Protein 4G6I (pdb70)

Secondary structure (DSSP, 8-state):
-B-S---EEEEEEEEEEETTEEEEEEE-SS-GGG--TT-EEEETTEEEEEEE---TT----EEEEEE-HHHHHHSGGGG--TT-EEEEEEPPBBTB---S--B-S---EEEEEEEEEEETTEEEEEEE--TTTGGG--TT-EEEETTEEEEEEEEETTEEEEEE-HHHHHHSGGGG--TT-EEEEE--HHHHHHHHHHT-/-B-S---EEEEEEEEEEETTEEEEEEE-SS-GGG--TT-EEEETTEEEEEEE-----EEEEEE-HHHHHHSGGGG--TT-EEEEEEPPBTT-B--S--B-----EEEEEEEEEEETTEEEEEEE--TTTGGG--TT-EEEETTEEEE--EEETTEEEEEE-HHHHHHSGGGG--TT-EEEEEE-HHHHHHHHHHHH-/-B-S---EEEEEEEEEEETTEEEEEEE-SS-GGG--TT-EEEETTEEEEEEE-PPTT----EEEEEE-HHHHHHSGGGG--TT-EEEEEEPP-TT-B-SS--B-S---EEEEEEEEEEETTEEEEEEEPPTTTGGG--TT-EEEETTEEEE--EEETTEEEEEEEHHHHHHSGGGS--TT-EEEEEE-HHHHHHHHHH-

B-factor: mean 35.05, std 7.67, range [17.18, 64.94]

Foldseek 3Di:
DFQQPFDWWKFFADWADDDQKIKTKIFIPDDLVVDDQQFWKAWQLATFGFHDADDPPDPGGITMTIGHNVCCPFFPVVVHDGGDITTIDGDDDVVDDCPDAHRDRPFPHKKFFADWADDPLKIKTKIFDDLVCQVQQDAQFWKRKRSHIFGFHQDDRRMTMTIGHNVNLVRGVVVVDDGGDMITIDGGPVVVVVVVVVVD/DAQQDFDWKWFWADWADDDQKIKTKIQIPDDLVPDDFQFWKQWQLATFGFHDDDNGGITMTMGGNQRCVFFPVVVDDGGDITTIDGDDDVPRDSVAHDRDRPFRHKKFFADWADDDLKIKTKIFDDQVCQLLQDAQDWKRKRSHIFGFPDDDRRITMTMGDNVCLVRGPVVVDGGGDMITIDGDVVSVVVVVVVVVD/DAQQDFDWKKFFAAWADDDQKIKTKIAIPDDLVPDDFQFWKQWQLATWGFHDDDDPPDPGGITMTMGHDQCCVFFPVVVDHGGDIITIDGDDDPPDDRPFHDRPNRFRHKKFWADWADDDQWIKTKIFAPPLQQVLQDAQFWKQWRSHTWGFHDHDRRMTMTIGGPVNLVRGVVVVDDGGDIITIDGDDSSVVVSVVVD

Nearest PDB structures (foldseek):
  4fxu-assembly1_C  TM=9.847E-01  e=1.542E-32  Brucella abortus
  4g6i-assembly1_B  TM=9.856E-01  e=5.328E-32  Brucella abortus
  4fxu-assembly1_A  TM=9.925E-01  e=1.653E-31  Brucella abortus
  7wuo-assembly1_C  TM=9.344E-01  e=5.997E-17  Leptospira kmetyi serovar Malaysia str. Bejo-Iso9
  3a35-assembly2_B  TM=9.256E-01  e=3.209E-12  Photobacterium kishitanii

Sequence (596 aa):
MFTGIITDIGKVDRVKPLNEGVLLRIETAYDPETIELGASIACSGVCLTVVALPEKGSNARWFEVEAWEEALRLTTISSWQSGRKINLERSSLKLGDEMGGHLVFGHVDGQAEIVERKDEGDAVRFTLRAPEELAPFIAQKGSVALDGTSLTVNGVNANEFDVLLIRHSLEVTTWGERKAGDKVNIEIDQLARYAARLAQYMFTGIITDIGKVDRVKPLNEGVLLRIETAYDPETIELGASIACSGVCLTVVALPNARWFEVEAWEEALRLTTISSWQSGRKINLERSLKLGDEMGGHLVFGHVDGQAEIVERKDEGDAVRFTLRAPEELAPFIAQKGSVALDGTSLTVNGVNANEFDVLLIRHSLEVTTWGERKAGDKVNIEIDQLARYAARLAQYQMFTGIITDIGKVDRVKPLNEGVLLRIETAYDPETIELGASIACSGVCLTVVALPEKGSNARWFEVEAWEEALRLTTISSWQSGRKINLERSLKLGDEMGGHLVFGHVDGQAEIVERKDEGDAVRFTLRAPEELAPFIAQKGSVALDGTSLTVNGVNANEFDVLLIRHSLEVTTWGERKAGDKVNIEIDQLARYAARLAQ

Radius of gyration: 25.34 Å; Cα contacts (8 Å, |Δi|>4): 1608; chains: 3; bounding box: 65×68×65 Å

Solvent-accessible surface area: 25152 Å² total; per-residue (Å²): 0,0,25,3,119,15,93,20,48,0,74,0,64,113,57,90,120,40,83,88,6,31,27,0,75,0,75,10,70,28,47,20,148,77,7,124,114,12,10,5,0,2,0,0,3,6,38,12,27,0,36,30,41,17,81,102,85,56,104,51,107,43,0,14,0,17,0,5,12,45,21,33,172,53,4,6,3,81,72,9,134,82,42,52,89,0,0,0,10,47,6,16,92,3,11,60,140,10,26,34,14,1,2,14,4,16,6,20,6,36,0,68,0,61,79,84,117,100,77,77,96,14,5,52,0,17,0,32,12,64,142,119,15,25,106,62,13,54,110,74,27,45,4,2,0,0,2,8,33,16,79,3,57,24,69,115,91,61,80,4,27,0,66,1,103,122,104,24,23,112,60,9,3,0,35,87,17,145,63,46,39,88,0,1,0,4,6,18,0,14,42,7,0,49,37,16,26,83,129,130,28,2,4,1,57,14,92,18,65,0,87,0,63,128,50,124,105,79,89,76,6,22,44,0,43,0,84,10,66,24,59,28,154,82,6,123,122,48,24,38,0,3,0,0,3,7,47,10,69,2,69,31,40,86,194,58,109,43,0,20,0,50,0,131,96,90,19,38,142,44,3,5,4,80,75,5,137,73,40,51,90,0,0,0,8,50,12,9,69,10,16,38,45,0,9,12,4,7,2,52,4,74,8,14,7,57,0,74,0,69,81,65,92,96,8,19,54,0,6,70,0,19,0,28,4,44,82,123,11,3,27,39,3,2,77,16,0,7,1,1,0,0,3,7,25,19,37,0,23,17,33,114,65,55,71,3,35,0,20,0,46,70,33,19,30,116,56,7,4,0,35,87,20,124,62,42,47,114,0,1,0,12,2,5,6,2,0,32,5,5,27,11,38,62,126,87,165,76,0,5,3,84,12,91,20,63,0,83,0,49,114,62,110,113,58,145,153,7,27,25,0,43,0,70,11,71,26,58,30,151,85,4,121,120,48,25,37,0,2,0,2,2,6,47,11,69,3,56,27,43,24,142,206,78,52,147,43,100,31,0,15,0,46,0,124,111,76,19,40,147,43,3,4,4,82,64,6,138,79,40,54,100,0,0,0,7,70,43,36,154,146,36,49,82,5,61,22,11,8,2,50,4,84,8,28,8,58,0,59,0,44,84,83,92,98,86,57,120,10,0,48,0,15,0,111,6,32,70,130,20,1,16,20,6,1,78,59,2,22,1,1,0,1,2,7,28,15,80,4,58,20,39,108,65,53,41,2,28,0,71,0,92,126,123,21,20,76,56,6,4,0,43,79,20,136,64,45,38,102,0,1,0,4,10,12,13,4,2,70,3,1,23,147,59,56,120

Structure (mmCIF, N/CA/C/O backbone):
data_4G6I
#
_entry.id   4G6I
#
_cell.length_a   68.040
_cell.length_b   92.570
_cell.length_c   102.580
_cell.angle_alpha   90.00
_cell.angle_beta   90.00
_cell.angle_gamma   90.00
#
_symmetry.space_group_name_H-M   'P 21 21 21'
#
loop_
_entity.id
_entity.type
_entity.pdbx_description
1 polymer 'Riboflavin synthase subunit alpha'
2 non-polymer 1-deoxy-1-[8-(dimethylamino)-7-methyl-2,4-dioxo-3,4-dihydrobenzo[g]pteridin-10(2H)-yl]-D-ribitol
3 water water
#
loop_
_atom_site.group_PDB
_atom_site.id
_atom_site.type_symbol
_atom_site.label_atom_id
_atom_site.label_alt_id
_atom_site.label_comp_id
_atom_site.label_asym_id
_atom_site.label_entity_id
_atom_site.label_seq_id
_atom_site.pdbx_PDB_ins_code
_atom_site.Cartn_x
_atom_site.Cartn_y
_atom_site.Cartn_z
_atom_site.occupancy
_atom_site.B_iso_or_equiv
_atom_site.auth_seq_id
_atom_site.auth_comp_id
_atom_site.auth_asym_id
_atom_site.auth_atom_id
_atom_site.pdbx_PDB_model_num
ATOM 1 N N . MET A 1 1 ? 37.151 1.295 32.207 1.00 27.92 1 MET A N 1
ATOM 2 C CA . MET A 1 1 ? 36.518 1.541 30.877 1.00 27.58 1 MET A CA 1
ATOM 3 C C . MET A 1 1 ? 37.033 2.816 30.220 1.00 26.96 1 MET A C 1
ATOM 4 O O . MET A 1 1 ? 37.578 3.697 30.890 1.00 26.35 1 MET A O 1
ATOM 9 N N . PHE A 1 2 ? 36.870 2.890 28.902 1.00 25.61 2 PHE A N 1
ATOM 10 C CA . PHE A 1 2 ? 37.485 3.932 28.082 1.00 25.09 2 PHE A CA 1
ATOM 11 C C . PHE A 1 2 ? 36.541 4.347 26.953 1.00 24.96 2 PHE A C 1
ATOM 12 O O . PHE A 1 2 ? 35.479 3.747 26.766 1.00 24.76 2 PHE A O 1
ATOM 20 N N . THR A 1 3 ? 36.931 5.378 26.207 1.00 25.54 3 THR A N 1
ATOM 21 C CA . THR A 1 3 ? 36.133 5.875 25.086 1.00 25.77 3 THR A CA 1
ATOM 22 C C . THR A 1 3 ? 36.857 5.715 23.753 1.00 25.61 3 THR A C 1
ATOM 23 O O . THR A 1 3 ? 36.272 5.929 22.693 1.00 25.71 3 THR A O 1
ATOM 27 N N . GLY A 1 4 ? 38.132 5.349 23.810 1.00 25.82 4 GLY A N 1
ATOM 28 C CA . GLY A 1 4 ? 38.944 5.228 22.605 1.00 25.73 4 GLY A CA 1
ATOM 29 C C . GLY A 1 4 ? 39.428 6.572 22.091 1.00 25.80 4 GLY A C 1
ATOM 30 O O . GLY A 1 4 ? 39.843 6.688 20.936 1.00 25.65 4 GLY A O 1
ATOM 31 N N . ILE A 1 5 ? 39.358 7.591 22.945 1.00 25.97 5 ILE A N 1
ATOM 32 C CA . ILE A 1 5 ? 39.945 8.891 22.643 1.00 26.42 5 ILE A CA 1
ATOM 33 C C . ILE A 1 5 ? 41.322 8.942 23.299 1.00 25.83 5 ILE A C 1
ATOM 34 O O . ILE A 1 5 ? 41.440 9.091 24.517 1.00 25.58 5 ILE A O 1
ATOM 39 N N . ILE A 1 6 ? 42.358 8.797 22.480 1.00 25.30 6 ILE A N 1
ATOM 40 C CA . ILE A 1 6 ? 43.734 8.740 22.964 1.00 24.99 6 ILE A CA 1
ATOM 41 C C . ILE A 1 6 ? 44.184 10.122 23.437 1.00 25.09 6 ILE A C 1
ATOM 42 O O . ILE A 1 6 ? 43.958 11.122 22.756 1.00 25.26 6 ILE A O 1
ATOM 47 N N . THR A 1 7 ? 44.810 10.169 24.612 1.00 25.61 7 THR A N 1
ATOM 48 C CA . THR A 1 7 ? 45.219 11.438 25.217 1.00 25.92 7 THR A CA 1
ATOM 49 C C . THR A 1 7 ? 46.737 11.603 25.337 1.00 26.25 7 THR A C 1
ATOM 50 O O . THR A 1 7 ? 47.221 12.696 25.634 1.00 26.20 7 THR A O 1
ATOM 54 N N . ASP A 1 8 ? 47.480 10.522 25.105 1.00 26.39 8 ASP A N 1
ATOM 55 C CA . ASP A 1 8 ? 48.943 10.558 25.175 1.00 26.95 8 ASP A CA 1
ATOM 56 C C . ASP A 1 8 ? 49.587 9.472 24.322 1.00 27.24 8 ASP A C 1
ATOM 57 O O . ASP A 1 8 ? 49.039 8.380 24.177 1.00 27.31 8 ASP A O 1
ATOM 62 N N . ILE A 1 9 ? 50.754 9.781 23.761 1.00 27.52 9 ILE A N 1
ATOM 63 C CA . ILE A 1 9 ? 51.590 8.763 23.136 1.00 27.98 9 ILE A CA 1
ATOM 64 C C . ILE A 1 9 ? 52.700 8.383 24.113 1.00 28.48 9 ILE A C 1
ATOM 65 O O . ILE A 1 9 ? 53.661 9.133 24.315 1.00 28.36 9 ILE A O 1
ATOM 70 N N . GLY A 1 10 ? 52.536 7.223 24.738 1.00 28.43 10 GLY A N 1
ATOM 71 C CA . GLY A 1 10 ? 53.531 6.699 25.656 1.00 29.50 10 GLY A CA 1
ATOM 72 C C . GLY A 1 10 ? 54.669 6.049 24.902 1.00 29.90 10 GLY A C 1
ATOM 73 O O . GLY A 1 10 ? 54.542 5.733 23.719 1.00 30.35 10 GLY A O 1
ATOM 74 N N . LYS A 1 11 ? 55.788 5.863 25.588 1.00 30.58 11 LYS A N 1
ATOM 75 C CA . LYS A 1 11 ? 56.923 5.162 25.012 1.00 31.02 11 LYS A CA 1
ATOM 76 C C . LYS A 1 11 ? 57.399 4.086 25.976 1.00 30.76 11 LYS A C 1
ATOM 77 O O . LYS A 1 11 ? 57.592 4.350 27.164 1.00 30.41 11 LYS A O 1
ATOM 83 N N . VAL A 1 12 ? 57.564 2.869 25.464 1.00 30.89 12 VAL A N 1
ATOM 84 C CA . VAL A 1 12 ? 58.127 1.776 26.252 1.00 31.48 12 VAL A CA 1
ATOM 85 C C . VAL A 1 12 ? 59.601 2.094 26.498 1.00 32.68 12 VAL A C 1
ATOM 86 O O . VAL A 1 12 ? 60.386 2.214 25.552 1.00 31.54 12 VAL A O 1
ATOM 90 N N . ASP A 1 13 ? 59.956 2.248 27.770 1.00 34.40 13 ASP A N 1
ATOM 91 C CA . ASP A 1 13 ? 61.293 2.689 28.163 1.00 36.69 13 ASP A CA 1
ATOM 92 C C . ASP A 1 13 ? 62.162 1.520 28.617 1.00 37.69 13 ASP A C 1
ATOM 93 O O . ASP A 1 13 ? 63.380 1.531 28.426 1.00 38.44 13 ASP A O 1
ATOM 98 N N . ARG A 1 14 ? 61.524 0.513 29.210 1.00 38.03 14 ARG A N 1
ATOM 99 C CA . ARG A 1 14 ? 62.225 -0.620 29.802 1.00 39.24 14 ARG A CA 1
ATOM 100 C C . ARG A 1 14 ? 61.376 -1.885 29.709 1.00 39.03 14 ARG A C 1
ATOM 101 O O . ARG A 1 14 ? 60.191 -1.874 30.050 1.00 38.90 14 ARG A O 1
ATOM 109 N N . VAL A 1 15 ? 61.988 -2.965 29.230 1.00 38.71 15 VAL A N 1
ATOM 110 C CA . VAL A 1 15 ? 61.343 -4.277 29.179 1.00 38.78 15 VAL A CA 1
ATOM 111 C C . VAL A 1 15 ? 62.149 -5.254 30.033 1.00 39.24 15 VAL A C 1
ATOM 112 O O . VAL A 1 15 ? 63.355 -5.420 29.829 1.00 39.53 15 VAL A O 1
ATOM 116 N N . LYS A 1 16 ? 61.480 -5.886 30.994 1.00 39.34 16 LYS A N 1
ATOM 117 C CA . LYS A 1 16 ? 62.120 -6.871 31.864 1.00 39.52 16 LYS A CA 1
ATOM 118 C C . LYS A 1 16 ? 61.367 -8.202 31.841 1.00 39.17 16 LYS A C 1
ATOM 119 O O . LYS A 1 16 ? 60.134 -8.214 31.862 1.00 38.92 16 LYS A O 1
ATOM 125 N N . PRO A 1 17 ? 62.107 -9.327 31.790 1.00 39.27 17 PRO A N 1
ATOM 126 C CA . PRO A 1 17 ? 61.470 -10.645 31.743 1.00 39.01 17 PRO A CA 1
ATOM 127 C C . PRO A 1 17 ? 60.878 -11.082 33.086 1.00 38.99 17 PRO A C 1
ATOM 128 O O . PRO A 1 17 ? 61.537 -10.987 34.124 1.00 39.34 17 PRO A O 1
ATOM 132 N N . LEU A 1 18 ? 59.631 -11.545 33.048 1.00 38.24 18 LEU A N 1
ATOM 133 C CA . LEU A 1 18 ? 58.950 -12.100 34.216 1.00 37.96 18 LEU A CA 1
ATOM 134 C C . LEU A 1 18 ? 58.641 -13.580 33.975 1.00 37.52 18 LEU A C 1
ATOM 135 O O . LEU A 1 18 ? 58.875 -14.094 32.879 1.00 37.58 18 LEU A O 1
ATOM 140 N N . ASN A 1 19 ? 58.121 -14.258 34.996 1.00 37.25 19 ASN A N 1
ATOM 141 C CA . ASN A 1 19 ? 57.741 -15.666 34.877 1.00 37.06 19 ASN A CA 1
ATOM 142 C C . ASN A 1 19 ? 56.500 -15.833 33.998 1.00 36.75 19 ASN A C 1
ATOM 143 O O . ASN A 1 19 ? 55.368 -15.677 34.464 1.00 36.59 19 ASN A O 1
ATOM 148 N N . GLU A 1 20 ? 56.738 -16.155 32.725 1.00 36.63 20 GLU A N 1
ATOM 149 C CA . GLU A 1 20 ? 55.700 -16.220 31.682 1.00 36.70 20 GLU A CA 1
ATOM 150 C C . GLU A 1 20 ? 54.979 -14.879 31.493 1.00 35.60 20 GLU A C 1
ATOM 151 O O . GLU A 1 20 ? 53.775 -14.830 31.224 1.00 34.81 20 GLU A O 1
ATOM 157 N N . GLY A 1 21 ? 55.741 -13.798 31.630 1.00 34.38 21 GLY A N 1
ATOM 158 C CA . GLY A 1 21 ? 55.232 -12.446 31.440 1.00 33.42 21 GLY A CA 1
ATOM 159 C C . GLY A 1 21 ? 56.357 -11.455 31.213 1.00 33.02 21 GLY A C 1
ATOM 160 O O . GLY A 1 21 ? 57.530 -11.836 31.170 1.00 32.36 21 GLY A O 1
ATOM 161 N N . VAL A 1 22 ? 55.998 -10.183 31.056 1.00 32.12 22 VAL A N 1
ATOM 162 C CA . VAL A 1 22 ? 56.985 -9.107 30.920 1.00 31.92 22 VAL A CA 1
ATOM 163 C C . VAL A 1 22 ? 56.605 -7.884 31.747 1.00 31.81 22 VAL A C 1
ATOM 164 O O . VAL A 1 22 ? 55.426 -7.546 31.866 1.00 31.32 22 VAL A O 1
ATOM 168 N N . LEU A 1 23 ? 57.613 -7.234 32.324 1.00 31.39 23 LEU A N 1
ATOM 169 C CA . LEU A 1 23 ? 57.415 -5.959 33.002 1.00 30.88 23 LEU A CA 1
ATOM 170 C C . LEU A 1 23 ? 57.701 -4.825 32.030 1.00 30.72 23 LEU A C 1
ATOM 171 O O . LEU A 1 23 ? 58.794 -4.738 31.462 1.00 30.60 23 LEU A O 1
ATOM 176 N N . LEU A 1 24 ? 56.707 -3.963 31.841 1.00 30.01 24 LEU A N 1
ATOM 177 C CA . LEU A 1 24 ? 56.834 -2.823 30.946 1.00 30.07 24 LEU A CA 1
ATOM 178 C C . LEU A 1 24 ? 56.870 -1.527 31.742 1.00 29.85 24 LEU A C 1
ATOM 179 O O . LEU A 1 24 ? 55.957 -1.247 32.522 1.00 29.10 24 LEU A O 1
ATOM 184 N N . ARG A 1 25 ? 57.937 -0.755 31.561 1.00 30.21 25 ARG A N 1
ATOM 185 C CA . ARG A 1 25 ? 57.983 0.612 32.068 1.00 30.85 25 ARG A CA 1
ATOM 186 C C . ARG A 1 25 ? 57.656 1.548 30.914 1.00 30.89 25 ARG A C 1
ATOM 187 O O . ARG A 1 25 ? 58.375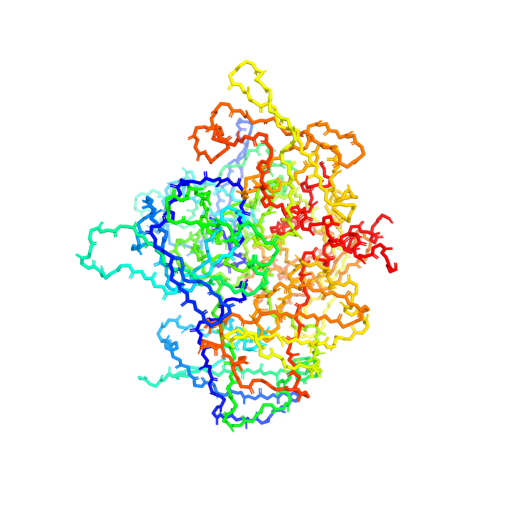 1.589 29.911 1.00 30.65 25 ARG A O 1
ATOM 195 N N . ILE A 1 26 ? 56.561 2.287 31.063 1.00 30.39 26 ILE A N 1
ATOM 196 C CA . ILE A 1 26 ? 56.050 3.150 30.005 1.00 30.40 26 ILE A CA 1
ATOM 197 C C . ILE A 1 26 ? 56.169 4.621 30.395 1.00 30.60 26 ILE A C 1
ATOM 198 O O . ILE A 1 26 ? 55.553 5.069 31.363 1.00 29.96 26 ILE A O 1
ATOM 203 N N . GLU A 1 27 ? 56.975 5.355 29.632 1.00 31.01 27 GLU A N 1
ATOM 204 C CA . GLU A 1 27 ? 57.124 6.796 29.794 1.00 31.90 27 GLU A CA 1
ATOM 205 C C . GLU A 1 27 ? 55.855 7.487 29.302 1.00 31.20 27 GLU A C 1
ATOM 206 O O . GLU A 1 27 ? 55.309 7.121 28.260 1.00 30.73 27 GLU A O 1
ATOM 212 N N . THR A 1 28 ? 55.391 8.480 30.057 1.00 30.68 28 THR A N 1
ATOM 213 C CA . THR A 1 28 ? 54.136 9.169 29.750 1.00 30.36 28 THR A CA 1
ATOM 214 C C . THR A 1 28 ? 54.170 10.659 30.102 1.00 30.52 28 THR A C 1
ATOM 215 O O . THR A 1 28 ? 55.019 11.105 30.874 1.00 30.41 28 THR A O 1
ATOM 219 N N . ALA A 1 29 ? 53.239 11.416 29.524 1.00 30.58 29 ALA A N 1
ATOM 220 C CA . ALA A 1 29 ? 53.039 12.820 29.880 1.00 30.77 29 ALA A CA 1
ATOM 221 C C . ALA A 1 29 ? 52.135 12.963 31.105 1.00 30.85 29 ALA A C 1
ATOM 222 O O . ALA A 1 29 ? 52.040 14.049 31.687 1.00 31.36 29 ALA A O 1
ATOM 224 N N . TYR A 1 30 ? 51.475 11.867 31.489 1.00 30.53 30 TYR A N 1
ATOM 225 C CA . TYR A 1 30 ? 50.593 11.851 32.656 1.00 30.63 30 TYR A CA 1
ATOM 226 C C . TYR A 1 30 ? 51.364 12.119 33.942 1.00 31.19 30 TYR A C 1
ATOM 227 O O . TYR A 1 30 ? 52.478 11.622 34.121 1.00 31.39 30 TYR A O 1
ATOM 236 N N . ASP A 1 31 ? 50.756 12.896 34.834 1.00 32.16 31 ASP A N 1
ATOM 237 C CA . ASP A 1 31 ? 51.298 13.120 36.171 1.00 33.26 31 ASP A CA 1
ATOM 238 C C . ASP A 1 31 ? 51.112 11.849 37.006 1.00 33.81 31 ASP A C 1
ATOM 239 O O . ASP A 1 31 ? 49.978 11.417 37.224 1.00 34.00 31 ASP A O 1
ATOM 244 N N . PRO A 1 32 ? 52.224 11.240 37.470 1.00 34.52 32 PRO A N 1
ATOM 245 C CA . PRO A 1 32 ? 52.140 10.039 38.309 1.00 35.12 32 PRO A CA 1
ATOM 246 C C . PRO A 1 32 ? 51.415 10.278 39.635 1.00 35.67 32 PRO A C 1
ATOM 247 O O . PRO A 1 32 ? 50.972 9.323 40.272 1.00 36.09 32 PRO A O 1
ATOM 251 N N . GLU A 1 33 ? 51.297 11.544 40.034 1.00 36.24 33 GLU A N 1
ATOM 252 C CA . GLU A 1 33 ? 50.559 11.921 41.239 1.00 36.72 33 GLU A CA 1
ATOM 253 C C . GLU A 1 33 ? 49.042 11.903 41.017 1.00 36.15 33 GLU A C 1
ATOM 254 O O . GLU A 1 33 ? 48.272 12.179 41.939 1.00 35.96 33 GLU A O 1
ATOM 260 N N . THR A 1 34 ? 48.624 11.585 39.792 1.00 35.07 34 THR A N 1
ATOM 261 C CA . THR A 1 34 ? 47.205 11.430 39.457 1.00 34.09 34 THR A CA 1
ATOM 262 C C . THR A 1 34 ? 46.858 9.959 39.194 1.00 33.39 34 THR A C 1
ATOM 263 O O . THR A 1 34 ? 45.698 9.619 38.945 1.00 33.13 34 THR A O 1
ATOM 267 N N . ILE A 1 35 ? 47.873 9.099 39.253 1.00 32.10 35 ILE A N 1
ATOM 268 C CA . ILE A 1 35 ? 47.707 7.663 39.032 1.00 32.04 35 ILE A CA 1
ATOM 269 C C . ILE A 1 35 ? 47.823 6.914 40.357 1.00 32.17 35 ILE A C 1
ATOM 270 O O . ILE A 1 35 ? 48.737 7.167 41.144 1.00 32.41 35 ILE A O 1
ATOM 275 N N . GLU A 1 36 ? 46.881 6.005 40.602 1.00 32.48 36 GLU A N 1
ATOM 276 C CA . GLU A 1 36 ? 46.925 5.135 41.774 1.00 32.19 36 GLU A CA 1
ATOM 277 C C . GLU A 1 36 ? 47.474 3.767 41.392 1.00 31.52 36 GLU A C 1
ATOM 278 O O . GLU A 1 36 ? 47.297 3.320 40.258 1.00 31.29 36 GLU A O 1
ATOM 284 N N . LEU A 1 37 ? 48.141 3.105 42.335 1.00 30.27 37 LEU A N 1
ATOM 285 C CA . LEU A 1 37 ? 48.514 1.704 42.151 1.00 29.80 37 LEU A CA 1
ATOM 286 C C . LEU A 1 37 ? 47.249 0.873 41.970 1.00 28.92 37 LEU A C 1
ATOM 287 O O . LEU A 1 37 ? 46.276 1.044 42.705 1.00 28.84 37 LEU A O 1
ATOM 292 N N . GLY A 1 38 ? 47.260 -0.008 40.975 1.00 27.81 38 GLY A N 1
ATOM 293 C CA . GLY A 1 38 ? 46.091 -0.820 40.662 1.00 26.94 38 GLY A CA 1
ATOM 294 C C . GLY A 1 38 ? 45.170 -0.197 39.627 1.00 25.94 38 GLY A C 1
ATOM 295 O O . GLY A 1 38 ? 44.182 -0.814 39.226 1.00 25.48 38 GLY A O 1
ATOM 296 N N . ALA A 1 39 ? 45.495 1.020 39.189 1.00 25.56 39 ALA A N 1
ATOM 297 C CA . ALA A 1 39 ? 44.698 1.724 38.183 1.00 24.93 39 ALA A CA 1
ATOM 298 C C . ALA A 1 39 ? 44.798 1.069 36.811 1.00 24.60 39 ALA A C 1
ATOM 299 O O . ALA A 1 39 ? 45.802 0.432 36.482 1.00 24.34 39 ALA A O 1
ATOM 301 N N . SER A 1 40 ? 43.739 1.232 36.025 1.00 23.86 40 SER A N 1
ATOM 302 C CA . SER A 1 40 ? 43.678 0.711 34.667 1.00 23.52 40 SER A CA 1
ATOM 303 C C . SER A 1 40 ? 44.065 1.784 33.661 1.00 22.73 40 SER A C 1
ATOM 304 O O . SER A 1 40 ? 43.479 2.865 33.646 1.00 22.59 40 SER A O 1
ATOM 307 N N . ILE A 1 41 ? 45.060 1.484 32.830 1.00 22.36 41 ILE A N 1
ATOM 308 C CA . ILE A 1 41 ? 45.423 2.348 31.709 1.00 22.13 41 ILE A CA 1
ATOM 309 C C . ILE A 1 41 ? 45.423 1.526 30.423 1.00 21.94 41 ILE A C 1
ATOM 310 O O . ILE A 1 41 ? 46.001 0.439 30.372 1.00 21.49 41 ILE A O 1
ATOM 315 N N . ALA A 1 42 ? 44.745 2.044 29.403 1.00 21.72 42 ALA A N 1
ATOM 316 C CA . ALA A 1 42 ? 44.693 1.394 28.099 1.00 21.97 42 ALA A CA 1
ATOM 317 C C . ALA A 1 42 ? 45.975 1.691 27.330 1.00 22.17 42 ALA A C 1
ATOM 318 O O . ALA A 1 42 ? 46.320 2.852 27.101 1.00 22.35 42 ALA A O 1
ATOM 320 N N . CYS A 1 43 ? 46.675 0.629 26.946 1.00 22.63 43 CYS A N 1
ATOM 321 C CA . CYS A 1 43 ? 47.962 0.736 26.266 1.00 22.55 43 CYS A CA 1
ATOM 322 C C . CYS A 1 43 ? 47.844 0.155 24.863 1.00 22.40 43 CYS A C 1
ATOM 323 O O . CYS A 1 43 ? 47.879 -1.062 24.682 1.00 22.31 43 CYS A O 1
ATOM 326 N N . SER A 1 44 ? 47.701 1.045 23.881 1.00 22.86 44 SER A N 1
ATOM 327 C CA . SER A 1 44 ? 47.328 0.678 22.511 1.00 23.03 44 SER A CA 1
ATOM 328 C C . SER A 1 44 ? 46.146 -0.290 22.501 1.00 22.76 44 SER A C 1
ATOM 329 O O . SER A 1 44 ? 46.146 -1.301 21.795 1.00 22.38 44 SER A O 1
ATOM 332 N N . GLY A 1 45 ? 45.143 0.028 23.315 1.00 22.47 45 GLY A N 1
ATOM 333 C CA . GLY A 1 45 ? 43.925 -0.766 23.386 1.00 21.99 45 GLY A CA 1
ATOM 334 C C . GLY A 1 45 ? 43.896 -1.847 24.446 1.00 21.83 45 GLY A C 1
ATOM 335 O O . GLY A 1 45 ? 42.829 -2.347 24.782 1.00 21.76 45 GLY A O 1
ATOM 336 N N . VAL A 1 46 ? 45.060 -2.217 24.971 1.00 21.59 46 VAL A N 1
ATOM 337 C CA . VAL A 1 46 ? 45.129 -3.267 25.985 1.00 21.83 46 VAL A CA 1
ATOM 338 C C . VAL A 1 46 ? 45.027 -2.655 27.379 1.00 21.93 46 VAL A C 1
ATOM 339 O O . VAL A 1 46 ? 45.865 -1.842 27.770 1.00 21.83 46 VAL A O 1
ATOM 343 N N . CYS A 1 47 ? 43.998 -3.045 28.126 1.00 22.31 47 CYS A N 1
ATOM 344 C CA . CYS A 1 47 ? 43.883 -2.600 29.510 1.00 22.77 47 CYS A CA 1
ATOM 345 C C . CYS A 1 47 ? 44.918 -3.329 30.354 1.00 22.77 47 CYS A C 1
ATOM 346 O O . CYS A 1 47 ? 44.958 -4.559 30.377 1.00 22.77 47 CYS A O 1
ATOM 349 N N . LEU A 1 48 ? 45.756 -2.551 31.029 1.00 22.91 48 LEU A N 1
ATOM 350 C CA . LEU A 1 48 ? 46.821 -3.072 31.880 1.00 23.67 48 LEU A CA 1
ATOM 351 C C . LEU A 1 48 ? 46.757 -2.397 33.245 1.00 23.46 48 LEU A C 1
ATOM 352 O O . LEU A 1 48 ? 46.305 -1.257 33.358 1.00 23.42 48 LEU A O 1
ATOM 357 N N . THR A 1 49 ? 47.217 -3.104 34.274 1.00 24.28 49 THR A N 1
ATOM 358 C CA . THR A 1 49 ? 47.121 -2.630 35.654 1.00 24.56 49 THR A CA 1
ATOM 359 C C . THR A 1 49 ? 48.458 -2.082 36.161 1.00 24.96 49 THR A C 1
ATOM 360 O O . THR A 1 49 ? 49.490 -2.752 36.069 1.00 24.88 49 THR A O 1
ATOM 364 N N . VAL A 1 50 ? 48.424 -0.858 36.687 1.00 25.02 50 VAL A N 1
ATOM 365 C CA . VAL A 1 50 ? 49.615 -0.199 37.233 1.00 25.33 50 VAL A CA 1
ATOM 366 C C . VAL A 1 50 ? 50.086 -0.922 38.496 1.00 25.68 50 VAL A C 1
ATOM 367 O O . VAL A 1 50 ? 49.310 -1.117 39.435 1.00 25.62 50 VAL A O 1
ATOM 371 N N . VAL A 1 51 ? 51.356 -1.321 38.503 1.00 26.10 51 VAL A N 1
ATOM 372 C CA . VAL A 1 51 ? 51.935 -2.057 39.631 1.00 26.90 51 VAL A CA 1
ATOM 373 C C . VAL A 1 51 ? 53.033 -1.268 40.344 1.00 27.44 51 VAL A C 1
ATOM 374 O O . VAL A 1 51 ? 53.367 -1.561 41.494 1.00 27.29 51 VAL A O 1
ATOM 378 N N . ALA A 1 52 ? 53.581 -0.268 39.653 1.00 28.16 52 ALA A N 1
ATOM 379 C CA . ALA A 1 52 ? 54.645 0.574 40.194 1.00 29.15 52 ALA A CA 1
ATOM 380 C C . ALA A 1 52 ? 54.636 1.961 39.562 1.00 29.90 52 ALA A C 1
ATOM 381 O O . ALA A 1 52 ? 54.316 2.122 38.381 1.00 30.32 52 ALA A O 1
ATOM 383 N N . LEU A 1 53 ? 54.993 2.956 40.368 1.00 30.41 53 LEU A N 1
ATOM 384 C CA . LEU A 1 53 ? 55.054 4.347 39.938 1.00 31.16 53 LEU A CA 1
ATOM 385 C C . LEU A 1 53 ? 56.349 4.962 40.472 1.00 32.15 53 LEU A C 1
ATOM 386 O O . LEU A 1 53 ? 56.968 4.388 41.371 1.00 31.91 53 LEU A O 1
ATOM 391 N N . PRO A 1 54 ? 56.769 6.122 39.926 1.00 33.34 54 PRO A N 1
ATOM 392 C CA . PRO A 1 54 ? 57.986 6.755 40.443 1.00 34.78 54 PRO A CA 1
ATOM 393 C C . PRO A 1 54 ? 57.817 7.196 41.894 1.00 35.58 54 PRO A C 1
ATOM 394 O O . PRO A 1 54 ? 56.699 7.505 42.318 1.00 35.17 54 PRO A O 1
ATOM 398 N N . GLU A 1 55 ? 58.918 7.210 42.644 1.00 37.18 55 GLU A N 1
ATOM 399 C CA . GLU A 1 55 ? 58.918 7.690 44.024 1.00 38.35 55 GLU A CA 1
ATOM 400 C C . GLU A 1 55 ? 58.456 9.145 44.073 1.00 39.30 55 GLU A C 1
ATOM 401 O O . GLU A 1 55 ? 58.763 9.927 43.174 1.00 39.53 55 GLU A O 1
ATOM 403 N N . LYS A 1 56 ? 57.719 9.493 45.127 1.00 40.58 56 LYS A N 1
ATOM 404 C CA . LYS A 1 56 ? 57.059 10.802 45.247 1.00 41.72 56 LYS A CA 1
ATOM 405 C C . LYS A 1 56 ? 57.956 12.016 44.970 1.00 42.95 56 LYS A C 1
ATOM 406 O O . LYS A 1 56 ? 57.468 13.061 44.529 1.00 43.52 56 LYS A O 1
ATOM 408 N N . GLY A 1 57 ? 59.256 11.871 45.223 1.00 43.47 57 GLY A N 1
ATOM 409 C CA . GLY A 1 57 ? 60.215 12.957 45.016 1.00 44.38 57 GLY A CA 1
ATOM 410 C C . GLY A 1 57 ? 60.917 12.945 43.668 1.00 45.03 57 GLY A C 1
ATOM 411 O O . GLY A 1 57 ? 61.861 13.709 43.450 1.00 45.43 57 GLY A O 1
ATOM 412 N N . SER A 1 58 ? 60.459 12.081 42.764 1.00 44.69 58 SER A N 1
ATOM 413 C CA . SER A 1 58 ? 61.042 11.964 41.427 1.00 44.26 58 SER A CA 1
ATOM 414 C C . SER A 1 58 ? 60.383 12.911 40.427 1.00 44.06 58 SER A C 1
ATOM 415 O O . SER A 1 58 ? 59.182 13.184 40.510 1.00 44.31 58 SER A O 1
ATOM 418 N N . ASN A 1 59 ? 61.183 13.402 39.483 1.00 44.00 59 ASN A N 1
ATOM 419 C CA . ASN A 1 59 ? 60.697 14.270 38.413 1.00 43.59 59 ASN A CA 1
ATOM 420 C C . ASN A 1 59 ? 60.271 13.461 37.187 1.00 42.75 59 ASN A C 1
ATOM 421 O O . ASN A 1 59 ? 59.529 13.958 36.336 1.00 42.54 59 ASN A O 1
ATOM 423 N N . ALA A 1 60 ? 60.739 12.215 37.115 1.00 41.70 60 ALA A N 1
ATOM 424 C CA . ALA A 1 60 ? 60.459 11.323 35.989 1.00 40.36 60 ALA A CA 1
ATOM 425 C C . ALA A 1 60 ? 58.993 10.903 35.941 1.00 39.14 60 ALA A C 1
ATOM 426 O O . ALA A 1 60 ? 58.370 10.665 36.980 1.00 38.84 60 ALA A O 1
ATOM 428 N N . ARG A 1 61 ? 58.448 10.817 34.730 1.00 37.50 61 ARG A N 1
ATOM 429 C CA . ARG A 1 61 ? 57.054 10.423 34.544 1.00 35.74 61 ARG A CA 1
ATOM 430 C C . ARG A 1 61 ? 56.941 9.114 33.771 1.00 34.26 61 ARG A C 1
ATOM 431 O O . ARG A 1 61 ? 57.203 9.058 32.566 1.00 33.68 61 ARG A O 1
ATOM 439 N N . TRP A 1 62 ? 56.566 8.063 34.494 1.00 33.27 62 TRP A N 1
ATOM 440 C CA . TRP A 1 62 ? 56.348 6.737 33.923 1.00 32.45 62 TRP A CA 1
ATOM 441 C C . TRP A 1 62 ? 55.440 5.927 34.801 1.00 31.57 62 TRP A C 1
ATOM 442 O O . TRP A 1 62 ? 55.176 6.299 35.946 1.00 31.42 62 TRP A O 1
ATOM 453 N N . PHE A 1 63 ? 54.936 4.821 34.263 1.00 29.86 63 PHE A N 1
ATOM 454 C CA . PHE A 1 63 ? 54.226 3.829 35.065 1.00 28.88 63 PHE A CA 1
ATOM 455 C C . PHE A 1 63 ? 54.625 2.427 34.627 1.00 28.66 63 PHE A C 1
ATOM 456 O O . PHE A 1 63 ? 55.009 2.215 33.473 1.00 28.23 63 PHE A O 1
ATOM 464 N N . GLU A 1 64 ? 54.547 1.479 35.554 1.00 28.67 64 GLU A N 1
ATOM 465 C CA . GLU A 1 64 ? 54.879 0.092 35.248 1.00 28.84 64 GLU A CA 1
ATOM 466 C C . GLU A 1 64 ? 53.668 -0.830 35.271 1.00 28.42 64 GLU A C 1
ATOM 467 O O . GLU A 1 64 ? 52.811 -0.746 36.157 1.00 28.19 64 GLU A O 1
ATOM 473 N N . VAL A 1 65 ? 53.604 -1.696 34.266 1.00 27.44 65 VAL A N 1
ATOM 474 C CA . VAL A 1 65 ? 52.544 -2.688 34.147 1.00 27.26 65 VAL A CA 1
ATOM 475 C C . VAL A 1 65 ? 53.156 -4.060 33.877 1.00 27.24 65 VAL A C 1
ATOM 476 O O . VAL A 1 65 ? 54.290 -4.161 33.400 1.00 27.06 65 VAL A O 1
ATOM 480 N N . GLU A 1 66 ? 52.403 -5.107 34.193 1.00 27.51 66 GLU A N 1
ATOM 481 C CA . GLU A 1 66 ? 52.854 -6.475 33.974 1.00 28.19 66 GLU A CA 1
ATOM 482 C C . GLU A 1 66 ? 51.916 -7.178 32.999 1.00 28.06 66 GLU A C 1
ATOM 483 O O . GLU A 1 66 ? 50.739 -7.378 33.300 1.00 28.47 66 GLU A O 1
ATOM 489 N N . ALA A 1 67 ? 52.444 -7.534 31.828 1.00 28.24 67 ALA A N 1
ATOM 490 C CA . ALA A 1 67 ? 51.677 -8.245 30.803 1.00 28.45 67 ALA A CA 1
ATOM 491 C C . ALA A 1 67 ? 51.909 -9.749 30.901 1.00 28.65 67 ALA A C 1
ATOM 492 O O . ALA A 1 67 ? 53.050 -10.211 30.853 1.00 29.14 67 ALA A O 1
ATOM 494 N N . TRP A 1 68 ? 50.823 -10.506 31.035 1.00 29.17 68 TRP A N 1
ATOM 495 C CA . TRP A 1 68 ? 50.904 -11.959 31.207 1.00 29.40 68 TRP A CA 1
ATOM 496 C C . TRP A 1 68 ? 50.502 -12.706 29.960 1.00 29.18 68 TRP A C 1
ATOM 497 O O . TRP A 1 68 ? 50.297 -12.089 28.914 1.00 28.45 68 TRP A O 1
ATOM 508 N N . GLU A 1 69 ? 50.396 -14.033 30.052 1.00 29.48 69 GLU A N 1
ATOM 509 C CA . GLU A 1 69 ? 50.286 -14.889 28.856 1.00 29.91 69 GLU A CA 1
ATOM 510 C C . GLU A 1 69 ? 49.157 -14.526 27.879 1.00 29.60 69 GLU A C 1
ATOM 511 O O . GLU A 1 69 ? 49.378 -14.521 26.668 1.00 29.68 69 GLU A O 1
ATOM 517 N N . GLU A 1 70 ? 47.968 -14.220 28.399 1.00 29.23 70 GLU A N 1
ATOM 518 C CA . GLU A 1 70 ? 46.809 -13.922 27.549 1.00 28.71 70 GLU A CA 1
ATOM 519 C C . GLU A 1 70 ? 47.012 -12.650 26.722 1.00 28.43 70 GLU A C 1
ATOM 520 O O . GLU A 1 70 ? 46.769 -12.648 25.513 1.00 28.35 70 GLU A O 1
ATOM 526 N N . ALA A 1 71 ? 47.458 -11.582 27.381 1.00 27.53 71 ALA A N 1
ATOM 527 C CA . ALA A 1 71 ? 47.764 -10.324 26.706 1.00 27.41 71 ALA A CA 1
ATOM 528 C C . ALA A 1 71 ? 48.942 -10.480 25.743 1.00 27.42 71 ALA A C 1
ATOM 529 O O . ALA A 1 71 ? 48.913 -9.948 24.636 1.00 26.91 71 ALA A O 1
ATOM 531 N N . LEU A 1 72 ? 49.967 -11.216 26.167 1.00 28.02 72 LEU A N 1
ATOM 532 C CA . LEU A 1 72 ? 51.147 -11.451 25.333 1.00 28.75 72 LEU A CA 1
ATOM 533 C C . LEU A 1 72 ? 50.824 -12.207 24.047 1.00 29.02 72 LEU A C 1
ATOM 534 O O . LEU A 1 72 ? 51.281 -11.829 22.971 1.00 28.97 72 LEU A O 1
ATOM 539 N N . ARG A 1 73 ? 50.029 -13.266 24.166 1.00 29.80 73 ARG A N 1
ATOM 540 C CA . ARG A 1 73 ? 49.726 -14.134 23.030 1.00 30.48 73 ARG A CA 1
ATOM 541 C C . ARG A 1 73 ? 48.733 -13.530 22.041 1.00 29.45 73 ARG A C 1
ATOM 542 O O . ARG A 1 73 ? 48.878 -13.700 20.832 1.00 29.78 73 ARG A O 1
ATOM 550 N N . LEU A 1 74 ? 47.739 -12.814 22.556 1.00 28.46 74 LEU A N 1
ATOM 551 C CA . LEU A 1 74 ? 46.660 -12.298 21.719 1.00 27.24 74 LEU A CA 1
ATOM 552 C C . LEU A 1 74 ? 46.935 -10.909 21.135 1.00 26.23 74 LEU A C 1
ATOM 553 O O . LEU A 1 74 ? 46.510 -10.613 20.017 1.00 26.25 74 LEU A O 1
ATOM 558 N N . THR A 1 75 ? 47.638 -10.065 21.887 1.00 25.33 75 THR A N 1
ATOM 559 C CA . THR A 1 75 ? 47.851 -8.669 21.490 1.00 24.88 75 THR A CA 1
ATOM 560 C C . THR A 1 75 ? 49.258 -8.409 20.947 1.00 24.77 75 THR A C 1
ATOM 561 O O . THR A 1 75 ? 50.121 -9.282 20.996 1.00 25.22 75 THR A O 1
ATOM 565 N N . THR A 1 76 ? 49.478 -7.193 20.449 1.00 24.36 76 THR A N 1
ATOM 566 C CA . THR A 1 76 ? 50.768 -6.789 19.880 1.00 24.51 76 THR A CA 1
ATOM 567 C C . THR A 1 76 ? 51.897 -6.682 20.911 1.00 24.83 76 THR A C 1
ATOM 568 O O . THR A 1 76 ? 53.061 -6.538 20.529 1.00 24.83 76 THR A O 1
ATOM 572 N N . ILE A 1 77 ? 51.559 -6.755 22.202 1.00 24.70 77 ILE A N 1
ATOM 573 C CA . ILE A 1 77 ? 52.548 -6.597 23.287 1.00 25.46 77 ILE A CA 1
ATOM 574 C C . ILE A 1 77 ? 53.748 -7.544 23.158 1.00 26.04 77 ILE A C 1
ATOM 575 O O . ILE A 1 77 ? 54.857 -7.213 23.587 1.00 26.06 77 ILE A O 1
ATOM 580 N N . SER A 1 78 ? 53.529 -8.709 22.553 1.00 26.88 78 SER A N 1
ATOM 581 C CA . SER A 1 78 ? 54.612 -9.669 22.321 1.00 27.59 78 SER A CA 1
ATOM 582 C C . SER A 1 78 ? 55.786 -9.084 21.524 1.00 27.93 78 SER A C 1
ATOM 583 O O . SER A 1 78 ? 56.925 -9.525 21.688 1.00 28.11 78 SER A O 1
ATOM 586 N N . SER A 1 79 ? 55.507 -8.087 20.684 1.00 28.33 79 SER A N 1
ATOM 587 C CA . SER A 1 79 ? 56.527 -7.464 19.834 1.00 28.89 79 SER A CA 1
ATOM 588 C C . SER A 1 79 ? 57.100 -6.151 20.387 1.00 29.07 79 SER A C 1
ATOM 589 O O . SER A 1 79 ? 58.041 -5.595 19.814 1.00 28.92 79 SER A O 1
ATOM 592 N N . TRP A 1 80 ? 56.536 -5.662 21.490 1.00 28.66 80 TRP A N 1
ATOM 593 C CA . TRP A 1 80 ? 56.951 -4.387 22.078 1.00 29.34 80 TRP A CA 1
ATOM 594 C C . TRP A 1 80 ? 58.340 -4.456 22.645 1.00 30.20 80 TRP A C 1
ATOM 595 O O . TRP A 1 80 ? 58.633 -5.289 23.507 1.00 31.05 80 TRP A O 1
ATOM 606 N N . GLN A 1 81 ? 59.203 -3.573 22.153 1.00 31.28 81 GLN A N 1
ATOM 607 C CA . GLN A 1 81 ? 60.576 -3.453 22.635 1.00 32.51 81 GLN A CA 1
ATOM 608 C C . GLN A 1 81 ? 60.801 -2.038 23.153 1.00 32.36 81 GLN A C 1
ATOM 609 O O . GLN A 1 81 ? 59.955 -1.164 22.965 1.00 32.54 81 GLN A O 1
ATOM 615 N N . SER A 1 82 ? 61.945 -1.814 23.797 1.00 32.58 82 SER A N 1
ATOM 616 C CA . SER A 1 82 ? 62.345 -0.475 24.221 1.00 32.59 82 SER A CA 1
ATOM 617 C C . SER A 1 82 ? 62.288 0.486 23.033 1.00 32.35 82 SER A C 1
ATOM 618 O O . SER A 1 82 ? 62.825 0.191 21.964 1.00 32.45 82 SER A O 1
ATOM 621 N N . GLY A 1 83 ? 61.612 1.617 23.222 1.00 31.61 83 GLY A N 1
ATOM 622 C CA . GLY A 1 83 ? 61.464 2.624 22.172 1.00 31.55 83 GLY A CA 1
ATOM 623 C C . GLY A 1 83 ? 60.103 2.643 21.496 1.00 31.56 83 GLY A C 1
ATOM 624 O O . GLY A 1 83 ? 59.748 3.628 20.845 1.00 31.71 83 GLY A O 1
ATOM 625 N N . ARG A 1 84 ? 59.347 1.556 21.651 1.00 31.22 84 ARG A N 1
ATOM 626 C CA . ARG A 1 84 ? 58.017 1.411 21.054 1.00 31.10 84 ARG A CA 1
ATOM 627 C C . ARG A 1 84 ? 57.068 2.501 21.544 1.00 30.73 84 ARG A C 1
ATOM 628 O O . ARG A 1 84 ? 56.926 2.716 22.748 1.00 30.60 84 ARG A O 1
ATOM 636 N N . LYS A 1 85 ? 56.430 3.189 20.601 1.00 30.42 85 LYS A N 1
ATOM 637 C CA . LYS A 1 85 ? 55.434 4.198 20.937 1.00 29.78 85 LYS A CA 1
ATOM 638 C C . LYS A 1 85 ? 54.041 3.576 20.969 1.00 29.01 85 LYS A C 1
ATOM 639 O O . LYS A 1 85 ? 53.672 2.802 20.082 1.00 28.33 85 LYS A O 1
ATOM 645 N N . ILE A 1 86 ? 53.281 3.902 22.010 1.00 27.60 86 ILE A N 1
ATOM 646 C CA . ILE A 1 86 ? 51.955 3.312 22.210 1.00 26.85 86 ILE A CA 1
ATOM 647 C C . ILE A 1 86 ? 50.902 4.366 22.538 1.00 26.27 86 ILE A C 1
ATOM 648 O O . ILE A 1 86 ? 51.211 5.413 23.108 1.00 26.12 86 ILE A O 1
ATOM 653 N N . ASN A 1 87 ? 49.660 4.081 22.161 1.00 25.76 87 ASN A N 1
ATOM 654 C CA . ASN A 1 87 ? 48.536 4.939 22.501 1.00 25.28 87 ASN A CA 1
ATOM 655 C C . ASN A 1 87 ? 48.133 4.747 23.958 1.00 24.96 87 ASN A C 1
ATOM 656 O O . ASN A 1 87 ? 48.068 3.619 24.445 1.00 25.28 87 ASN A O 1
ATOM 661 N N . LEU A 1 88 ? 47.883 5.852 24.652 1.00 24.22 88 LEU A N 1
ATOM 662 C CA . LEU A 1 88 ? 47.477 5.793 26.053 1.00 23.95 88 LEU A CA 1
ATOM 663 C C . LEU A 1 88 ? 46.158 6.501 26.299 1.00 23.86 88 LEU A C 1
ATOM 664 O O . LEU A 1 88 ? 45.883 7.551 25.717 1.00 23.61 88 LEU A O 1
ATOM 669 N N . GLU A 1 89 ? 45.347 5.908 27.169 1.00 23.70 89 GLU A N 1
ATOM 670 C CA . GLU A 1 89 ? 44.110 6.523 27.625 1.00 23.81 89 GLU A CA 1
ATOM 671 C C . GLU A 1 89 ? 43.870 6.153 29.079 1.00 23.63 89 GLU A C 1
ATOM 672 O O . GLU A 1 89 ? 44.018 4.990 29.463 1.00 22.68 89 GLU A O 1
ATOM 678 N N . ARG A 1 90 ? 43.520 7.155 29.882 1.00 24.15 90 ARG A N 1
ATOM 679 C CA . ARG A 1 90 ? 43.141 6.941 31.276 1.00 24.47 90 ARG A CA 1
ATOM 680 C C . ARG A 1 90 ? 41.707 6.422 31.347 1.00 24.62 90 ARG A C 1
ATOM 681 O O . ARG A 1 90 ? 40.925 6.612 30.411 1.00 24.35 90 ARG A O 1
ATOM 689 N N . SER A 1 91 ? 41.375 5.777 32.463 1.00 24.72 91 SER A N 1
ATOM 690 C CA A SER A 1 91 ? 40.042 5.219 32.670 0.50 24.75 91 SER A CA 1
ATOM 691 C CA B SER A 1 91 ? 40.042 5.218 32.672 0.50 24.64 91 SER A CA 1
ATOM 692 C C . SER A 1 91 ? 38.991 6.308 32.842 1.00 24.51 91 SER A C 1
ATOM 693 O O . SER A 1 91 ? 39.268 7.370 33.396 1.00 24.72 91 SER A O 1
ATOM 698 N N . LEU A 1 92 ? 37.785 6.031 32.356 1.00 24.75 92 LEU A N 1
ATOM 699 C CA . LEU A 1 92 ? 36.643 6.907 32.570 1.00 24.64 92 LEU A CA 1
ATOM 700 C C . LEU A 1 92 ? 36.365 6.984 34.064 1.00 24.50 92 LEU A C 1
ATOM 701 O O . LEU A 1 92 ? 36.542 5.999 34.783 1.00 24.18 92 LEU A O 1
ATOM 706 N N . LYS A 1 93 ? 35.944 8.159 34.521 1.00 24.51 93 LYS A N 1
ATOM 707 C CA . LYS A 1 93 ? 35.590 8.374 35.919 1.00 25.16 93 LYS A CA 1
ATOM 708 C C . LYS A 1 93 ? 34.078 8.475 36.052 1.00 24.79 93 LYS A C 1
ATOM 709 O O . LYS A 1 93 ? 33.404 8.929 35.126 1.00 24.93 93 LYS A O 1
ATOM 715 N N . LEU A 1 94 ? 33.548 8.050 37.196 1.00 24.67 94 LEU A N 1
ATOM 716 C CA . LEU A 1 94 ? 32.121 8.206 37.466 1.00 24.61 94 LEU A CA 1
ATOM 717 C C . LEU A 1 94 ? 31.747 9.684 37.400 1.00 24.80 94 LEU A C 1
ATOM 718 O O . LEU A 1 94 ? 32.324 10.517 38.103 1.00 24.63 94 LEU A O 1
ATOM 723 N N . GLY A 1 95 ? 30.784 9.995 36.539 1.00 24.82 95 GLY A N 1
ATOM 724 C CA . GLY A 1 95 ? 30.433 11.376 36.234 1.00 25.30 95 GLY A CA 1
ATOM 725 C C . GLY A 1 95 ? 30.678 11.708 34.773 1.00 25.76 95 GLY A C 1
ATOM 726 O O . GLY A 1 95 ? 29.967 12.529 34.194 1.00 26.07 95 GLY A O 1
ATOM 727 N N . ASP A 1 96 ? 31.688 11.071 34.179 1.00 26.44 96 ASP A N 1
ATOM 728 C CA . ASP A 1 96 ? 32.004 11.254 32.760 1.00 27.42 96 ASP A CA 1
ATOM 729 C C . ASP A 1 96 ? 30.923 10.648 31.870 1.00 28.39 96 ASP A C 1
ATOM 730 O O . ASP A 1 96 ? 30.330 9.625 32.212 1.00 28.55 96 ASP A O 1
ATOM 735 N N . GLU A 1 97 ? 30.681 11.284 30.727 1.00 30.23 97 GLU A N 1
ATOM 736 C CA . GLU A 1 97 ? 29.767 10.753 29.718 1.00 32.01 97 GLU A CA 1
ATOM 737 C C . GLU A 1 97 ? 30.360 9.504 29.077 1.00 32.07 97 GLU A C 1
ATOM 738 O O . GLU A 1 97 ? 31.572 9.410 28.883 1.00 31.59 97 GLU A O 1
ATOM 744 N N . MET A 1 98 ? 29.501 8.546 28.753 1.00 32.54 98 MET A N 1
ATOM 745 C CA . MET A 1 98 ? 29.952 7.303 28.136 1.00 33.53 98 MET A CA 1
ATOM 746 C C . MET A 1 98 ? 30.245 7.470 26.648 1.00 33.46 98 MET A C 1
ATOM 747 O O . MET A 1 98 ? 31.050 6.727 26.086 1.00 33.22 98 MET A O 1
ATOM 752 N N . GLY A 1 99 ? 29.594 8.448 26.022 1.00 33.27 99 GLY A N 1
ATOM 753 C CA . GLY A 1 99 ? 29.803 8.740 24.603 1.00 33.34 99 GLY A CA 1
ATOM 754 C C . GLY A 1 99 ? 29.187 7.711 23.673 1.00 33.30 99 GLY A C 1
ATOM 755 O O . GLY A 1 99 ? 28.344 6.911 24.085 1.00 33.52 99 GLY A O 1
ATOM 756 N N . GLY A 1 100 ? 29.624 7.729 22.415 1.00 33.37 100 GLY A N 1
ATOM 757 C CA . GLY A 1 100 ? 29.055 6.874 21.375 1.00 33.04 100 GLY A CA 1
ATOM 758 C C . GLY A 1 100 ? 29.688 5.503 21.212 1.00 33.24 100 GLY A C 1
ATOM 759 O O . GLY A 1 100 ? 29.138 4.649 20.514 1.00 33.53 100 GLY A O 1
ATOM 760 N N . HIS A 1 101 ? 30.845 5.289 21.840 1.00 32.69 101 HIS A N 1
ATOM 761 C CA . HIS A 1 101 ? 31.528 3.997 21.759 1.00 32.13 101 HIS A CA 1
ATOM 762 C C . HIS A 1 101 ? 32.392 3.701 22.953 1.00 31.17 101 HIS A C 1
ATOM 763 O O . HIS A 1 101 ? 33.459 4.297 23.133 1.00 31.59 101 HIS A O 1
ATOM 770 N N . LEU A 1 102 ? 31.937 2.758 23.771 1.00 29.26 102 LEU A N 1
ATOM 771 C CA . LEU A 1 102 ? 32.697 2.311 24.931 1.00 27.99 102 LEU A CA 1
ATOM 772 C C . LEU A 1 102 ? 33.790 1.324 24.538 1.00 27.05 102 LEU A C 1
ATOM 773 O O . LEU A 1 102 ? 33.574 0.426 23.721 1.00 26.63 102 LEU A O 1
ATOM 778 N N . VAL A 1 103 ? 34.969 1.519 25.119 1.00 25.78 103 VAL A N 1
ATOM 779 C CA . VAL A 1 103 ? 36.114 0.641 24.910 1.00 25.54 103 VAL A CA 1
ATOM 780 C C . VAL A 1 103 ? 36.522 0.112 26.281 1.00 25.29 103 VAL A C 1
ATOM 781 O O . VAL A 1 103 ? 36.684 0.888 27.224 1.00 25.73 103 VAL A O 1
ATOM 785 N N . PHE A 1 104 ? 36.669 -1.202 26.400 1.00 25.13 104 PHE A N 1
ATOM 786 C CA . PHE A 1 104 ? 36.929 -1.813 27.703 1.00 25.03 104 PHE A CA 1
ATOM 787 C C . PHE A 1 104 ? 38.368 -2.275 27.895 1.00 24.92 104 PHE A C 1
ATOM 788 O O . PHE A 1 104 ? 38.812 -2.507 29.020 1.00 25.05 104 PHE A O 1
ATOM 796 N N . GLY A 1 105 ? 39.101 -2.399 26.795 1.00 24.47 105 GLY A N 1
ATOM 797 C CA . GLY A 1 105 ? 40.499 -2.786 26.876 1.00 24.41 105 GLY A CA 1
ATOM 798 C C . GLY A 1 105 ? 40.725 -4.284 26.927 1.00 24.18 105 GLY A C 1
ATOM 799 O O . GLY A 1 105 ? 41.855 -4.728 27.129 1.00 23.58 105 GLY A O 1
ATOM 800 N N . HIS A 1 106 ? 39.657 -5.064 26.765 1.00 24.42 106 HIS A N 1
ATOM 801 C CA . HIS A 1 106 ? 39.817 -6.488 26.484 1.00 24.71 106 HIS A CA 1
ATOM 802 C C . HIS A 1 106 ? 39.837 -6.720 24.998 1.00 24.86 106 HIS A C 1
ATOM 803 O O . HIS A 1 106 ? 38.795 -6.814 24.343 1.00 24.93 106 HIS A O 1
ATOM 810 N N . VAL A 1 107 ? 41.056 -6.785 24.469 1.00 24.66 107 VAL A N 1
ATOM 811 C CA . VAL A 1 107 ? 41.320 -6.894 23.036 1.00 24.47 107 VAL A CA 1
ATOM 812 C C . VAL A 1 107 ? 40.908 -8.271 22.519 1.00 24.66 107 VAL A C 1
ATOM 813 O O . VAL A 1 107 ? 41.218 -9.289 23.135 1.00 25.23 107 VAL A O 1
ATOM 817 N N . ASP A 1 108 ? 40.196 -8.287 21.396 1.00 24.92 108 ASP A N 1
ATOM 818 C CA . ASP A 1 108 ? 39.708 -9.530 20.798 1.00 25.09 108 ASP A CA 1
ATOM 819 C C . ASP A 1 108 ? 40.777 -10.259 19.997 1.00 25.19 108 ASP A C 1
ATOM 820 O O . ASP A 1 108 ? 40.736 -11.484 19.858 1.00 25.06 108 ASP A O 1
ATOM 825 N N . GLY A 1 109 ? 41.724 -9.499 19.460 1.00 25.21 109 GLY A N 1
ATOM 826 C CA . GLY A 1 109 ? 42.807 -10.064 18.669 1.00 25.64 109 GLY A CA 1
ATOM 827 C C . GLY A 1 109 ? 43.555 -8.992 17.911 1.00 25.76 109 GLY A C 1
ATOM 828 O O . GLY A 1 109 ? 43.740 -7.879 18.406 1.00 25.26 109 GLY A O 1
ATOM 829 N N . GLN A 1 110 ? 43.984 -9.324 16.699 1.00 26.00 110 GLN A N 1
ATOM 830 C CA . GLN A 1 110 ? 44.770 -8.395 15.900 1.00 26.11 110 GLN A CA 1
ATOM 831 C C . GLN A 1 110 ? 44.277 -8.281 14.468 1.00 26.06 110 GLN A C 1
ATOM 832 O O . GLN A 1 110 ? 43.798 -9.253 13.882 1.00 26.32 110 GLN A O 1
ATOM 838 N N . ALA A 1 111 ? 44.397 -7.078 13.918 1.00 26.00 111 ALA A N 1
ATOM 839 C CA . ALA A 1 111 ? 44.170 -6.843 12.501 1.00 25.57 111 ALA A CA 1
ATOM 840 C C . ALA A 1 111 ? 45.478 -6.399 11.858 1.00 25.55 111 ALA A C 1
ATOM 841 O O . ALA A 1 111 ? 46.332 -5.799 12.518 1.00 25.46 111 ALA A O 1
ATOM 843 N N . GLU A 1 112 ? 45.644 -6.711 10.577 1.00 25.49 112 GLU A N 1
ATOM 844 C CA . GLU A 1 112 ? 46.828 -6.279 9.843 1.00 25.52 112 GLU A CA 1
ATOM 845 C C . GLU A 1 112 ? 46.466 -5.166 8.874 1.00 25.46 112 GLU A C 1
ATOM 846 O O . GLU A 1 112 ? 45.501 -5.283 8.116 1.00 25.29 112 GLU A O 1
ATOM 852 N N . ILE A 1 113 ? 47.240 -4.087 8.910 1.00 25.93 113 ILE A N 1
ATOM 853 C CA . ILE A 1 113 ? 47.146 -3.049 7.894 1.00 26.66 113 ILE A CA 1
ATOM 854 C C . ILE A 1 113 ? 47.754 -3.609 6.610 1.00 27.40 113 ILE A C 1
ATOM 855 O O . ILE A 1 113 ? 48.925 -3.989 6.583 1.00 27.42 113 ILE A O 1
ATOM 860 N N . VAL A 1 114 ? 46.942 -3.686 5.561 1.00 28.84 114 VAL A N 1
ATOM 861 C CA . VAL A 1 114 ? 47.399 -4.227 4.278 1.00 30.26 114 VAL A CA 1
ATOM 862 C C . VAL A 1 114 ? 47.671 -3.131 3.244 1.00 31.39 114 VAL A C 1
ATOM 863 O O . VAL A 1 114 ? 48.389 -3.359 2.268 1.00 31.59 114 VAL A O 1
ATOM 867 N N . GLU A 1 115 ? 47.104 -1.946 3.470 1.00 32.94 115 GLU A N 1
ATOM 868 C CA . GLU A 1 115 ? 47.314 -0.798 2.586 1.00 34.80 115 GLU A CA 1
ATOM 869 C C . GLU A 1 115 ? 47.167 0.534 3.320 1.00 35.78 115 GLU A C 1
ATOM 870 O O . GLU A 1 115 ? 46.325 0.681 4.211 1.00 35.46 115 GLU A O 1
ATOM 876 N N . ARG A 1 116 ? 47.998 1.495 2.923 1.00 36.81 116 ARG A N 1
ATOM 877 C CA . ARG A 1 116 ? 47.981 2.848 3.460 1.00 38.09 116 ARG A CA 1
ATOM 878 C C . ARG A 1 116 ? 47.973 3.841 2.296 1.00 38.87 116 ARG A C 1
ATOM 879 O O . ARG A 1 116 ? 48.890 3.839 1.472 1.00 38.40 116 ARG A O 1
ATOM 887 N N . LYS A 1 117 ? 46.935 4.675 2.224 1.00 39.87 117 LYS A N 1
ATOM 888 C CA . LYS A 1 117 ? 46.812 5.669 1.149 1.00 41.53 117 LYS A CA 1
ATOM 889 C C . LYS A 1 117 ? 46.420 7.050 1.671 1.00 41.97 117 LYS A C 1
ATOM 890 O O . LYS A 1 117 ? 45.494 7.179 2.474 1.00 41.48 117 LYS A O 1
ATOM 896 N N . ASP A 1 118 ? 47.129 8.075 1.203 1.00 43.20 118 ASP A N 1
ATOM 897 C CA . ASP A 1 118 ? 46.829 9.463 1.559 1.00 44.69 118 ASP A CA 1
ATOM 898 C C . ASP A 1 118 ? 45.552 9.961 0.884 1.00 44.98 118 ASP A C 1
ATOM 899 O O . ASP A 1 118 ? 45.306 9.672 -0.290 1.00 45.85 118 ASP A O 1
ATOM 904 N N . GLU A 1 119 ? 44.745 10.700 1.641 1.00 44.93 119 GLU A N 1
ATOM 905 C CA . GLU A 1 119 ? 43.539 11.344 1.121 1.00 45.47 119 GLU A CA 1
ATOM 906 C C . GLU A 1 119 ? 43.453 12.777 1.644 1.00 45.73 119 GLU A C 1
ATOM 907 O O . GLU A 1 119 ? 42.760 13.054 2.628 1.00 45.36 119 GLU A O 1
ATOM 913 N N . GLY A 1 120 ? 44.164 13.680 0.973 1.00 45.57 120 GLY A N 1
ATOM 914 C CA . GLY A 1 120 ? 44.314 15.055 1.440 1.00 45.22 120 GLY A CA 1
ATOM 915 C C . GLY A 1 120 ? 45.311 15.095 2.582 1.00 45.03 120 GLY A C 1
ATOM 916 O O . GLY A 1 120 ? 46.449 14.644 2.435 1.00 44.81 120 GLY A O 1
ATOM 917 N N . ASP A 1 121 ? 44.880 15.632 3.721 1.00 44.44 121 ASP A N 1
ATOM 918 C CA . ASP A 1 121 ? 45.692 15.621 4.940 1.00 44.09 121 ASP A CA 1
ATOM 919 C C . ASP A 1 121 ? 45.313 14.450 5.852 1.00 43.12 121 ASP A C 1
ATOM 920 O O . ASP A 1 121 ? 45.854 14.299 6.952 1.00 42.77 121 ASP A O 1
ATOM 925 N N . ALA A 1 122 ? 44.384 13.624 5.375 1.00 41.63 122 ALA A N 1
ATOM 926 C CA . ALA A 1 122 ? 43.969 12.409 6.067 1.00 40.75 122 ALA A CA 1
ATOM 927 C C . ALA A 1 122 ? 44.589 11.180 5.402 1.00 39.74 122 ALA A C 1
ATOM 928 O O . ALA A 1 122 ? 45.095 11.264 4.281 1.00 39.29 122 ALA A O 1
ATOM 930 N N . VAL A 1 123 ? 44.560 10.046 6.101 1.00 38.58 123 VAL A N 1
ATOM 931 C CA . VAL A 1 123 ? 45.106 8.793 5.573 1.00 37.69 123 VAL A CA 1
ATOM 932 C C . VAL A 1 123 ? 44.100 7.650 5.716 1.00 37.45 123 VAL A C 1
ATOM 933 O O . VAL A 1 123 ? 43.542 7.433 6.796 1.00 37.28 123 VAL A O 1
ATOM 937 N N . ARG A 1 124 ? 43.874 6.935 4.616 1.00 36.73 124 ARG A N 1
ATOM 938 C CA . ARG A 1 124 ? 42.995 5.768 4.599 1.00 36.62 124 ARG A CA 1
ATOM 939 C C . ARG A 1 124 ? 43.794 4.483 4.812 1.00 35.24 124 ARG A C 1
ATOM 940 O O . ARG A 1 124 ? 44.707 4.171 4.043 1.00 34.69 124 ARG A O 1
ATOM 948 N N . PHE A 1 125 ? 43.443 3.751 5.866 1.00 33.84 125 PHE A N 1
ATOM 949 C CA . PHE A 1 125 ? 44.075 2.473 6.173 1.00 32.63 125 PHE A CA 1
ATOM 950 C C . PHE A 1 125 ? 43.144 1.320 5.822 1.00 32.02 125 PHE A C 1
ATOM 951 O O . PHE A 1 125 ? 41.992 1.286 6.263 1.00 31.61 125 PHE A O 1
ATOM 959 N N . THR A 1 126 ? 43.647 0.386 5.019 1.00 31.13 126 THR A N 1
ATOM 960 C CA . THR A 1 126 ? 42.921 -0.839 4.703 1.00 30.62 126 THR A CA 1
ATOM 961 C C . THR A 1 126 ? 43.473 -1.956 5.580 1.00 30.05 126 THR A C 1
ATOM 962 O O . THR A 1 126 ? 44.687 -2.158 5.646 1.00 30.06 126 THR A O 1
ATOM 966 N N . LEU A 1 127 ? 42.575 -2.662 6.262 1.00 29.22 127 LEU A N 1
ATOM 967 C CA . LEU A 1 127 ? 42.964 -3.723 7.185 1.00 29.16 127 LEU A CA 1
ATOM 968 C C . LEU A 1 127 ? 42.277 -5.046 6.886 1.00 29.37 127 LEU A C 1
ATOM 969 O O . LEU A 1 127 ? 41.185 -5.077 6.319 1.00 29.99 127 LEU A O 1
ATOM 974 N N . ARG A 1 128 ? 42.935 -6.132 7.278 1.00 29.39 128 ARG A N 1
ATOM 975 C CA . ARG A 1 128 ? 42.348 -7.464 7.249 1.00 29.72 128 ARG A CA 1
ATOM 976 C C . ARG A 1 128 ? 42.237 -7.979 8.679 1.00 29.80 128 ARG A C 1
ATOM 977 O O . ARG A 1 128 ? 43.099 -7.699 9.512 1.00 28.93 128 ARG A O 1
ATOM 979 N N . ALA A 1 129 ? 41.173 -8.726 8.953 1.00 30.56 129 ALA A N 1
ATOM 980 C CA . ALA A 1 129 ? 40.931 -9.290 10.279 1.00 31.21 129 ALA A CA 1
ATOM 981 C C . ALA A 1 129 ? 40.726 -10.805 10.192 1.00 31.59 129 ALA A C 1
ATOM 982 O O . ALA A 1 129 ? 40.492 -11.331 9.102 1.00 32.01 129 ALA A O 1
ATOM 984 N N . PRO A 1 130 ? 40.819 -11.517 11.336 1.00 32.56 130 PRO A N 1
ATOM 985 C CA . PRO A 1 130 ? 40.471 -12.942 11.333 1.00 33.21 130 PRO A CA 1
ATOM 986 C C . PRO A 1 130 ? 38.996 -13.156 11.001 1.00 34.23 130 PRO A C 1
ATOM 987 O O . PRO A 1 130 ? 38.172 -12.277 11.269 1.00 33.40 130 PRO A O 1
ATOM 991 N N . GLU A 1 131 ? 38.678 -14.315 10.421 1.00 35.87 131 GLU A N 1
ATOM 992 C CA . GLU A 1 131 ? 37.309 -14.655 10.003 1.00 37.35 131 GLU A CA 1
ATOM 993 C C . GLU A 1 131 ? 36.294 -14.517 11.138 1.00 37.39 131 GLU A C 1
ATOM 994 O O . GLU A 1 131 ? 35.162 -14.084 10.917 1.00 37.50 131 GLU A O 1
ATOM 1000 N N . GLU A 1 132 ? 36.715 -14.892 12.346 1.00 37.90 132 GLU A N 1
ATOM 1001 C CA . GLU A 1 132 ? 35.870 -14.854 13.538 1.00 38.27 132 GLU A CA 1
ATOM 1002 C C . GLU A 1 132 ? 35.395 -13.439 13.878 1.00 37.39 132 GLU A C 1
ATOM 1003 O O . GLU A 1 132 ? 34.294 -13.259 14.394 1.00 36.83 132 GLU A O 1
ATOM 1009 N N . LEU A 1 133 ? 36.224 -12.443 13.579 1.00 36.60 133 LEU A N 1
ATOM 1010 C CA . LEU A 1 133 ? 35.898 -11.049 13.891 1.00 36.80 133 LEU A CA 1
ATOM 1011 C C . LEU A 1 133 ? 35.094 -10.342 12.795 1.00 37.05 133 LEU A C 1
ATOM 1012 O O . LEU A 1 133 ? 34.480 -9.303 13.048 1.00 36.77 133 LEU A O 1
ATOM 1017 N N . ALA A 1 134 ? 35.091 -10.919 11.593 1.00 37.97 134 ALA A N 1
ATOM 1018 C CA . ALA A 1 134 ? 34.398 -10.341 10.431 1.00 37.98 134 ALA A CA 1
ATOM 1019 C C . ALA A 1 134 ? 32.904 -10.019 10.640 1.00 38.30 134 ALA A C 1
ATOM 1020 O O . ALA A 1 134 ? 32.454 -8.947 10.228 1.00 38.38 134 ALA A O 1
ATOM 1022 N N . PRO A 1 135 ? 32.134 -10.935 11.276 1.00 38.39 135 PRO A N 1
ATOM 1023 C CA . PRO A 1 135 ? 30.722 -10.635 11.558 1.00 38.29 135 PRO A CA 1
ATOM 1024 C C . PRO A 1 135 ? 30.499 -9.377 12.402 1.00 38.14 135 PRO A C 1
ATOM 1025 O O . PRO A 1 135 ? 29.409 -8.802 12.372 1.00 38.63 135 PRO A O 1
ATOM 1029 N N . PHE A 1 136 ? 31.522 -8.959 13.143 1.00 37.12 136 PHE A N 1
ATOM 1030 C CA . PHE A 1 136 ? 31.416 -7.805 14.034 1.00 36.84 136 PHE A CA 1
ATOM 1031 C C . PHE A 1 136 ? 31.903 -6.508 13.395 1.00 37.40 136 PHE A C 1
ATOM 1032 O O . PHE A 1 136 ? 31.628 -5.420 13.902 1.00 38.11 136 PHE A O 1
ATOM 1040 N N . ILE A 1 137 ? 32.631 -6.630 12.289 1.00 37.93 137 ILE A N 1
ATOM 1041 C CA . ILE A 1 137 ? 33.077 -5.465 11.533 1.00 38.58 137 ILE A CA 1
ATOM 1042 C C . ILE A 1 137 ? 32.016 -5.129 10.487 1.00 39.54 137 ILE A C 1
ATOM 1043 O O . ILE A 1 137 ? 31.914 -5.785 9.447 1.00 39.62 137 ILE A O 1
ATOM 1048 N N . ALA A 1 138 ? 31.216 -4.112 10.793 1.00 41.05 138 ALA A N 1
ATOM 1049 C CA . ALA A 1 138 ? 30.085 -3.729 9.956 1.00 42.28 138 ALA A CA 1
ATOM 1050 C C . ALA A 1 138 ? 30.201 -2.283 9.492 1.00 43.05 138 ALA A C 1
ATOM 1051 O O . ALA A 1 138 ? 30.869 -1.466 10.132 1.00 42.50 138 ALA A O 1
ATOM 1053 N N . GLN A 1 139 ? 29.542 -1.983 8.376 1.00 44.63 139 GLN A N 1
ATOM 1054 C CA . GLN A 1 139 ? 29.505 -0.640 7.804 1.00 45.23 139 GLN A CA 1
ATOM 1055 C C . GLN A 1 139 ? 28.976 0.382 8.809 1.00 44.62 139 GLN A C 1
ATOM 1056 O O . GLN A 1 139 ? 27.975 0.135 9.487 1.00 45.24 139 GLN A O 1
ATOM 1062 N N . LYS A 1 140 ? 29.672 1.517 8.902 1.00 43.81 140 LYS A N 1
ATOM 1063 C CA . LYS A 1 140 ? 29.315 2.632 9.794 1.00 42.93 140 LYS A CA 1
ATOM 1064 C C . LYS A 1 140 ? 29.451 2.324 11.292 1.00 42.06 140 LYS A C 1
ATOM 1065 O O . LYS A 1 140 ? 29.176 3.183 12.134 1.00 42.15 140 LYS A O 1
ATOM 1067 N N . GLY A 1 141 ? 29.880 1.105 11.614 1.00 40.53 141 GLY A N 1
ATOM 1068 C CA . GLY A 1 141 ? 30.076 0.685 13.001 1.00 38.85 141 GLY A CA 1
ATOM 1069 C C . GLY A 1 141 ? 31.363 1.224 13.599 1.00 37.95 141 GLY A C 1
ATOM 1070 O O . GLY A 1 141 ? 32.296 1.576 12.873 1.00 37.46 141 GLY A O 1
ATOM 1071 N N . SER A 1 142 ? 31.407 1.290 14.927 1.00 36.51 142 SER A N 1
ATOM 1072 C CA . SER A 1 142 ? 32.592 1.758 15.641 1.00 35.45 142 SER A CA 1
ATOM 1073 C C . SER A 1 142 ? 33.438 0.589 16.133 1.00 33.76 142 SER A C 1
ATOM 1074 O O . SER A 1 142 ? 32.910 -0.423 16.595 1.00 33.68 142 SER A O 1
ATOM 1077 N N . VAL A 1 143 ? 34.755 0.739 16.022 1.00 32.26 143 VAL A N 1
ATOM 1078 C CA . VAL A 1 143 ? 35.701 -0.287 16.454 1.00 30.91 143 VAL A CA 1
ATOM 1079 C C . VAL A 1 143 ? 36.939 0.376 17.067 1.00 29.85 143 VAL A C 1
ATOM 1080 O O . VAL A 1 143 ? 37.309 1.489 16.686 1.00 30.29 143 VAL A O 1
ATOM 1084 N N . ALA A 1 144 ? 37.559 -0.302 18.029 1.00 27.82 144 ALA A N 1
ATOM 1085 C CA . ALA A 1 144 ? 38.789 0.190 18.636 1.00 26.16 144 ALA A CA 1
ATOM 1086 C C . ALA A 1 144 ? 39.999 -0.507 18.023 1.00 24.90 144 ALA A C 1
ATOM 1087 O O . ALA A 1 144 ? 40.171 -1.717 18.168 1.00 24.28 144 ALA A O 1
ATOM 1089 N N . LEU A 1 145 ? 40.817 0.267 17.316 1.00 24.24 145 LEU A N 1
ATOM 1090 C CA . LEU A 1 145 ? 42.057 -0.236 16.735 1.00 24.02 145 LEU A CA 1
ATOM 1091 C C . LEU A 1 145 ? 43.236 0.472 17.388 1.00 23.76 145 LEU A C 1
ATOM 1092 O O . LEU A 1 145 ? 43.340 1.699 17.322 1.00 23.58 145 LEU A O 1
ATOM 1097 N N . ASP A 1 146 ? 44.117 -0.306 18.018 1.00 23.48 146 ASP A N 1
ATOM 1098 C CA . ASP A 1 146 ? 45.188 0.230 18.873 1.00 23.36 146 ASP A CA 1
ATOM 1099 C C . ASP A 1 146 ? 44.634 1.195 19.926 1.00 23.07 146 ASP A C 1
ATOM 1100 O O . ASP A 1 146 ? 45.243 2.224 20.231 1.00 22.77 146 ASP A O 1
ATOM 1105 N N . GLY A 1 147 ? 43.469 0.852 20.470 1.00 22.86 147 GLY A N 1
ATOM 1106 C CA . GLY A 1 147 ? 42.808 1.667 21.484 1.00 23.29 147 GLY A CA 1
ATOM 1107 C C . GLY A 1 147 ? 42.157 2.932 20.960 1.00 23.77 147 GLY A C 1
ATOM 1108 O O . GLY A 1 147 ? 41.589 3.701 21.733 1.00 23.82 147 GLY A O 1
ATOM 1109 N N . THR A 1 148 ? 42.238 3.143 19.648 1.00 23.99 148 THR A N 1
ATOM 1110 C CA . THR A 1 148 ? 41.661 4.321 19.010 1.00 24.28 148 THR A CA 1
ATOM 1111 C C . THR A 1 148 ? 40.279 3.978 18.470 1.00 24.39 148 THR A C 1
ATOM 1112 O O . THR A 1 148 ? 40.139 3.073 17.647 1.00 24.42 148 THR A O 1
ATOM 1116 N N . SER A 1 149 ? 39.262 4.696 18.942 1.00 25.15 149 SER A N 1
ATOM 1117 C CA . SER A 1 149 ? 37.903 4.527 18.438 1.00 25.68 149 SER A CA 1
ATOM 1118 C C . SER A 1 149 ? 37.811 5.066 17.018 1.00 26.23 149 SER A C 1
ATOM 1119 O O . SER A 1 149 ? 38.126 6.232 16.762 1.00 26.15 149 SER A O 1
ATOM 1122 N N . LEU A 1 150 ? 37.403 4.195 16.099 1.00 26.96 150 LEU A N 1
ATOM 1123 C CA . LEU A 1 150 ? 37.372 4.515 14.676 1.00 28.14 150 LEU A CA 1
ATOM 1124 C C . LEU A 1 150 ? 36.124 3.943 14.014 1.00 29.24 150 LEU A C 1
ATOM 1125 O O . LEU A 1 150 ? 35.655 2.862 14.381 1.00 29.70 150 LEU A O 1
ATOM 1130 N N . THR A 1 151 ? 35.594 4.678 13.040 1.00 30.48 151 THR A N 1
ATOM 1131 C CA . THR A 1 151 ? 34.422 4.243 12.287 1.00 31.59 151 THR A CA 1
ATOM 1132 C C . THR A 1 151 ? 34.857 3.400 11.088 1.00 31.93 151 THR A C 1
ATOM 1133 O O . THR A 1 151 ? 35.771 3.778 10.356 1.00 31.99 151 THR A O 1
ATOM 1137 N N . VAL A 1 152 ? 34.210 2.251 10.907 1.00 32.55 152 VAL A N 1
ATOM 1138 C CA . VAL A 1 152 ? 34.460 1.403 9.741 1.00 34.03 152 VAL A CA 1
ATOM 1139 C C . VAL A 1 152 ? 33.869 2.084 8.505 1.00 35.19 152 VAL A C 1
ATOM 1140 O O . VAL A 1 152 ? 32.652 2.237 8.391 1.00 34.79 152 VAL A O 1
ATOM 1144 N N . ASN A 1 153 ? 34.755 2.497 7.601 1.00 37.87 153 ASN A N 1
ATOM 1145 C CA . ASN A 1 153 ? 34.400 3.306 6.432 1.00 40.65 153 ASN A CA 1
ATOM 1146 C C . ASN A 1 153 ? 33.850 2.465 5.281 1.00 42.11 153 ASN A C 1
ATOM 1147 O O . ASN A 1 153 ? 32.751 2.723 4.781 1.00 44.12 153 ASN A O 1
ATOM 1152 N N . GLY A 1 154 ? 34.627 1.470 4.860 1.00 41.80 154 GLY A N 1
ATOM 1153 C CA . GLY A 1 154 ? 34.208 0.519 3.835 1.00 42.03 154 GLY A CA 1
ATOM 1154 C C . GLY A 1 154 ? 34.558 -0.887 4.274 1.00 42.78 154 GLY A C 1
ATOM 1155 O O . GLY A 1 154 ? 35.436 -1.074 5.117 1.00 42.33 154 GLY A O 1
ATOM 1156 N N . VAL A 1 155 ? 33.866 -1.876 3.715 1.00 43.21 155 VAL A N 1
ATOM 1157 C CA . VAL A 1 155 ? 34.118 -3.279 4.053 1.00 44.39 155 VAL A CA 1
ATOM 1158 C C . VAL A 1 155 ? 33.970 -4.195 2.833 1.00 45.00 155 VAL A C 1
ATOM 1159 O O . VAL A 1 155 ? 32.990 -4.110 2.088 1.00 45.49 155 VAL A O 1
ATOM 1163 N N . ASN A 1 156 ? 34.972 -5.046 2.631 1.00 45.43 156 ASN A N 1
ATOM 1164 C CA . ASN A 1 156 ? 34.983 -6.020 1.546 1.00 46.37 156 ASN A CA 1
ATOM 1165 C C . ASN A 1 156 ? 35.495 -7.364 2.061 1.00 46.28 156 ASN A C 1
ATOM 1166 O O . ASN A 1 156 ? 36.703 -7.553 2.236 1.00 46.15 156 ASN A O 1
ATOM 1171 N N . ALA A 1 157 ? 34.561 -8.285 2.306 1.00 45.76 157 ALA A N 1
ATOM 1172 C CA . ALA A 1 157 ? 34.847 -9.610 2.874 1.00 45.27 157 ALA A CA 1
ATOM 1173 C C . ALA A 1 157 ? 35.503 -9.526 4.259 1.00 44.79 157 ALA A C 1
ATOM 1174 O O . ALA A 1 157 ? 34.853 -9.135 5.232 1.00 44.14 157 ALA A O 1
ATOM 1176 N N . ASN A 1 158 ? 36.781 -9.890 4.340 1.00 43.98 158 ASN A N 1
ATOM 1177 C CA . ASN A 1 158 ? 37.544 -9.790 5.584 1.00 43.10 158 ASN A CA 1
ATOM 1178 C C . ASN A 1 158 ? 38.381 -8.511 5.653 1.00 42.20 158 ASN A C 1
ATOM 1179 O O . ASN A 1 158 ? 39.040 -8.242 6.662 1.00 41.53 158 ASN A O 1
ATOM 1184 N N . GLU A 1 159 ? 38.343 -7.730 4.575 1.00 41.02 159 GLU A N 1
ATOM 1185 C CA . GLU A 1 159 ? 39.011 -6.431 4.520 1.00 39.90 159 GLU A CA 1
ATOM 1186 C C . GLU A 1 159 ? 38.053 -5.296 4.861 1.00 38.41 159 GLU A C 1
ATOM 1187 O O . GLU A 1 159 ? 36.873 -5.340 4.509 1.00 38.45 159 GLU A O 1
ATOM 1193 N N . PHE A 1 160 ? 38.571 -4.281 5.547 1.00 36.54 160 PHE A N 1
ATOM 1194 C CA . PHE A 1 160 ? 37.796 -3.085 5.871 1.00 35.26 160 PHE A CA 1
ATOM 1195 C C . PHE A 1 160 ? 38.670 -1.832 5.882 1.00 34.48 160 PHE A C 1
ATOM 1196 O O . PHE A 1 160 ? 39.898 -1.922 5.955 1.00 33.94 160 PHE A O 1
ATOM 1204 N N . ASP A 1 161 ? 38.023 -0.671 5.810 1.00 34.58 161 ASP A N 1
ATOM 1205 C CA . ASP A 1 161 ? 38.708 0.617 5.770 1.00 34.31 161 ASP A CA 1
ATOM 1206 C C . ASP A 1 161 ? 38.382 1.490 6.976 1.00 33.57 161 ASP A C 1
ATOM 1207 O O . ASP A 1 161 ? 37.250 1.496 7.465 1.00 33.33 161 ASP A O 1
ATOM 1212 N N . VAL A 1 162 ? 39.390 2.217 7.451 1.00 33.14 162 VAL A N 1
ATOM 1213 C CA . VAL A 1 162 ? 39.194 3.316 8.398 1.00 33.02 162 VAL A CA 1
ATOM 1214 C C . VAL A 1 162 ? 39.883 4.568 7.863 1.00 33.57 162 VAL A C 1
ATOM 1215 O O . VAL A 1 162 ? 40.964 4.491 7.272 1.00 33.26 162 VAL A O 1
ATOM 1219 N N . LEU A 1 163 ? 39.240 5.715 8.059 1.00 34.46 163 LEU A N 1
ATOM 1220 C CA . LEU A 1 163 ? 39.776 6.988 7.601 1.00 35.19 163 LEU A CA 1
ATOM 1221 C C . LEU A 1 163 ? 40.256 7.786 8.808 1.00 35.31 163 LEU A C 1
ATOM 1222 O O . LEU A 1 163 ? 39.455 8.193 9.651 1.00 35.70 163 LEU A O 1
ATOM 1227 N N . LEU A 1 164 ? 41.566 7.991 8.895 1.00 35.86 164 LEU A N 1
ATOM 1228 C CA . LEU A 1 164 ? 42.151 8.732 10.009 1.00 36.27 164 LEU A CA 1
ATOM 1229 C C . LEU A 1 164 ? 42.444 10.177 9.639 1.00 36.64 164 LEU A C 1
ATOM 1230 O O . LEU A 1 164 ? 43.231 10.452 8.732 1.00 36.29 164 LEU A O 1
ATOM 1235 N N . ILE A 1 165 ? 41.789 11.093 10.350 1.00 37.54 165 ILE A N 1
ATOM 1236 C CA . ILE A 1 165 ? 41.926 12.530 10.103 1.00 38.09 165 ILE A CA 1
ATOM 1237 C C . ILE A 1 165 ? 43.283 13.049 10.579 1.00 38.29 165 ILE A C 1
ATOM 1238 O O . ILE A 1 165 ? 43.943 12.413 11.406 1.00 38.22 165 ILE A O 1
ATOM 1243 N N . ARG A 1 166 ? 43.687 14.202 10.047 1.00 38.52 166 ARG A N 1
ATOM 1244 C CA . ARG A 1 166 ? 44.989 14.807 10.342 1.00 38.87 166 ARG A CA 1
ATOM 1245 C C . ARG A 1 166 ? 45.284 14.907 11.842 1.00 38.21 166 ARG A C 1
ATOM 1246 O O . ARG A 1 166 ? 46.390 14.579 12.279 1.00 38.07 166 ARG A O 1
ATOM 1254 N N . HIS A 1 167 ? 44.297 15.354 12.617 1.00 37.65 167 HIS A N 1
ATOM 1255 C CA . HIS A 1 167 ? 44.438 15.476 14.071 1.00 37.70 167 HIS A CA 1
ATOM 1256 C C . HIS A 1 167 ? 44.729 14.155 14.727 1.00 37.05 167 HIS A C 1
ATOM 1257 O O . HIS A 1 167 ? 45.635 14.061 15.557 1.00 36.93 167 HIS A O 1
ATOM 1264 N N . SER A 1 168 ? 43.970 13.125 14.353 1.00 36.21 168 SER A N 1
ATOM 1265 C CA . SER A 1 168 ? 44.154 11.775 14.894 1.00 35.94 168 SER A CA 1
ATOM 1266 C C . SER A 1 168 ? 45.531 11.201 14.568 1.00 35.50 168 SER A C 1
ATOM 1267 O O . SER A 1 168 ? 46.108 10.477 15.376 1.00 35.60 168 SER A O 1
ATOM 1270 N N . LEU A 1 169 ? 46.050 11.534 13.388 1.00 35.40 169 LEU A N 1
ATOM 1271 C CA . LEU A 1 169 ? 47.378 11.091 12.964 1.00 35.32 169 LEU A CA 1
ATOM 1272 C C . LEU A 1 169 ? 48.490 11.732 13.792 1.00 35.46 169 LEU A C 1
ATOM 1273 O O . LEU A 1 169 ? 49.535 11.119 14.010 1.00 35.60 169 LEU A O 1
ATOM 1278 N N . GLU A 1 170 ? 48.253 12.961 14.248 1.00 36.01 170 GLU A N 1
ATOM 1279 C CA . GLU A 1 170 ? 49.236 13.719 15.023 1.00 36.06 170 GLU A CA 1
ATOM 1280 C C . GLU A 1 170 ? 49.320 13.282 16.486 1.00 34.93 170 GLU A C 1
ATOM 1281 O O . GLU A 1 170 ? 50.414 13.193 17.045 1.00 34.99 170 GLU A O 1
ATOM 1287 N N . VAL A 1 171 ? 48.167 13.015 17.097 1.00 33.75 171 VAL A N 1
ATOM 1288 C CA . VAL A 1 171 ? 48.098 12.738 18.538 1.00 32.90 171 VAL A CA 1
ATOM 1289 C C . VAL A 1 171 ? 48.067 11.253 18.906 1.00 31.73 171 VAL A C 1
ATOM 1290 O O . VAL A 1 171 ? 48.027 10.907 20.089 1.00 31.23 171 VAL A O 1
ATOM 1294 N N . THR A 1 172 ? 48.081 10.383 17.897 1.00 30.73 172 THR A N 1
ATOM 1295 C CA . THR A 1 172 ? 48.159 8.936 18.123 1.00 29.80 172 THR A CA 1
ATOM 1296 C C . THR A 1 172 ? 49.335 8.329 17.361 1.00 29.49 172 THR A C 1
ATOM 1297 O O . THR A 1 172 ? 49.996 9.011 16.575 1.00 29.22 172 THR A O 1
ATOM 1301 N N . THR A 1 173 ? 49.576 7.039 17.584 1.00 28.73 173 THR A N 1
ATOM 1302 C CA . THR A 1 173 ? 50.638 6.309 16.892 1.00 28.40 173 THR A CA 1
ATOM 1303 C C . THR A 1 173 ? 50.286 5.967 15.440 1.00 28.32 173 THR A C 1
ATOM 1304 O O . THR A 1 173 ? 51.084 5.350 14.733 1.00 27.72 173 THR A O 1
ATOM 1308 N N . TRP A 1 174 ? 49.097 6.373 14.999 1.00 28.01 174 TRP A N 1
ATOM 1309 C CA . TRP A 1 174 ? 48.623 6.055 13.651 1.00 28.78 174 TRP A CA 1
ATOM 1310 C C . TRP A 1 174 ? 49.402 6.700 12.539 1.00 29.32 174 TRP A C 1
ATOM 1311 O O . TRP A 1 174 ? 49.466 6.167 11.430 1.00 29.64 174 TRP A O 1
ATOM 1322 N N . GLY A 1 175 ? 50.006 7.850 12.832 1.00 30.32 175 GLY A N 1
ATOM 1323 C CA . GLY A 1 175 ? 50.839 8.568 11.866 1.00 31.63 175 GLY A CA 1
ATOM 1324 C C . GLY A 1 175 ? 52.046 7.779 11.384 1.00 32.51 175 GLY A C 1
ATOM 1325 O O . GLY A 1 175 ? 52.463 7.926 10.233 1.00 33.83 175 GLY A O 1
ATOM 1326 N N . GLU A 1 176 ? 52.602 6.939 12.257 1.00 32.67 176 GLU A N 1
ATOM 1327 C CA . GLU A 1 176 ? 53.774 6.129 11.911 1.00 32.86 176 GLU A CA 1
ATOM 1328 C C . GLU A 1 176 ? 53.433 4.723 11.397 1.00 32.27 176 GLU A C 1
ATOM 1329 O O . GLU A 1 176 ? 54.331 3.975 11.004 1.00 32.42 176 GLU A O 1
ATOM 1335 N N . ARG A 1 177 ? 52.146 4.371 11.400 1.00 31.31 177 ARG A N 1
ATOM 1336 C CA . ARG A 1 177 ? 51.699 3.050 10.945 1.00 30.70 177 ARG A CA 1
ATOM 1337 C C . ARG A 1 177 ? 51.987 2.814 9.463 1.00 31.31 177 ARG A C 1
ATOM 1338 O O . ARG A 1 177 ? 51.769 3.694 8.629 1.00 30.97 177 ARG A O 1
ATOM 1346 N N . LYS A 1 178 ? 52.476 1.616 9.156 1.00 31.48 178 LYS A N 1
ATOM 1347 C CA . LYS A 1 178 ? 52.841 1.237 7.793 1.00 32.08 178 LYS A CA 1
ATOM 1348 C C . LYS A 1 178 ? 52.091 -0.023 7.377 1.00 31.35 178 LYS A C 1
ATOM 1349 O O . LYS A 1 178 ? 51.615 -0.777 8.228 1.00 30.44 178 LYS A O 1
ATOM 1355 N N . ALA A 1 179 ? 51.988 -0.246 6.068 1.00 30.63 179 ALA A N 1
ATOM 1356 C CA . ALA A 1 179 ? 51.461 -1.501 5.537 1.00 29.88 179 ALA A CA 1
ATOM 1357 C C . ALA A 1 179 ? 52.267 -2.678 6.088 1.00 29.42 179 ALA A C 1
ATOM 1358 O O . ALA A 1 179 ? 53.498 -2.648 6.089 1.00 29.87 179 ALA A O 1
ATOM 1360 N N . GLY A 1 180 ? 51.567 -3.699 6.574 1.00 29.15 180 GLY A N 1
ATOM 1361 C CA . GLY A 1 180 ? 52.212 -4.863 7.180 1.00 28.79 180 GLY A CA 1
ATOM 1362 C C . GLY A 1 180 ? 52.154 -4.868 8.699 1.00 28.57 180 GLY A C 1
ATOM 1363 O 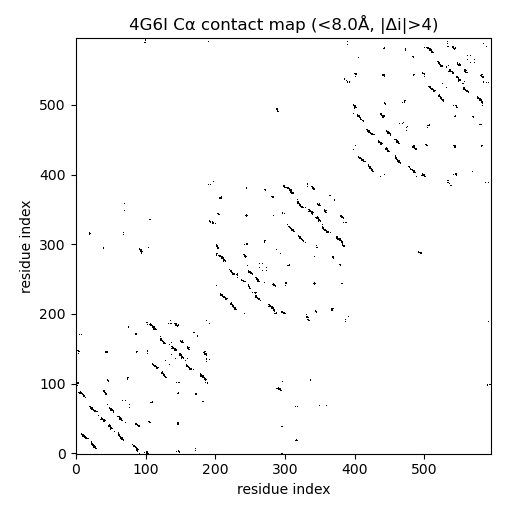O . GLY A 1 180 ? 52.304 -5.920 9.321 1.00 28.90 180 GLY A O 1
ATOM 1364 N N . ASP A 1 181 ? 51.936 -3.694 9.291 1.00 28.24 181 ASP A N 1
ATOM 1365 C CA . ASP A 1 181 ? 51.843 -3.547 10.747 1.00 27.86 181 ASP A CA 1
ATOM 1366 C C . ASP A 1 181 ? 50.639 -4.274 11.327 1.00 26.90 181 ASP A C 1
ATOM 1367 O O . ASP A 1 181 ? 49.588 -4.367 10.691 1.00 26.95 181 ASP A O 1
ATOM 1372 N N . LYS A 1 182 ? 50.800 -4.776 12.546 1.00 26.03 182 LYS A N 1
ATOM 1373 C CA . LYS A 1 182 ? 49.688 -5.352 13.286 1.00 25.28 182 LYS A CA 1
ATOM 1374 C C . LYS A 1 182 ? 49.136 -4.330 14.265 1.00 24.83 182 LYS A C 1
ATOM 1375 O O . LYS A 1 182 ? 49.893 -3.569 14.867 1.00 25.21 182 LYS A O 1
ATOM 1381 N N . VAL A 1 183 ? 47.815 -4.304 14.407 1.00 24.24 183 VAL A N 1
ATOM 1382 C CA . VAL A 1 183 ? 47.168 -3.451 15.401 1.00 23.72 183 VAL A CA 1
ATOM 1383 C C . VAL A 1 183 ? 46.213 -4.277 16.259 1.00 23.28 183 VAL A C 1
ATOM 1384 O O . VAL A 1 183 ? 45.667 -5.283 15.801 1.00 23.54 183 VAL A O 1
ATOM 1388 N N . ASN A 1 184 ? 46.029 -3.857 17.506 1.00 22.83 184 ASN A N 1
ATOM 1389 C CA . ASN A 1 184 ? 45.056 -4.489 18.386 1.00 22.56 184 ASN A CA 1
ATOM 1390 C C . ASN A 1 184 ? 43.644 -4.110 17.972 1.00 22.48 184 ASN A C 1
ATOM 1391 O O . ASN A 1 184 ? 43.395 -2.968 17.594 1.00 22.90 184 ASN A O 1
ATOM 1396 N N . ILE A 1 185 ? 42.730 -5.074 18.021 1.00 23.09 185 ILE A N 1
ATOM 1397 C CA . ILE A 1 185 ? 41.331 -4.810 17.692 1.00 23.60 185 ILE A CA 1
ATOM 1398 C C . ILE A 1 185 ? 40.389 -5.243 18.816 1.00 23.78 185 ILE A C 1
ATOM 1399 O O . ILE A 1 185 ? 40.491 -6.355 19.343 1.00 23.33 185 ILE A O 1
ATOM 1404 N N . GLU A 1 186 ? 39.492 -4.334 19.188 1.00 24.54 186 GLU A N 1
ATOM 1405 C CA . GLU A 1 186 ? 38.407 -4.639 20.110 1.00 25.43 186 GLU A CA 1
ATOM 1406 C C . GLU A 1 186 ? 37.089 -4.291 19.435 1.00 26.10 186 GLU A C 1
ATOM 1407 O O . GLU A 1 186 ? 36.877 -3.149 19.020 1.00 25.59 186 GLU A O 1
ATOM 1413 N N . ILE A 1 187 ? 36.221 -5.291 19.317 1.00 27.87 187 ILE A N 1
ATOM 1414 C CA . ILE A 1 187 ? 34.888 -5.118 18.740 1.00 29.09 187 ILE A CA 1
ATOM 1415 C C . ILE A 1 187 ? 33.954 -4.449 19.748 1.00 29.81 187 ILE A C 1
ATOM 1416 O O . ILE A 1 187 ? 34.287 -4.339 20.929 1.00 29.49 187 ILE A O 1
ATOM 1421 N N . ASP A 1 188 ? 32.790 -4.006 19.280 1.00 30.37 188 ASP A N 1
ATOM 1422 C CA . ASP A 1 188 ? 31.814 -3.357 20.152 1.00 31.46 188 ASP A CA 1
ATOM 1423 C C . ASP A 1 188 ? 31.222 -4.330 21.171 1.00 31.08 188 ASP A C 1
ATOM 1424 O O . ASP A 1 188 ? 30.811 -5.439 20.820 1.00 30.55 188 ASP A O 1
ATOM 1429 N N . GLN A 1 189 ? 31.187 -3.893 22.429 1.00 31.02 189 GLN A N 1
ATOM 1430 C CA . GLN A 1 189 ? 30.719 -4.705 23.554 1.00 31.09 189 GLN A CA 1
ATOM 1431 C C . GLN A 1 189 ? 29.243 -5.096 23.442 1.00 31.16 189 GLN A C 1
ATOM 1432 O O . GLN A 1 189 ? 28.868 -6.218 23.784 1.00 30.82 189 GLN A O 1
ATOM 1438 N N . LEU A 1 190 ? 28.413 -4.169 22.968 1.00 31.96 190 LEU A N 1
ATOM 1439 C CA . LEU A 1 190 ? 26.979 -4.429 22.832 1.00 32.37 190 LEU A CA 1
ATOM 1440 C C . LEU A 1 190 ? 26.703 -5.456 21.732 1.00 31.87 190 LEU A C 1
ATOM 1441 O O . LEU A 1 190 ? 25.901 -6.372 21.923 1.00 31.75 190 LEU A O 1
ATOM 1446 N N . ALA A 1 191 ? 27.389 -5.308 20.598 1.00 31.42 191 ALA A N 1
ATOM 1447 C CA . ALA A 1 191 ? 27.297 -6.264 19.491 1.00 30.72 191 ALA A CA 1
ATOM 1448 C C . ALA A 1 191 ? 27.785 -7.648 19.917 1.00 30.27 191 ALA A C 1
ATOM 1449 O O . ALA A 1 191 ? 27.212 -8.666 19.524 1.00 29.63 191 ALA A O 1
ATOM 1451 N N . ARG A 1 192 ? 28.841 -7.667 20.730 1.00 29.53 192 ARG A N 1
ATOM 1452 C CA . ARG A 1 192 ? 29.387 -8.892 21.304 1.00 29.29 192 ARG A CA 1
ATOM 1453 C C . ARG A 1 192 ? 28.333 -9.673 22.091 1.00 29.56 192 ARG A C 1
ATOM 1454 O O . ARG A 1 192 ? 28.170 -10.878 21.893 1.00 29.51 192 ARG A O 1
ATOM 1462 N N . TYR A 1 193 ? 27.617 -8.983 22.977 1.00 29.59 193 TYR A N 1
ATOM 1463 C CA . TYR A 1 193 ? 26.575 -9.625 23.777 1.00 29.90 193 TYR A CA 1
ATOM 1464 C C . TYR A 1 193 ? 25.366 -10.033 22.938 1.00 30.44 193 TYR A C 1
ATOM 1465 O O . TYR A 1 193 ? 24.778 -11.092 23.169 1.00 30.66 193 TYR A O 1
ATOM 1474 N N . ALA A 1 194 ? 25.018 -9.199 21.959 1.00 31.01 194 ALA A N 1
ATOM 1475 C CA . ALA A 1 194 ? 23.919 -9.481 21.033 1.00 31.77 194 ALA A CA 1
ATOM 1476 C C . ALA A 1 194 ? 24.154 -10.766 20.232 1.00 32.79 194 ALA A C 1
ATOM 1477 O O . ALA A 1 194 ? 23.229 -11.561 20.038 1.00 32.18 194 ALA A O 1
ATOM 1479 N N . ALA A 1 195 ? 25.393 -10.965 19.782 1.00 32.59 195 ALA A N 1
ATOM 1480 C CA . ALA A 1 195 ? 25.768 -12.161 19.025 1.00 33.96 195 ALA A CA 1
ATOM 1481 C C . ALA A 1 195 ? 25.758 -13.427 19.883 1.00 34.16 195 ALA A C 1
ATOM 1482 O O . ALA A 1 195 ? 25.310 -14.480 19.430 1.00 35.01 195 ALA A O 1
ATOM 1484 N N . ARG A 1 196 ? 26.249 -13.316 21.117 1.00 34.82 196 ARG A N 1
ATOM 1485 C CA . ARG A 1 196 ? 26.252 -14.431 22.067 1.00 35.75 196 ARG A CA 1
ATOM 1486 C C . ARG A 1 196 ? 24.828 -14.859 22.439 1.00 36.63 196 ARG A C 1
ATOM 1487 O O . ARG A 1 196 ? 24.561 -16.045 22.646 1.00 36.77 196 ARG A O 1
ATOM 1495 N N . LEU A 1 197 ? 23.927 -13.885 22.520 1.00 37.72 197 LEU A N 1
ATOM 1496 C CA . LEU A 1 197 ? 22.503 -14.143 22.727 1.00 38.95 197 LEU A CA 1
ATOM 1497 C C . LEU A 1 197 ? 21.883 -14.886 21.545 1.00 39.52 197 LEU A C 1
ATOM 1498 O O . LEU A 1 197 ? 21.062 -15.787 21.735 1.00 39.53 197 LEU A O 1
ATOM 1503 N N . ALA A 1 198 ? 22.289 -14.501 20.335 1.00 40.48 198 ALA A N 1
ATOM 1504 C CA . ALA A 1 198 ? 21.733 -15.045 19.092 1.00 41.57 198 ALA A CA 1
ATOM 1505 C C . ALA A 1 198 ? 22.022 -16.534 18.880 1.00 42.73 198 ALA A C 1
ATOM 1506 O O . ALA A 1 198 ? 21.208 -17.244 18.286 1.00 42.93 198 ALA A O 1
ATOM 1508 N N . GLN A 1 199 ? 23.171 -17.001 19.365 1.00 43.36 199 GLN A N 1
ATOM 1509 C CA . GLN A 1 199 ? 23.532 -18.422 19.258 1.00 44.68 199 GLN A CA 1
ATOM 1510 C C . GLN A 1 199 ? 22.781 -19.315 20.258 1.00 45.28 199 GLN A C 1
ATOM 1511 O O . GLN A 1 199 ? 23.015 -20.525 20.319 1.00 45.94 199 GLN A O 1
ATOM 1517 N N . TYR A 1 200 ? 21.875 -18.711 21.026 1.00 45.91 200 TYR A N 1
ATOM 1518 C CA . TYR A 1 200 ? 21.000 -19.445 21.940 1.00 46.01 200 TYR A CA 1
ATOM 1519 C C . TYR A 1 200 ? 19.541 -19.399 21.493 1.00 46.36 200 TYR A C 1
ATOM 1520 O O . TYR A 1 200 ? 19.097 -18.430 20.876 1.00 46.66 200 TYR A O 1
ATOM 1529 N N . MET B 1 1 ? 27.152 2.241 43.140 1.00 30.05 1 MET B N 1
ATOM 1530 C CA . MET B 1 1 ? 27.647 1.257 42.135 1.00 29.86 1 MET B CA 1
ATOM 1531 C C . MET B 1 1 ? 29.138 0.957 42.306 1.00 28.41 1 MET B C 1
ATOM 1532 O O . MET B 1 1 ? 29.831 1.633 43.067 1.00 27.78 1 MET B O 1
ATOM 1537 N N . PHE B 1 2 ? 29.614 -0.067 41.600 1.00 26.82 2 PHE B N 1
ATOM 1538 C CA . PHE B 1 2 ? 30.993 -0.545 41.727 1.00 25.76 2 PHE B CA 1
ATOM 1539 C C . PHE B 1 2 ? 31.632 -0.701 40.348 1.00 24.98 2 PHE B C 1
ATOM 1540 O O . PHE B 1 2 ? 30.979 -0.485 39.326 1.00 24.61 2 PHE B O 1
ATOM 1548 N N . THR B 1 3 ? 32.910 -1.065 40.317 1.00 24.49 3 THR B N 1
ATOM 1549 C CA . THR B 1 3 ? 33.594 -1.281 39.042 1.00 24.43 3 THR B CA 1
ATOM 1550 C C . THR B 1 3 ? 34.329 -2.630 38.963 1.00 24.37 3 THR B C 1
ATOM 1551 O O . THR B 1 3 ? 34.851 -3.005 37.911 1.00 23.50 3 THR B O 1
ATOM 1555 N N . GLY B 1 4 ? 34.345 -3.358 40.076 1.00 24.55 4 GLY B N 1
ATOM 1556 C CA . GLY B 1 4 ? 34.958 -4.680 40.118 1.00 25.08 4 GLY B CA 1
ATOM 1557 C C . GLY B 1 4 ? 36.457 -4.660 40.351 1.00 25.46 4 GLY B C 1
ATOM 1558 O O . GLY B 1 4 ? 37.153 -5.625 40.032 1.00 25.49 4 GLY B O 1
ATOM 1559 N N . ILE B 1 5 ? 36.954 -3.556 40.901 1.00 26.07 5 ILE B N 1
ATOM 1560 C CA . ILE B 1 5 ? 38.367 -3.435 41.246 1.00 26.60 5 ILE B CA 1
ATOM 1561 C C . ILE B 1 5 ? 38.517 -3.512 42.765 1.00 26.72 5 ILE B C 1
ATOM 1562 O O . ILE B 1 5 ? 38.145 -2.585 43.487 1.00 26.30 5 ILE B O 1
ATOM 1567 N N . ILE B 1 6 ? 39.058 -4.630 43.238 1.00 27.52 6 ILE B N 1
ATOM 1568 C CA . ILE B 1 6 ? 39.138 -4.906 44.675 1.00 28.56 6 ILE B CA 1
ATOM 1569 C C . ILE B 1 6 ? 40.217 -4.068 45.353 1.00 28.96 6 ILE B C 1
ATOM 1570 O O . ILE B 1 6 ? 41.350 -3.994 44.874 1.00 29.22 6 ILE B O 1
ATOM 1575 N N . THR B 1 7 ? 39.848 -3.436 46.466 1.00 29.79 7 THR B N 1
ATOM 1576 C CA . THR B 1 7 ? 40.751 -2.533 47.182 1.00 31.01 7 THR B CA 1
ATOM 1577 C C . THR B 1 7 ? 41.126 -3.010 48.588 1.00 31.96 7 THR B C 1
ATOM 1578 O O . THR B 1 7 ? 42.023 -2.443 49.218 1.00 32.36 7 THR B O 1
ATOM 1582 N N . ASP B 1 8 ? 40.443 -4.044 49.074 1.00 32.68 8 ASP B N 1
ATOM 1583 C CA . ASP B 1 8 ? 40.765 -4.644 50.372 1.00 33.83 8 ASP B CA 1
ATOM 1584 C C . ASP B 1 8 ? 40.357 -6.113 50.454 1.00 34.51 8 ASP B C 1
ATOM 1585 O O . ASP B 1 8 ? 39.403 -6.546 49.799 1.00 33.56 8 ASP B O 1
ATOM 1590 N N . ILE B 1 9 ? 41.101 -6.874 51.252 1.00 35.38 9 ILE B N 1
ATOM 1591 C CA . ILE B 1 9 ? 40.703 -8.222 51.631 1.00 36.79 9 ILE B CA 1
ATOM 1592 C C . ILE B 1 9 ? 40.215 -8.168 53.075 1.00 37.79 9 ILE B C 1
ATOM 1593 O O . ILE B 1 9 ? 41.001 -7.943 54.000 1.00 37.98 9 ILE B O 1
ATOM 1598 N N . GLY B 1 10 ? 38.910 -8.347 53.251 1.00 38.60 10 GLY B N 1
ATOM 1599 C CA . GLY B 1 10 ? 38.290 -8.324 54.571 1.00 40.51 10 GLY B CA 1
ATOM 1600 C C . GLY B 1 10 ? 38.220 -9.704 55.190 1.00 41.56 10 GLY B C 1
ATOM 1601 O O . GLY B 1 10 ? 38.234 -10.711 54.482 1.00 41.97 10 GLY B O 1
ATOM 1602 N N . LYS B 1 11 ? 38.148 -9.747 56.517 1.00 43.16 11 LYS B N 1
ATOM 1603 C CA . LYS B 1 11 ? 38.058 -11.006 57.247 1.00 44.35 11 LYS B CA 1
ATOM 1604 C C . LYS B 1 11 ? 36.766 -11.052 58.055 1.00 45.01 11 LYS B C 1
ATOM 1605 O O . LYS B 1 11 ? 36.485 -10.148 58.846 1.00 44.79 11 LYS B O 1
ATOM 1611 N N . VAL B 1 12 ? 35.980 -12.105 57.839 1.00 45.51 12 VAL B N 1
ATOM 1612 C CA . VAL B 1 12 ? 34.750 -12.320 58.596 1.00 47.03 12 VAL B CA 1
ATOM 1613 C C . VAL B 1 12 ? 35.122 -12.679 60.034 1.00 48.09 12 VAL B C 1
ATOM 1614 O O . VAL B 1 12 ? 35.805 -13.674 60.280 1.00 48.03 12 VAL B O 1
ATOM 1618 N N . ASP B 1 13 ? 34.681 -11.845 60.972 1.00 50.15 13 ASP B N 1
ATOM 1619 C CA . ASP B 1 13 ? 35.049 -11.987 62.377 1.00 52.00 13 ASP B CA 1
ATOM 1620 C C . ASP B 1 13 ? 33.926 -12.618 63.195 1.00 52.50 13 ASP B C 1
ATOM 1621 O O . ASP B 1 13 ? 34.172 -13.499 64.021 1.00 53.36 13 ASP B O 1
ATOM 1626 N N . ARG B 1 14 ? 32.697 -12.163 62.957 1.00 53.04 14 ARG B N 1
ATOM 1627 C CA . ARG B 1 14 ? 31.527 -12.637 63.697 1.00 53.59 14 ARG B CA 1
ATOM 1628 C C . ARG B 1 14 ? 30.374 -12.991 62.762 1.00 54.08 14 ARG B C 1
ATOM 1629 O O . ARG B 1 14 ? 30.085 -12.257 61.814 1.00 53.65 14 ARG B O 1
ATOM 1637 N N . VAL B 1 15 ? 29.727 -14.122 63.035 1.00 54.48 15 VAL B N 1
ATOM 1638 C CA . VAL B 1 15 ? 28.539 -14.551 62.296 1.00 54.94 15 VAL B CA 1
ATOM 1639 C C . VAL B 1 15 ? 27.406 -14.822 63.286 1.00 55.72 15 VAL B C 1
ATOM 1640 O O . VAL B 1 15 ? 27.515 -15.709 64.136 1.00 55.95 15 VAL B O 1
ATOM 1644 N N . LYS B 1 16 ? 26.327 -14.050 63.176 1.00 56.84 16 LYS B N 1
ATOM 1645 C CA . LYS B 1 16 ? 25.180 -14.188 64.075 1.00 57.68 16 LYS B CA 1
ATOM 1646 C C . LYS B 1 16 ? 23.881 -14.438 63.308 1.00 58.10 16 LYS B C 1
ATOM 1647 O O . LYS B 1 16 ? 23.474 -13.605 62.496 1.00 57.69 16 LYS B O 1
ATOM 1653 N N . PRO B 1 17 ? 23.228 -15.591 63.561 1.00 58.72 17 PRO B N 1
ATOM 1654 C CA . PRO B 1 17 ? 21.957 -15.931 62.912 1.00 58.90 17 PRO B CA 1
ATOM 1655 C C . PRO B 1 17 ? 20.813 -15.015 63.346 1.00 59.34 17 PRO B C 1
ATOM 1656 O O . PRO B 1 17 ? 20.751 -14.605 64.508 1.00 58.91 17 PRO B O 1
ATOM 1660 N N . LEU B 1 18 ? 19.925 -14.699 62.406 1.00 59.75 18 LEU B N 1
ATOM 1661 C CA . LEU B 1 18 ? 18.766 -13.844 62.665 1.00 60.82 18 LEU B CA 1
ATOM 1662 C C . LEU B 1 18 ? 17.501 -14.457 62.062 1.00 61.42 18 LEU B C 1
ATOM 1663 O O . LEU B 1 18 ? 17.517 -15.603 61.605 1.00 61.88 18 LEU B O 1
ATOM 1668 N N . ASN B 1 19 ? 16.408 -13.695 62.070 1.00 62.06 19 ASN B N 1
ATOM 1669 C CA . ASN B 1 19 ? 15.155 -14.127 61.455 1.00 62.33 19 ASN B CA 1
ATOM 1670 C C . ASN B 1 19 ? 15.245 -14.026 59.932 1.00 62.09 19 ASN B C 1
ATOM 1671 O O . ASN B 1 19 ? 15.145 -12.934 59.364 1.00 62.27 19 ASN B O 1
ATOM 1673 N N . GLU B 1 20 ? 15.450 -15.178 59.292 1.00 62.00 20 GLU B N 1
ATOM 1674 C CA . GLU B 1 20 ? 15.614 -15.294 57.832 1.00 61.37 20 GLU B CA 1
ATOM 1675 C C . GLU B 1 20 ? 16.853 -14.570 57.281 1.00 60.99 20 GLU B C 1
ATOM 1676 O O . GLU B 1 20 ? 16.897 -14.207 56.101 1.00 60.95 20 GLU B O 1
ATOM 1678 N N . GLY B 1 21 ? 17.856 -14.374 58.136 1.00 59.86 21 GLY B N 1
ATOM 1679 C CA . GLY B 1 21 ? 19.083 -13.674 57.751 1.00 58.08 21 GLY B CA 1
ATOM 1680 C C . GLY B 1 21 ? 20.259 -13.909 58.683 1.00 57.20 21 GLY B C 1
ATOM 1681 O O . GLY B 1 21 ? 20.144 -14.643 59.667 1.00 57.20 21 GLY B O 1
ATOM 1682 N N . VAL B 1 22 ? 21.395 -13.291 58.361 1.00 55.75 22 VAL B N 1
ATOM 1683 C CA . VAL B 1 22 ? 22.602 -13.361 59.199 1.00 54.46 22 VAL B CA 1
ATOM 1684 C C . VAL B 1 22 ? 23.258 -11.992 59.382 1.00 53.62 22 VAL B C 1
ATOM 1685 O O . VAL B 1 22 ? 23.226 -11.151 58.480 1.00 53.55 22 VAL B O 1
ATOM 1689 N N . LEU B 1 23 ? 23.846 -11.778 60.556 1.00 52.36 23 LEU B N 1
ATOM 1690 C CA . LEU B 1 23 ? 24.608 -10.567 60.842 1.00 51.52 23 LEU B CA 1
ATOM 1691 C C . LEU B 1 23 ? 26.101 -10.874 60.770 1.00 50.80 23 LEU B C 1
ATOM 1692 O O . LEU B 1 23 ? 26.580 -11.821 61.399 1.00 51.02 23 LEU B O 1
ATOM 1697 N N . LEU B 1 24 ? 26.825 -10.069 59.998 1.00 49.73 24 LEU B N 1
ATOM 1698 C CA . LEU B 1 24 ? 28.250 -10.288 59.767 1.00 49.34 24 LEU B CA 1
ATOM 1699 C C . LEU B 1 24 ? 29.087 -9.087 60.188 1.00 48.64 24 LEU B C 1
ATOM 1700 O O . LEU B 1 24 ? 28.782 -7.952 59.820 1.00 48.98 24 LEU B O 1
ATOM 1705 N N . ARG B 1 25 ? 30.135 -9.345 60.967 1.00 47.76 25 ARG B N 1
ATOM 1706 C CA . ARG B 1 25 ? 31.133 -8.327 61.281 1.00 47.24 25 ARG B CA 1
ATOM 1707 C C . ARG B 1 25 ? 32.404 -8.617 60.492 1.00 46.59 25 ARG B C 1
ATOM 1708 O O . ARG B 1 25 ? 33.037 -9.661 60.675 1.00 46.77 25 ARG B O 1
ATOM 1716 N N . ILE B 1 26 ? 32.766 -7.689 59.613 1.00 45.20 26 ILE B N 1
ATOM 1717 C CA . ILE B 1 26 ? 33.924 -7.862 58.743 1.00 44.33 26 ILE B CA 1
ATOM 1718 C C . ILE B 1 26 ? 35.041 -6.898 59.133 1.00 43.74 26 ILE B C 1
ATOM 1719 O O . ILE B 1 26 ? 34.859 -5.679 59.112 1.00 43.41 26 ILE B O 1
ATOM 1724 N N . GLU B 1 27 ? 36.188 -7.463 59.504 1.00 43.62 27 GLU B N 1
ATOM 1725 C CA . GLU B 1 27 ? 37.389 -6.689 59.796 1.00 43.63 27 GLU B CA 1
ATOM 1726 C C . GLU B 1 27 ? 37.965 -6.176 58.478 1.00 43.22 27 GLU B C 1
ATOM 1727 O O . GLU B 1 27 ? 38.116 -6.941 57.522 1.00 42.16 27 GLU B O 1
ATOM 1733 N N . THR B 1 28 ? 38.274 -4.883 58.432 1.00 42.61 28 THR B N 1
ATOM 1734 C CA . THR B 1 28 ? 38.691 -4.234 57.187 1.00 42.19 28 THR B CA 1
ATOM 1735 C C . THR B 1 28 ? 39.848 -3.255 57.380 1.00 42.48 28 THR B C 1
ATOM 1736 O O . THR B 1 28 ? 40.090 -2.773 58.488 1.00 42.95 28 THR B O 1
ATOM 1740 N N . ALA B 1 29 ? 40.557 -2.970 56.289 1.00 42.62 29 ALA B N 1
ATOM 1741 C CA . ALA B 1 29 ? 41.609 -1.957 56.284 1.00 42.50 29 ALA B CA 1
ATOM 1742 C C . ALA B 1 29 ? 41.034 -0.565 56.018 1.00 42.10 29 ALA B C 1
ATOM 1743 O O . ALA B 1 29 ? 41.727 0.439 56.196 1.00 42.85 29 ALA B O 1
ATOM 1745 N N . TYR B 1 30 ? 39.771 -0.514 55.591 1.00 41.61 30 TYR B N 1
ATOM 1746 C CA . TYR B 1 30 ? 39.071 0.753 55.375 1.00 41.19 30 TYR B CA 1
ATOM 1747 C C . TYR B 1 30 ? 38.945 1.529 56.679 1.00 41.90 30 TYR B C 1
ATOM 1748 O O . TYR B 1 30 ? 38.651 0.950 57.728 1.00 42.00 30 TYR B O 1
ATOM 1757 N N . ASP B 1 31 ? 39.169 2.837 56.600 1.00 43.16 31 ASP B N 1
ATOM 1758 C CA . ASP B 1 31 ? 39.030 3.725 57.746 1.00 44.23 31 ASP B CA 1
ATOM 1759 C C . ASP B 1 31 ? 37.546 3.945 58.043 1.00 44.71 31 ASP B C 1
ATOM 1760 O O . ASP B 1 31 ? 36.815 4.441 57.184 1.00 44.51 31 ASP B O 1
ATOM 1765 N N . PRO B 1 32 ? 37.094 3.569 59.258 1.00 45.40 32 PRO B N 1
ATOM 1766 C CA . PRO B 1 32 ? 35.690 3.723 59.664 1.00 45.90 32 PRO B CA 1
ATOM 1767 C C . PRO B 1 32 ? 35.188 5.164 59.587 1.00 46.25 32 PRO B C 1
ATOM 1768 O O . PRO B 1 32 ? 33.982 5.389 59.467 1.00 46.87 32 PRO B O 1
ATOM 1772 N N . GLU B 1 33 ? 36.111 6.122 59.652 1.00 46.77 33 GLU B N 1
ATOM 1773 C CA . GLU B 1 33 ? 35.781 7.540 59.540 1.00 47.12 33 GLU B CA 1
ATOM 1774 C C . GLU B 1 33 ? 35.306 7.894 58.129 1.00 46.58 33 GLU B C 1
ATOM 1775 O O . GLU B 1 33 ? 34.556 8.854 57.944 1.00 47.11 33 GLU B O 1
ATOM 1781 N N . THR B 1 34 ? 35.743 7.110 57.144 1.00 45.99 34 THR B N 1
ATOM 1782 C CA . THR B 1 34 ? 35.340 7.305 55.748 1.00 45.30 34 THR B CA 1
ATOM 1783 C C . THR B 1 34 ? 34.036 6.573 55.408 1.00 44.48 34 THR B C 1
ATOM 1784 O O . THR B 1 34 ? 33.532 6.684 54.287 1.00 44.06 34 THR B O 1
ATOM 1788 N N . ILE B 1 35 ? 33.498 5.831 56.376 1.00 43.35 35 ILE B N 1
ATOM 1789 C CA . ILE B 1 35 ? 32.267 5.060 56.179 1.00 42.28 35 ILE B CA 1
ATOM 1790 C C . ILE B 1 35 ? 31.114 5.623 57.010 1.00 41.99 35 ILE B C 1
ATOM 1791 O O . ILE B 1 35 ? 31.264 5.883 58.206 1.00 42.32 35 ILE B O 1
ATOM 1796 N N . GLU B 1 36 ? 29.969 5.811 56.360 1.00 41.68 36 GLU B N 1
ATOM 1797 C CA . GLU B 1 36 ? 28.744 6.240 57.027 1.00 41.41 36 GLU B CA 1
ATOM 1798 C C . GLU B 1 36 ? 27.754 5.081 57.099 1.00 40.80 36 GLU B C 1
ATOM 1799 O O . GLU B 1 36 ? 27.836 4.136 56.310 1.00 40.37 36 GLU B O 1
ATOM 1805 N N . LEU B 1 37 ? 26.827 5.154 58.052 1.00 39.88 37 LEU B N 1
ATOM 1806 C CA . LEU B 1 37 ? 25.759 4.164 58.167 1.00 38.94 37 LEU B CA 1
ATOM 1807 C C . LEU B 1 37 ? 24.855 4.229 56.940 1.00 37.81 37 LEU B C 1
ATOM 1808 O O . LEU B 1 37 ? 24.449 5.313 56.516 1.00 37.63 37 LEU B O 1
ATOM 1813 N N . GLY B 1 38 ? 24.556 3.065 56.371 1.00 36.51 38 GLY B N 1
ATOM 1814 C CA . GLY B 1 38 ? 23.732 2.980 55.169 1.00 35.87 38 GLY B CA 1
ATOM 1815 C C . GLY B 1 38 ? 24.537 2.892 53.885 1.00 34.91 38 GLY B C 1
ATOM 1816 O O . GLY B 1 38 ? 23.966 2.805 52.795 1.00 34.84 38 GLY B O 1
ATOM 1817 N N . ALA B 1 39 ? 25.862 2.918 54.012 1.00 34.14 39 ALA B N 1
ATOM 1818 C CA . ALA B 1 39 ? 26.758 2.804 52.863 1.00 33.93 39 ALA B CA 1
ATOM 1819 C C . ALA B 1 39 ? 26.700 1.406 52.258 1.00 33.73 39 ALA B C 1
ATOM 1820 O O . ALA B 1 39 ? 26.467 0.425 52.966 1.00 34.31 39 ALA B O 1
ATOM 1822 N N . SER B 1 40 ? 26.902 1.330 50.944 1.00 33.56 40 SER B N 1
ATOM 1823 C CA . SER B 1 40 ? 26.944 0.058 50.235 1.00 33.05 40 SER B CA 1
ATOM 1824 C C . SER B 1 40 ? 28.388 -0.384 50.031 1.00 32.24 40 SER B C 1
ATOM 1825 O O . SER B 1 40 ? 29.204 0.366 49.491 1.00 32.16 40 SER B O 1
ATOM 1828 N N . ILE B 1 41 ? 28.700 -1.596 50.483 1.00 31.73 41 ILE B N 1
ATOM 1829 C CA . ILE B 1 41 ? 30.021 -2.191 50.271 1.00 31.37 41 ILE B CA 1
ATOM 1830 C C . ILE B 1 41 ? 29.873 -3.572 49.631 1.00 31.26 41 ILE B C 1
ATOM 1831 O O . ILE B 1 41 ? 29.153 -4.432 50.146 1.00 31.22 41 ILE B O 1
ATOM 1836 N N . ALA B 1 42 ? 30.552 -3.769 48.501 1.00 30.99 42 ALA B N 1
ATOM 1837 C CA . ALA B 1 42 ? 30.550 -5.056 47.812 1.00 30.92 42 ALA B CA 1
ATOM 1838 C C . ALA B 1 42 ? 31.441 -6.052 48.547 1.00 31.12 42 ALA B C 1
ATOM 1839 O O . ALA B 1 42 ? 32.655 -5.857 48.649 1.00 31.47 42 ALA B O 1
ATOM 1841 N N . CYS B 1 43 ? 30.821 -7.107 49.071 1.00 31.30 43 CYS B N 1
ATOM 1842 C CA . CYS B 1 43 ? 31.523 -8.152 49.810 1.00 31.64 43 CYS B CA 1
ATOM 1843 C C . CYS B 1 43 ? 31.574 -9.420 48.965 1.00 31.60 43 CYS B C 1
ATOM 1844 O O . CYS B 1 43 ? 30.566 -10.117 48.812 1.00 31.85 43 CYS B O 1
ATOM 1847 N N . SER B 1 44 ? 32.756 -9.700 48.415 1.00 31.13 44 SER B N 1
ATOM 1848 C CA . SER B 1 44 ? 32.943 -10.722 47.377 1.00 31.47 44 SER B CA 1
ATOM 1849 C C . SER B 1 44 ? 31.862 -10.643 46.293 1.00 31.23 44 SER B C 1
ATOM 1850 O O . SER B 1 44 ? 31.308 -11.660 45.871 1.00 31.38 44 SER B O 1
ATOM 1853 N N . GLY B 1 45 ? 31.570 -9.419 45.857 1.00 31.14 45 GLY B N 1
ATOM 1854 C CA . GLY B 1 45 ? 30.604 -9.176 44.790 1.00 31.08 45 GLY B CA 1
ATOM 1855 C C . GLY B 1 45 ? 29.184 -8.894 45.234 1.00 31.50 45 GLY B C 1
ATOM 1856 O O . GLY B 1 45 ? 28.373 -8.410 44.447 1.00 31.19 45 GLY B O 1
ATOM 1857 N N . VAL B 1 46 ? 28.879 -9.198 46.492 1.00 31.97 46 VAL B N 1
ATOM 1858 C CA . VAL B 1 46 ? 27.531 -9.007 47.019 1.00 32.68 46 VAL B CA 1
ATOM 1859 C C . VAL B 1 46 ? 27.400 -7.618 47.637 1.00 33.09 46 VAL B C 1
ATOM 1860 O O . VAL B 1 46 ? 28.114 -7.284 48.588 1.00 33.25 46 VAL B O 1
ATOM 1864 N N . CYS B 1 47 ? 26.491 -6.814 47.089 1.00 33.63 47 CYS B N 1
ATOM 1865 C CA . CYS B 1 47 ? 26.236 -5.475 47.609 1.00 34.41 47 CYS B CA 1
ATOM 1866 C C . CYS B 1 47 ? 25.429 -5.555 48.900 1.00 35.09 47 CYS B C 1
ATOM 1867 O O . CYS B 1 47 ? 24.269 -5.976 48.897 1.00 35.39 47 CYS B O 1
ATOM 1870 N N . LEU B 1 48 ? 26.063 -5.150 49.996 1.00 36.05 48 LEU B N 1
ATOM 1871 C CA . LEU B 1 48 ? 25.460 -5.190 51.326 1.00 36.80 48 LEU B CA 1
ATOM 1872 C C . LEU B 1 48 ? 25.490 -3.806 51.968 1.00 37.42 48 LEU B C 1
ATOM 1873 O O . LEU B 1 48 ? 26.414 -3.023 51.735 1.00 37.30 48 LEU B O 1
ATOM 1878 N N . THR B 1 49 ? 24.473 -3.516 52.776 1.00 37.62 49 THR B N 1
ATOM 1879 C CA . THR B 1 49 ? 24.326 -2.208 53.410 1.00 37.80 49 THR B CA 1
ATOM 1880 C C . THR B 1 49 ? 24.880 -2.227 54.836 1.00 38.20 49 THR B C 1
ATOM 1881 O O . THR B 1 49 ? 24.515 -3.087 55.641 1.00 38.27 49 THR B O 1
ATOM 1885 N N . VAL B 1 50 ? 25.766 -1.277 55.131 1.00 38.77 50 VAL B N 1
ATOM 1886 C CA . VAL B 1 50 ? 26.368 -1.140 56.459 1.00 39.82 50 VAL B CA 1
ATOM 1887 C C . VAL B 1 50 ? 25.319 -0.679 57.473 1.00 40.45 50 VAL B C 1
ATOM 1888 O O . VAL B 1 50 ? 24.712 0.383 57.314 1.00 41.00 50 VAL B O 1
ATOM 1892 N N . VAL B 1 51 ? 25.113 -1.492 58.507 1.00 42.01 51 VAL B N 1
ATOM 1893 C CA . VAL B 1 51 ? 24.094 -1.220 59.529 1.00 42.15 51 VAL B CA 1
ATOM 1894 C C . VAL B 1 51 ? 24.686 -0.759 60.865 1.00 43.06 51 VAL B C 1
ATOM 1895 O O . VAL B 1 51 ? 24.027 -0.047 61.627 1.00 42.92 51 VAL B O 1
ATOM 1899 N N . ALA B 1 52 ? 25.923 -1.167 61.141 1.00 43.37 52 ALA B N 1
ATOM 1900 C CA . ALA B 1 52 ? 26.591 -0.828 62.396 1.00 44.25 52 ALA B CA 1
ATOM 1901 C C . ALA B 1 52 ? 28.075 -0.531 62.198 1.00 44.68 52 ALA B C 1
ATOM 1902 O O . ALA B 1 52 ? 28.740 -1.152 61.366 1.00 44.22 52 ALA B O 1
ATOM 1904 N N . LEU B 1 53 ? 28.576 0.427 62.975 1.00 45.37 53 LEU B N 1
ATOM 1905 C CA . LEU B 1 53 ? 29.976 0.849 62.934 1.00 45.90 53 LEU B CA 1
ATOM 1906 C C . LEU B 1 53 ? 30.484 1.136 64.353 1.00 46.85 53 LEU B C 1
ATOM 1907 O O . LEU B 1 53 ? 29.676 1.275 65.277 1.00 47.41 53 LEU B O 1
ATOM 1912 N N . PRO B 1 54 ? 31.821 1.216 64.537 1.00 46.98 54 PRO B N 1
ATOM 1913 C CA . PRO B 1 54 ? 32.386 1.574 65.846 1.00 47.67 54 PRO B CA 1
ATOM 1914 C C . PRO B 1 54 ? 32.009 2.989 66.287 1.00 48.40 54 PRO B C 1
ATOM 1915 O O . PRO B 1 54 ? 31.776 3.860 65.446 1.00 49.18 54 PRO B O 1
ATOM 1919 N N . ASN B 1 59 ? 39.056 3.539 67.291 1.00 49.81 59 ASN B N 1
ATOM 1920 C CA . ASN B 1 59 ? 40.202 3.202 66.451 1.00 50.17 59 ASN B CA 1
ATOM 1921 C C . ASN B 1 59 ? 40.064 1.849 65.750 1.00 50.26 59 ASN B C 1
ATOM 1922 O O . ASN B 1 59 ? 40.747 1.589 64.756 1.00 50.92 59 ASN B O 1
ATOM 1927 N N . ALA B 1 60 ? 39.183 0.998 66.275 1.00 50.14 60 ALA B N 1
ATOM 1928 C CA . ALA B 1 60 ? 38.928 -0.327 65.708 1.00 49.89 60 ALA B CA 1
ATOM 1929 C C . ALA B 1 60 ? 38.366 -0.224 64.292 1.00 49.19 60 ALA B C 1
ATOM 1930 O O . ALA B 1 60 ? 37.535 0.642 64.007 1.00 49.31 60 ALA B O 1
ATOM 1932 N N . ARG B 1 61 ? 38.826 -1.110 63.412 1.00 48.31 61 ARG B N 1
ATOM 1933 C CA . ARG B 1 61 ? 38.451 -1.055 61.999 1.00 47.40 61 ARG B CA 1
ATOM 1934 C C . ARG B 1 61 ? 37.592 -2.243 61.566 1.00 46.18 61 ARG B C 1
ATOM 1935 O O . ARG B 1 61 ? 38.107 -3.322 61.258 1.00 46.01 61 ARG B O 1
ATOM 1943 N N . TRP B 1 62 ? 36.278 -2.029 61.559 1.00 45.43 62 TRP B N 1
ATOM 1944 C CA . TRP B 1 62 ? 35.305 -3.033 61.122 1.00 44.74 62 TRP B CA 1
ATOM 1945 C C . TRP B 1 62 ? 33.990 -2.406 60.753 1.00 44.00 62 TRP B C 1
ATOM 1946 O O . TRP B 1 62 ? 33.695 -1.276 61.147 1.00 43.69 62 TRP B O 1
ATOM 1957 N N . PHE B 1 63 ? 33.191 -3.141 59.983 1.00 42.89 63 PHE B N 1
ATOM 1958 C CA . PHE B 1 63 ? 31.811 -2.754 59.700 1.00 42.59 63 PHE B CA 1
ATOM 1959 C C . PHE B 1 63 ? 30.890 -3.968 59.790 1.00 42.67 63 PHE B C 1
ATOM 1960 O O . PHE B 1 63 ? 31.334 -5.106 59.620 1.00 43.34 63 PHE B O 1
ATOM 1968 N N . GLU B 1 64 ? 29.614 -3.717 60.065 1.00 43.11 64 GLU B N 1
ATOM 1969 C CA . GLU B 1 64 ? 28.624 -4.786 60.152 1.00 43.21 64 GLU B CA 1
ATOM 1970 C C . GLU B 1 64 ? 27.565 -4.681 59.062 1.00 43.33 64 GLU B C 1
ATOM 1971 O O . GLU B 1 64 ? 27.061 -3.594 58.767 1.00 42.58 64 GLU B O 1
ATOM 1977 N N . VAL B 1 65 ? 27.245 -5.827 58.465 1.00 43.37 65 VAL B N 1
ATOM 1978 C CA . VAL B 1 65 ? 26.225 -5.921 57.420 1.00 43.68 65 VAL B CA 1
ATOM 1979 C C . VAL B 1 65 ? 25.273 -7.088 57.691 1.00 44.48 65 VAL B C 1
ATOM 1980 O O . VAL B 1 65 ? 25.620 -8.030 58.408 1.00 44.79 65 VAL B O 1
ATOM 1984 N N . GLU B 1 66 ? 24.076 -7.017 57.113 1.00 45.56 66 GLU B N 1
ATOM 1985 C CA . GLU B 1 66 ? 23.080 -8.074 57.260 1.00 46.80 66 GLU B CA 1
ATOM 1986 C C . GLU B 1 66 ? 22.720 -8.684 55.909 1.00 47.06 66 GLU B C 1
ATOM 1987 O O . GLU B 1 66 ? 22.305 -7.974 54.991 1.00 46.52 66 GLU B O 1
ATOM 1993 N N . ALA B 1 67 ? 22.890 -10.000 55.796 1.00 47.72 67 ALA B N 1
ATOM 1994 C CA . ALA B 1 67 ? 22.525 -10.733 54.585 1.00 48.54 67 ALA B CA 1
ATOM 1995 C C . ALA B 1 67 ? 21.209 -11.478 54.788 1.00 49.47 67 ALA B C 1
ATOM 1996 O O . ALA B 1 67 ? 21.103 -12.336 55.665 1.00 50.13 67 ALA B O 1
ATOM 1998 N N . TRP B 1 68 ? 20.213 -11.143 53.972 1.00 50.45 68 TRP B N 1
ATOM 1999 C CA . TRP B 1 68 ? 18.871 -11.710 54.108 1.00 51.67 68 TRP B CA 1
ATOM 2000 C C . TRP B 1 68 ? 18.665 -12.948 53.276 1.00 51.78 68 TRP B C 1
ATOM 2001 O O . TRP B 1 68 ? 19.633 -13.593 52.865 1.00 51.17 68 TRP B O 1
ATOM 2012 N N . GLU B 1 69 ? 17.398 -13.286 53.030 1.00 52.13 69 GLU B N 1
ATOM 2013 C CA . GLU B 1 69 ? 17.012 -14.523 52.346 1.00 52.18 69 GLU B CA 1
ATOM 2014 C C . GLU B 1 69 ? 17.635 -14.667 50.955 1.00 51.71 69 GLU B C 1
ATOM 2015 O O . GLU B 1 69 ? 18.287 -15.673 50.669 1.00 51.95 69 GLU B O 1
ATOM 2021 N N . GLU B 1 70 ? 17.428 -13.662 50.103 1.00 50.77 70 GLU B N 1
ATOM 2022 C CA . GLU B 1 70 ? 17.905 -13.696 48.718 1.00 50.18 70 GLU B CA 1
ATOM 2023 C C . GLU B 1 70 ? 19.426 -13.829 48.630 1.00 49.30 70 GLU B C 1
ATOM 2024 O O . GLU B 1 70 ? 19.939 -14.631 47.844 1.00 49.23 70 GLU B O 1
ATOM 2030 N N . ALA B 1 71 ? 20.132 -13.047 49.445 1.00 48.25 71 ALA B N 1
ATOM 2031 C CA . ALA B 1 71 ? 21.593 -13.069 49.484 1.00 47.58 71 ALA B CA 1
ATOM 2032 C C . ALA B 1 71 ? 22.135 -14.424 49.938 1.00 47.13 71 ALA B C 1
ATOM 2033 O O . ALA B 1 71 ? 23.027 -14.980 49.301 1.00 46.54 71 ALA B O 1
ATOM 2035 N N . LEU B 1 72 ? 21.583 -14.955 51.028 1.00 46.90 72 LEU B N 1
ATOM 2036 C CA . LEU B 1 72 ? 22.013 -16.247 51.569 1.00 47.10 72 LEU B CA 1
ATOM 2037 C C . LEU B 1 72 ? 21.761 -17.414 50.616 1.00 46.81 72 LEU B C 1
ATOM 2038 O O . LEU B 1 72 ? 22.545 -18.363 50.568 1.00 46.48 72 LEU B O 1
ATOM 2043 N N . ARG B 1 73 ? 20.668 -17.332 49.862 1.00 47.54 73 ARG B N 1
ATOM 2044 C CA . ARG B 1 73 ? 20.271 -18.389 48.935 1.00 47.88 73 ARG B CA 1
ATOM 2045 C C . ARG B 1 73 ? 21.107 -18.387 47.649 1.00 47.45 73 ARG B C 1
ATOM 2046 O O . ARG B 1 73 ? 21.623 -19.430 47.239 1.00 48.11 73 ARG B O 1
ATOM 2054 N N . LEU B 1 74 ? 21.244 -17.216 47.029 1.00 46.61 74 LEU B N 1
ATOM 2055 C CA . LEU B 1 74 ? 21.903 -17.095 45.725 1.00 45.66 74 LEU B CA 1
ATOM 2056 C C . LEU B 1 74 ? 23.433 -17.049 45.779 1.00 44.69 74 LEU B C 1
ATOM 2057 O O . LEU B 1 74 ? 24.096 -17.465 44.828 1.00 44.92 74 LEU B O 1
ATOM 2062 N N . THR B 1 75 ? 23.986 -16.542 46.879 1.00 43.23 75 THR B N 1
ATOM 2063 C CA . THR B 1 75 ? 25.429 -16.292 46.972 1.00 42.02 75 THR B CA 1
ATOM 2064 C C . THR B 1 75 ? 26.167 -17.299 47.861 1.00 41.13 75 THR B C 1
ATOM 2065 O O . THR B 1 75 ? 25.555 -18.206 48.423 1.00 40.26 75 THR B O 1
ATOM 2069 N N . THR B 1 76 ? 27.482 -17.123 47.983 1.00 40.70 76 THR B N 1
ATOM 2070 C CA . THR B 1 76 ? 28.325 -18.002 48.799 1.00 40.94 76 THR B CA 1
ATOM 2071 C C . THR B 1 76 ? 28.232 -17.702 50.300 1.00 41.56 76 THR B C 1
ATOM 2072 O O . THR B 1 76 ? 28.755 -18.462 51.119 1.00 41.75 76 THR B O 1
ATOM 2076 N N . ILE B 1 77 ? 27.559 -16.604 50.648 1.00 41.71 77 ILE B N 1
ATOM 2077 C CA . ILE B 1 77 ? 27.483 -16.107 52.033 1.00 42.46 77 ILE B CA 1
ATOM 2078 C C . ILE B 1 77 ? 26.972 -17.144 53.044 1.00 43.00 77 ILE B C 1
ATOM 2079 O O . ILE B 1 77 ? 27.350 -17.111 54.217 1.00 43.18 77 ILE B O 1
ATOM 2084 N N . SER B 1 78 ? 26.138 -18.073 52.577 1.00 44.37 78 SER B N 1
ATOM 2085 C CA . SER B 1 78 ? 25.637 -19.172 53.409 1.00 44.99 78 SER B CA 1
ATOM 2086 C C . SER B 1 78 ? 26.754 -20.044 53.995 1.00 45.57 78 SER B C 1
ATOM 2087 O O . SER B 1 78 ? 26.567 -20.687 55.032 1.00 46.06 78 SER B O 1
ATOM 2090 N N . SER B 1 79 ? 27.909 -20.056 53.331 1.00 45.63 79 SER B N 1
ATOM 2091 C CA . SER B 1 79 ? 29.061 -20.845 53.768 1.00 45.81 79 SER B CA 1
ATOM 2092 C C . SER B 1 79 ? 30.098 -20.019 54.537 1.00 45.89 79 SER B C 1
ATOM 2093 O O . SER B 1 79 ? 31.118 -20.553 54.982 1.00 46.34 79 SER B O 1
ATOM 2096 N N . TRP B 1 80 ? 29.832 -18.722 54.690 1.00 45.50 80 TRP B N 1
ATOM 2097 C CA . TRP B 1 80 ? 30.758 -17.808 55.361 1.00 45.28 80 TRP B CA 1
ATOM 2098 C C . TRP B 1 80 ? 30.772 -18.012 56.850 1.00 45.88 80 TRP B C 1
ATOM 2099 O O . TRP B 1 80 ? 29.743 -17.881 57.519 1.00 45.84 80 TRP B O 1
ATOM 2110 N N . GLN B 1 81 ? 31.949 -18.344 57.372 1.00 46.32 81 GLN B N 1
ATOM 2111 C CA . GLN B 1 81 ? 32.160 -18.513 58.809 1.00 47.29 81 GLN B CA 1
ATOM 2112 C C . GLN B 1 81 ? 33.324 -17.638 59.275 1.00 46.65 81 GLN B C 1
ATOM 2113 O O . GLN B 1 81 ? 34.044 -17.071 58.451 1.00 46.64 81 GLN B O 1
ATOM 2119 N N . SER B 1 82 ? 33.496 -17.526 60.591 1.00 46.48 82 SER B N 1
ATOM 2120 C CA . SER B 1 82 ? 34.574 -16.724 61.172 1.00 46.13 82 SER B CA 1
ATOM 2121 C C . SER B 1 82 ? 35.945 -17.186 60.677 1.00 45.61 82 SER B C 1
ATOM 2122 O O . SER B 1 82 ? 36.275 -18.371 60.751 1.00 45.68 82 SER B O 1
ATOM 2124 N N . GLY B 1 83 ? 36.726 -16.241 60.158 1.00 45.23 83 GLY B N 1
ATOM 2125 C CA . GLY B 1 83 ? 38.051 -16.530 59.607 1.00 44.48 83 GLY B CA 1
ATOM 2126 C C . GLY B 1 83 ? 38.133 -16.408 58.094 1.00 44.14 83 GLY B C 1
ATOM 2127 O O . GLY B 1 83 ? 39.228 -16.312 57.534 1.00 43.84 83 GLY B O 1
ATOM 2128 N N . ARG B 1 84 ? 36.974 -16.413 57.436 1.00 43.74 84 ARG B N 1
ATOM 2129 C CA . ARG B 1 84 ? 36.890 -16.338 55.975 1.00 43.26 84 ARG B CA 1
ATOM 2130 C C . ARG B 1 84 ? 37.354 -14.983 55.445 1.00 42.21 84 ARG B C 1
ATOM 2131 O O . ARG B 1 84 ? 36.929 -13.935 55.935 1.00 42.02 84 ARG B O 1
ATOM 2139 N N . LYS B 1 85 ? 38.232 -15.022 54.446 1.00 41.29 85 LYS B N 1
ATOM 2140 C CA . LYS B 1 85 ? 38.671 -13.817 53.750 1.00 40.33 85 LYS B CA 1
ATOM 2141 C C . LYS B 1 85 ? 37.776 -13.528 52.547 1.00 38.90 85 LYS B C 1
ATOM 2142 O O . LYS B 1 85 ? 37.442 -14.431 51.777 1.00 38.73 85 LYS B O 1
ATOM 2148 N N . ILE B 1 86 ? 37.382 -12.264 52.403 1.00 37.38 86 ILE B N 1
ATOM 2149 C CA . ILE B 1 86 ? 36.503 -11.836 51.312 1.00 35.89 86 ILE B CA 1
ATOM 2150 C C . ILE B 1 86 ? 37.037 -10.593 50.603 1.00 34.87 86 ILE B C 1
ATOM 2151 O O . ILE B 1 86 ? 37.715 -9.763 51.210 1.00 35.03 86 ILE B O 1
ATOM 2156 N N . ASN B 1 87 ? 36.727 -10.475 49.314 1.00 33.66 87 ASN B N 1
ATOM 2157 C CA . ASN B 1 87 ? 37.044 -9.275 48.549 1.00 32.62 87 ASN B CA 1
ATOM 2158 C C . ASN B 1 87 ? 36.126 -8.124 48.943 1.00 32.13 87 ASN B C 1
ATOM 2159 O O . ASN B 1 87 ? 34.920 -8.314 49.115 1.00 32.61 87 ASN B O 1
ATOM 2164 N N . LEU B 1 88 ? 36.700 -6.934 49.092 1.00 31.35 88 LEU B N 1
ATOM 2165 C CA . LEU B 1 88 ? 35.921 -5.743 49.421 1.00 30.78 88 LEU B CA 1
ATOM 2166 C C . LEU B 1 88 ? 36.108 -4.640 48.387 1.00 30.32 88 LEU B C 1
ATOM 2167 O O . LEU B 1 88 ? 37.218 -4.414 47.902 1.00 30.41 88 LEU B O 1
ATOM 2172 N N . GLU B 1 89 ? 35.012 -3.968 48.048 1.00 29.67 89 GLU B N 1
ATOM 2173 C CA . GLU B 1 89 ? 35.064 -2.775 47.211 1.00 29.31 89 GLU B CA 1
ATOM 2174 C C . GLU B 1 89 ? 34.084 -1.730 47.721 1.00 29.39 89 GLU B C 1
ATOM 2175 O O . GLU B 1 89 ? 32.916 -2.032 47.972 1.00 29.14 89 GLU B O 1
ATOM 2181 N N . ARG B 1 90 ? 34.574 -0.503 47.876 1.00 29.60 90 ARG B N 1
ATOM 2182 C CA . ARG B 1 90 ? 33.729 0.627 48.241 1.00 29.88 90 ARG B CA 1
ATOM 2183 C C . ARG B 1 90 ? 32.886 1.056 47.046 1.00 28.96 90 ARG B C 1
ATOM 2184 O O . ARG B 1 90 ? 33.261 0.817 45.897 1.00 28.51 90 ARG B O 1
ATOM 2192 N N . SER B 1 91 ? 31.747 1.686 47.323 1.00 28.55 91 SER B N 1
ATOM 2193 C CA . SER B 1 91 ? 30.919 2.273 46.276 1.00 27.88 91 SER B CA 1
ATOM 2194 C C . SER B 1 91 ? 31.671 3.414 45.599 1.00 27.44 91 SER B C 1
ATOM 2195 O O . SER B 1 91 ? 32.381 4.179 46.259 1.00 26.88 91 SER B O 1
ATOM 2198 N N . LEU B 1 92 ? 31.529 3.510 44.280 1.00 26.42 92 LEU B N 1
ATOM 2199 C CA . LEU B 1 92 ? 32.168 4.578 43.522 1.00 25.90 92 LEU B CA 1
ATOM 2200 C C . LEU B 1 92 ? 31.675 5.943 43.988 1.00 25.44 92 LEU B C 1
ATOM 2201 O O . LEU B 1 92 ? 30.474 6.159 44.160 1.00 25.27 92 LEU B O 1
ATOM 2206 N N . LYS B 1 93 ? 32.621 6.844 44.219 1.00 25.47 93 LYS B N 1
ATOM 2207 C CA . LYS B 1 93 ? 32.318 8.238 44.517 1.00 25.26 93 LYS B CA 1
ATOM 2208 C C . LYS B 1 93 ? 32.416 9.018 43.215 1.00 25.23 93 LYS B C 1
ATOM 2209 O O . LYS B 1 93 ? 33.060 8.561 42.264 1.00 24.62 93 LYS B O 1
ATOM 2215 N N . LEU B 1 94 ? 31.776 10.184 43.158 1.00 25.22 94 LEU B N 1
ATOM 2216 C CA . LEU B 1 94 ? 31.871 11.033 41.975 1.00 25.28 94 LEU B CA 1
ATOM 2217 C C . LEU B 1 94 ? 33.338 11.342 41.672 1.00 25.36 94 LEU B C 1
ATOM 2218 O O . LEU B 1 94 ? 34.061 11.855 42.526 1.00 24.85 94 LEU B O 1
ATOM 2223 N N . GLY B 1 95 ? 33.772 10.995 40.465 1.00 25.36 95 GLY B N 1
ATOM 2224 C CA . GLY B 1 95 ? 35.155 11.211 40.052 1.00 25.51 95 GLY B CA 1
ATOM 2225 C C . GLY B 1 95 ? 36.075 10.019 40.251 1.00 25.71 95 GLY B C 1
ATOM 2226 O O . GLY B 1 95 ? 37.233 10.059 39.833 1.00 26.04 95 GLY B O 1
ATOM 2227 N N . ASP B 1 96 ? 35.574 8.964 40.894 1.00 25.13 96 ASP B N 1
ATOM 2228 C CA . ASP B 1 96 ? 36.338 7.722 41.045 1.00 25.00 96 ASP B CA 1
ATOM 2229 C C . ASP B 1 96 ? 36.467 7.021 39.700 1.00 25.12 96 ASP B C 1
ATOM 2230 O O . ASP B 1 96 ? 35.522 7.006 38.911 1.00 24.20 96 ASP B O 1
ATOM 2235 N N . GLU B 1 97 ? 37.639 6.446 39.445 1.00 25.47 97 GLU B N 1
ATOM 2236 C CA . GLU B 1 97 ? 37.895 5.757 38.184 1.00 26.37 97 GLU B CA 1
ATOM 2237 C C . GLU B 1 97 ? 37.119 4.449 38.093 1.00 26.08 97 GLU B C 1
ATOM 2238 O O . GLU B 1 97 ? 37.103 3.653 39.034 1.00 26.55 97 GLU B O 1
ATOM 2244 N N . MET B 1 98 ? 36.461 4.244 36.957 1.00 26.04 98 MET B N 1
ATOM 2245 C CA . MET B 1 98 ? 35.740 3.004 36.698 1.00 25.85 98 MET B CA 1
ATOM 2246 C C . MET B 1 98 ? 36.656 2.077 35.902 1.00 25.57 98 MET B C 1
ATOM 2247 O O . MET B 1 98 ? 36.450 1.843 34.709 1.00 25.14 98 MET B O 1
ATOM 2252 N N . GLY B 1 99 ? 37.679 1.567 36.588 1.00 25.28 99 GLY B N 1
ATOM 2253 C CA . GLY B 1 99 ? 38.756 0.793 35.968 1.00 25.35 99 GLY B CA 1
ATOM 2254 C C . GLY B 1 99 ? 38.389 -0.553 35.367 1.00 25.61 99 GLY B C 1
ATOM 2255 O O . GLY B 1 99 ? 39.095 -1.049 34.487 1.00 25.48 99 GLY B O 1
ATOM 2256 N N . GLY B 1 100 ? 37.298 -1.151 35.840 1.00 25.54 100 GLY B N 1
ATOM 2257 C CA . GLY B 1 100 ? 36.819 -2.424 35.297 1.00 26.37 100 GLY B CA 1
ATOM 2258 C C . GLY B 1 100 ? 35.674 -2.196 34.332 1.00 27.38 100 GLY B C 1
ATOM 2259 O O . GLY B 1 100 ? 35.855 -1.599 33.272 1.00 28.93 100 GLY B O 1
ATOM 2260 N N . HIS B 1 101 ? 34.491 -2.678 34.703 1.00 26.96 101 HIS B N 1
ATOM 2261 C CA . HIS B 1 101 ? 33.259 -2.343 33.992 1.00 27.05 101 HIS B CA 1
ATOM 2262 C C . HIS B 1 101 ? 32.253 -1.863 35.001 1.00 27.35 101 HIS B C 1
ATOM 2263 O O . HIS B 1 101 ? 32.620 -1.573 36.139 1.00 27.38 101 HIS B O 1
ATOM 2270 N N . LEU B 1 102 ? 30.986 -1.746 34.617 1.00 27.61 102 LEU B N 1
ATOM 2271 C CA . LEU B 1 102 ? 29.972 -1.334 35.584 1.00 27.86 102 LEU B CA 1
ATOM 2272 C C . LEU B 1 102 ? 29.459 -2.546 36.351 1.00 27.67 102 LEU B C 1
ATOM 2273 O O . LEU B 1 102 ? 28.828 -3.435 35.781 1.00 27.51 102 LEU B O 1
ATOM 2278 N N . VAL B 1 103 ? 29.768 -2.577 37.644 1.00 27.64 103 VAL B N 1
ATOM 2279 C CA . VAL B 1 103 ? 29.421 -3.689 38.524 1.00 27.88 103 VAL B CA 1
ATOM 2280 C C . VAL B 1 103 ? 28.439 -3.161 39.564 1.00 28.28 103 VAL B C 1
ATOM 2281 O O . VAL B 1 103 ? 28.685 -2.128 40.181 1.00 27.91 103 VAL B O 1
ATOM 2285 N N . PHE B 1 104 ? 27.322 -3.859 39.748 1.00 28.68 104 PHE B N 1
ATOM 2286 C CA . PHE B 1 104 ? 26.261 -3.350 40.620 1.00 29.71 104 PHE B CA 1
ATOM 2287 C C . PHE B 1 104 ? 26.100 -4.102 41.938 1.00 30.36 104 PHE B C 1
ATOM 2288 O O . PHE B 1 104 ? 25.462 -3.606 42.867 1.00 30.13 104 PHE B O 1
ATOM 2296 N N . GLY B 1 105 ? 26.692 -5.289 42.019 1.00 31.31 105 GLY B N 1
ATOM 2297 C CA . GLY B 1 105 ? 26.677 -6.065 43.253 1.00 33.16 105 GLY B CA 1
ATOM 2298 C C . GLY B 1 105 ? 25.425 -6.894 43.469 1.00 34.56 105 GLY B C 1
ATOM 2299 O O . GLY B 1 105 ? 25.195 -7.400 44.571 1.00 34.68 105 GLY B O 1
ATOM 2300 N N . HIS B 1 106 ? 24.608 -7.025 42.427 1.00 35.47 106 HIS B N 1
ATOM 2301 C CA . HIS B 1 106 ? 23.494 -7.961 42.458 1.00 36.89 106 HIS B CA 1
ATOM 2302 C C . HIS B 1 106 ? 23.931 -9.265 41.859 1.00 36.72 106 HIS B C 1
ATOM 2303 O O . HIS B 1 106 ? 23.906 -9.446 40.637 1.00 36.87 106 HIS B O 1
ATOM 2310 N N . VAL B 1 107 ? 24.351 -10.181 42.727 1.00 36.25 107 VAL B N 1
ATOM 2311 C CA . VAL B 1 107 ? 24.874 -11.479 42.311 1.00 36.17 107 VAL B CA 1
ATOM 2312 C C . VAL B 1 107 ? 23.743 -12.359 41.777 1.00 36.48 107 VAL B C 1
ATOM 2313 O O . VAL B 1 107 ? 22.715 -12.531 42.433 1.00 36.46 107 VAL B O 1
ATOM 2317 N N . ASP B 1 108 ? 23.940 -12.898 40.577 1.00 36.60 108 ASP B N 1
ATOM 2318 C CA . ASP B 1 108 ? 22.928 -13.721 39.914 1.00 37.27 108 ASP B CA 1
ATOM 2319 C C . ASP B 1 108 ? 22.953 -15.173 40.385 1.00 37.55 108 ASP B C 1
ATOM 2320 O O . ASP B 1 108 ? 21.945 -15.876 40.293 1.00 38.49 108 ASP B O 1
ATOM 2325 N N . GLY B 1 109 ? 24.105 -15.618 40.881 1.00 37.97 109 GLY B N 1
ATOM 2326 C CA . GLY B 1 109 ? 24.251 -16.984 41.372 1.00 38.80 109 GLY B CA 1
ATOM 2327 C C . GLY B 1 109 ? 25.673 -17.370 41.725 1.00 39.40 109 GLY B C 1
ATOM 2328 O O . GLY B 1 109 ? 26.500 -16.515 42.054 1.00 38.90 109 GLY B O 1
ATOM 2329 N N . GLN B 1 110 ? 25.953 -18.667 41.654 1.00 39.76 110 GLN B N 1
ATOM 2330 C CA . GLN B 1 110 ? 27.270 -19.194 41.992 1.00 40.42 110 GLN B CA 1
ATOM 2331 C C . GLN B 1 110 ? 27.902 -19.931 40.819 1.00 40.41 110 GLN B C 1
ATOM 2332 O O . GLN B 1 110 ? 27.228 -20.671 40.100 1.00 40.88 110 GLN B O 1
ATOM 2338 N N . ALA B 1 111 ? 29.200 -19.713 40.635 1.00 39.71 111 ALA B N 1
ATOM 2339 C CA . ALA B 1 111 ? 29.985 -20.450 39.653 1.00 39.81 111 ALA B CA 1
ATOM 2340 C C . ALA B 1 111 ? 30.987 -21.337 40.378 1.00 39.67 111 ALA B C 1
ATOM 2341 O O . ALA B 1 111 ? 31.546 -20.942 41.402 1.00 39.32 111 ALA B O 1
ATOM 2343 N N . GLU B 1 112 ? 31.204 -22.538 39.850 1.00 40.14 112 GLU B N 1
ATOM 2344 C CA . GLU B 1 112 ? 32.148 -23.477 40.450 1.00 40.60 112 GLU B CA 1
ATOM 2345 C C . GLU B 1 112 ? 33.441 -23.539 39.641 1.00 40.20 112 GLU B C 1
ATOM 2346 O O . GLU B 1 112 ? 33.407 -23.669 38.417 1.00 39.72 112 GLU B O 1
ATOM 2352 N N . ILE B 1 113 ? 34.573 -23.437 40.334 1.00 39.66 113 ILE B N 1
ATOM 2353 C CA . ILE B 1 113 ? 35.884 -23.576 39.704 1.00 39.81 113 ILE B CA 1
ATOM 2354 C C . ILE B 1 113 ? 36.148 -25.055 39.424 1.00 40.52 113 ILE B C 1
ATOM 2355 O O . ILE B 1 113 ? 36.211 -25.867 40.350 1.00 40.43 113 ILE B O 1
ATOM 2360 N N . VAL B 1 114 ? 36.286 -25.398 38.145 1.00 41.12 114 VAL B N 1
ATOM 2361 C CA . VAL B 1 114 ? 36.551 -26.784 37.746 1.00 41.83 114 VAL B CA 1
ATOM 2362 C C . VAL B 1 114 ? 38.041 -27.065 37.520 1.00 42.33 114 VAL B C 1
ATOM 2363 O O . VAL B 1 114 ? 38.484 -28.211 37.627 1.00 42.81 114 VAL B O 1
ATOM 2367 N N . GLU B 1 115 ? 38.809 -26.018 37.218 1.00 42.24 115 GLU B N 1
ATOM 2368 C CA . GLU B 1 115 ? 40.249 -26.154 37.004 1.00 42.55 115 GLU B CA 1
ATOM 2369 C C . GLU B 1 115 ? 41.029 -24.902 37.405 1.00 42.56 115 GLU B C 1
ATOM 2370 O O . GLU B 1 115 ? 40.601 -23.775 37.139 1.00 41.27 115 GLU B O 1
ATOM 2376 N N . ARG B 1 116 ? 42.172 -25.123 38.049 1.00 42.52 116 ARG B N 1
ATOM 2377 C CA . ARG B 1 116 ? 43.135 -24.069 38.346 1.00 42.85 116 ARG B CA 1
ATOM 2378 C C . ARG B 1 116 ? 44.472 -24.439 37.708 1.00 43.23 116 ARG B C 1
ATOM 2379 O O . ARG B 1 116 ? 45.050 -25.484 38.020 1.00 43.16 116 ARG B O 1
ATOM 2387 N N . LYS B 1 117 ? 44.952 -23.583 36.811 1.00 42.78 117 LYS B N 1
ATOM 2388 C CA . LYS B 1 117 ? 46.194 -23.842 36.085 1.00 42.77 117 LYS B CA 1
ATOM 2389 C C . LYS B 1 117 ? 47.166 -22.673 36.205 1.00 42.45 117 LYS B C 1
ATOM 2390 O O . LYS B 1 117 ? 46.817 -21.527 35.908 1.00 41.68 117 LYS B O 1
ATOM 2396 N N . ASP B 1 118 ? 48.387 -22.975 36.643 1.00 42.24 118 ASP B N 1
ATOM 2397 C CA . ASP B 1 118 ? 49.439 -21.972 36.767 1.00 42.03 118 ASP B CA 1
ATOM 2398 C C . ASP B 1 118 ? 49.971 -21.552 35.400 1.00 41.75 118 ASP B C 1
ATOM 2399 O O . ASP B 1 118 ? 50.287 -22.395 34.557 1.00 41.24 118 ASP B O 1
ATOM 2404 N N . GLU B 1 119 ? 50.048 -20.241 35.191 1.00 41.37 119 GLU B N 1
ATOM 2405 C CA . GLU B 1 119 ? 50.596 -19.666 33.967 1.00 41.13 119 GLU B CA 1
ATOM 2406 C C . GLU B 1 119 ? 51.716 -18.707 34.359 1.00 40.58 119 GLU B C 1
ATOM 2407 O O . GLU B 1 119 ? 51.572 -17.486 34.270 1.00 39.74 119 GLU B O 1
ATOM 2413 N N . GLY B 1 120 ? 52.833 -19.277 34.804 1.00 39.77 120 GLY B N 1
ATOM 2414 C CA . GLY B 1 120 ? 53.908 -18.498 35.406 1.00 39.48 120 GLY B CA 1
ATOM 2415 C C . GLY B 1 120 ? 53.446 -17.940 36.737 1.00 39.29 120 GLY B C 1
ATOM 2416 O O . GLY B 1 120 ? 53.012 -18.692 37.611 1.00 39.49 120 GLY B O 1
ATOM 2417 N N . ASP B 1 121 ? 53.520 -16.618 36.883 1.00 38.81 121 ASP B N 1
ATOM 2418 C CA . ASP B 1 121 ? 53.036 -15.945 38.090 1.00 38.38 121 ASP B CA 1
ATOM 2419 C C . ASP B 1 121 ? 51.585 -15.463 37.959 1.00 37.80 121 ASP B C 1
ATOM 2420 O O . ASP B 1 121 ? 51.055 -14.794 38.852 1.00 36.79 121 ASP B O 1
ATOM 2425 N N . ALA B 1 122 ? 50.956 -15.811 36.837 1.00 36.96 122 ALA B N 1
ATOM 2426 C CA . ALA B 1 122 ? 49.522 -15.630 36.643 1.00 36.46 122 ALA B CA 1
ATOM 2427 C C . ALA B 1 122 ? 48.835 -16.988 36.771 1.00 36.46 122 ALA B C 1
ATOM 2428 O O . ALA B 1 122 ? 49.493 -18.027 36.679 1.00 36.89 122 ALA B O 1
ATOM 2430 N N . VAL B 1 123 ? 47.522 -16.981 36.993 1.00 36.11 123 VAL B N 1
ATOM 2431 C CA . VAL B 1 123 ? 46.765 -18.225 37.175 1.00 36.34 123 VAL B CA 1
ATOM 2432 C C . VAL B 1 123 ? 45.465 -18.226 36.366 1.00 36.30 123 VAL B C 1
ATOM 2433 O O . VAL B 1 123 ? 44.633 -17.326 36.503 1.00 36.64 123 VAL B O 1
ATOM 2437 N N . ARG B 1 124 ? 45.309 -19.244 35.522 1.00 36.55 124 ARG B N 1
ATOM 2438 C CA . ARG B 1 124 ? 44.092 -19.436 34.738 1.00 36.88 124 ARG B CA 1
ATOM 2439 C C . ARG B 1 124 ? 43.071 -20.257 35.520 1.00 36.59 124 ARG B C 1
ATOM 2440 O O . ARG B 1 124 ? 43.367 -21.366 35.973 1.00 36.74 124 ARG B O 1
ATOM 2448 N N . PHE B 1 125 ? 41.872 -19.702 35.675 1.00 35.83 125 PHE B N 1
ATOM 2449 C CA . PHE B 1 125 ? 40.765 -20.417 36.297 1.00 35.29 125 PHE B CA 1
ATOM 2450 C C . PHE B 1 125 ? 39.723 -20.776 35.249 1.00 35.08 125 PHE B C 1
ATOM 2451 O O . PHE B 1 125 ? 39.263 -19.913 34.497 1.00 34.37 125 PHE B O 1
ATOM 2459 N N . THR B 1 126 ? 39.369 -22.056 35.192 1.00 34.77 126 THR B N 1
ATOM 2460 C CA . THR B 1 126 ? 38.245 -22.508 34.380 1.00 34.83 126 THR B CA 1
ATOM 2461 C C . THR B 1 126 ? 37.053 -22.734 35.308 1.00 34.92 126 THR B C 1
ATOM 2462 O O . THR B 1 126 ? 37.183 -23.379 36.353 1.00 35.53 126 THR B O 1
ATOM 2466 N N . LEU B 1 127 ? 35.901 -22.188 34.927 1.00 35.12 127 LEU B N 1
ATOM 2467 C CA . LEU B 1 127 ? 34.716 -22.210 35.782 1.00 35.56 127 LEU B CA 1
ATOM 2468 C C . LEU B 1 127 ? 33.473 -22.717 35.060 1.00 36.25 127 LEU B C 1
ATOM 2469 O O . LEU B 1 127 ? 33.388 -22.662 33.833 1.00 35.59 127 LEU B O 1
ATOM 2474 N N . ARG B 1 128 ? 32.516 -23.214 35.839 1.00 37.17 128 ARG B N 1
ATOM 2475 C CA . ARG B 1 128 ? 31.224 -23.642 35.317 1.00 38.28 128 ARG B CA 1
ATOM 2476 C C . ARG B 1 128 ? 30.109 -22.802 35.928 1.00 38.99 128 ARG B C 1
ATOM 2477 O O . ARG B 1 128 ? 29.936 -22.770 37.149 1.00 39.57 128 ARG B O 1
ATOM 2479 N N . ALA B 1 129 ? 29.369 -22.113 35.066 1.00 40.12 129 ALA B N 1
ATOM 2480 C CA . ALA B 1 129 ? 28.249 -21.277 35.485 1.00 41.18 129 ALA B CA 1
ATOM 2481 C C . ALA B 1 129 ? 26.930 -22.026 35.286 1.00 42.03 129 ALA B C 1
ATOM 2482 O O . ALA B 1 129 ? 26.900 -23.033 34.575 1.00 42.26 129 ALA B O 1
ATOM 2484 N N . PRO B 1 130 ? 25.838 -21.551 35.925 1.00 42.88 130 PRO B N 1
ATOM 2485 C CA . PRO B 1 130 ? 24.514 -22.114 35.647 1.00 43.18 130 PRO B CA 1
ATOM 2486 C C . PRO B 1 130 ? 24.109 -21.910 34.189 1.00 43.62 130 PRO B C 1
ATOM 2487 O O . PRO B 1 130 ? 24.506 -20.919 33.569 1.00 43.16 130 PRO B O 1
ATOM 2491 N N . GLU B 1 131 ? 23.323 -22.846 33.659 1.00 43.73 131 GLU B N 1
ATOM 2492 C CA . GLU B 1 131 ? 22.887 -22.822 32.260 1.00 43.87 131 GLU B CA 1
ATOM 2493 C C . GLU B 1 131 ? 22.092 -21.564 31.901 1.00 43.42 131 GLU B C 1
ATOM 2494 O O . GLU B 1 131 ? 22.165 -21.079 30.770 1.00 43.72 131 GLU B O 1
ATOM 2496 N N . GLU B 1 132 ? 21.342 -21.046 32.872 1.00 43.26 132 GLU B N 1
ATOM 2497 C CA . GLU B 1 132 ? 20.536 -19.834 32.698 1.00 43.12 132 GLU B CA 1
ATOM 2498 C C . GLU B 1 132 ? 21.385 -18.574 32.494 1.00 41.86 132 GLU B C 1
ATOM 2499 O O . GLU B 1 132 ? 20.936 -17.613 31.867 1.00 41.24 132 GLU B O 1
ATOM 2505 N N . LEU B 1 133 ? 22.606 -18.594 33.025 1.00 40.88 133 LEU B N 1
ATOM 2506 C CA . LEU B 1 133 ? 23.515 -17.448 32.964 1.00 39.67 133 LEU B CA 1
ATOM 2507 C C . LEU B 1 133 ? 24.470 -17.508 31.773 1.00 38.97 133 LEU B C 1
ATOM 2508 O O . LEU B 1 133 ? 25.138 -16.518 31.457 1.00 38.43 133 LEU B O 1
ATOM 2513 N N . ALA B 1 134 ? 24.519 -18.667 31.118 1.00 38.17 134 ALA B N 1
ATOM 2514 C CA . ALA B 1 134 ? 25.405 -18.909 29.974 1.00 37.54 134 ALA B CA 1
ATOM 2515 C C . ALA B 1 134 ? 25.227 -17.947 28.783 1.00 36.82 134 ALA B C 1
ATOM 2516 O O . ALA B 1 134 ? 26.224 -17.538 28.184 1.00 36.96 134 ALA B O 1
ATOM 2518 N N . PRO B 1 135 ? 23.969 -17.588 28.428 1.00 36.20 135 PRO B N 1
ATOM 2519 C CA . PRO B 1 135 ? 23.791 -16.651 27.311 1.00 35.99 135 PRO B CA 1
ATOM 2520 C C . PRO B 1 135 ? 24.359 -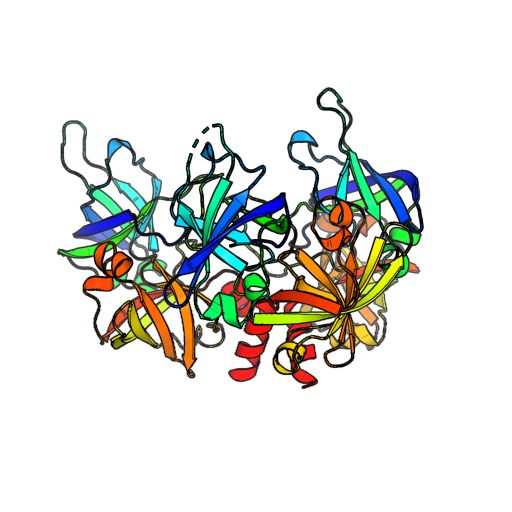15.253 27.566 1.00 35.66 135 PRO B C 1
ATOM 2521 O O . PRO B 1 135 ? 24.595 -14.511 26.616 1.00 35.03 135 PRO B O 1
ATOM 2525 N N . PHE B 1 136 ? 24.574 -14.911 28.834 1.00 35.32 136 PHE B N 1
ATOM 2526 C CA . PHE B 1 136 ? 25.098 -13.598 29.216 1.00 35.07 136 PHE B CA 1
ATOM 2527 C C . PHE B 1 136 ? 26.624 -13.577 29.299 1.00 34.91 136 PHE B C 1
ATOM 2528 O O . PHE B 1 136 ? 27.227 -12.521 29.507 1.00 35.24 136 PHE B O 1
ATOM 2536 N N . ILE B 1 137 ? 27.238 -14.746 29.140 1.00 34.29 137 ILE B N 1
ATOM 2537 C CA . ILE B 1 137 ? 28.690 -14.882 29.202 1.00 33.72 137 ILE B CA 1
ATOM 2538 C C . ILE B 1 137 ? 29.262 -15.031 27.789 1.00 33.41 137 ILE B C 1
ATOM 2539 O O . ILE B 1 137 ? 29.168 -16.098 27.175 1.00 33.27 137 ILE B O 1
ATOM 2544 N N . ALA B 1 138 ? 29.847 -13.944 27.288 1.00 32.78 138 ALA B N 1
ATOM 2545 C CA . ALA B 1 138 ? 30.367 -13.881 25.923 1.00 32.51 138 ALA B CA 1
ATOM 2546 C C . ALA B 1 138 ? 31.891 -13.907 25.891 1.00 32.27 138 ALA B C 1
ATOM 2547 O O . ALA B 1 138 ? 32.546 -13.446 26.829 1.00 31.47 138 ALA B O 1
ATOM 2549 N N . GLN B 1 139 ? 32.444 -14.437 24.801 1.00 31.87 139 GLN B N 1
ATOM 2550 C CA . GLN B 1 139 ? 33.890 -14.465 24.598 1.00 32.00 139 GLN B CA 1
ATOM 2551 C C . GLN B 1 139 ? 34.459 -13.048 24.525 1.00 30.47 139 GLN B C 1
ATOM 2552 O O . GLN B 1 139 ? 33.982 -12.211 23.753 1.00 29.63 139 GLN B O 1
ATOM 2558 N N . LYS B 1 140 ? 35.477 -12.802 25.350 1.00 29.11 140 LYS B N 1
ATOM 2559 C CA . LYS B 1 140 ? 36.114 -11.487 25.510 1.00 28.28 140 LYS B CA 1
ATOM 2560 C C . LYS B 1 140 ? 35.172 -10.402 26.041 1.00 28.16 140 LYS B C 1
ATOM 2561 O O . LYS B 1 140 ? 35.455 -9.204 25.937 1.00 27.54 140 LYS B O 1
ATOM 2567 N N . GLY B 1 141 ? 34.058 -10.844 26.621 1.00 27.85 141 GLY B N 1
ATOM 2568 C CA . GLY B 1 141 ? 33.157 -9.964 27.352 1.00 27.90 141 GLY B CA 1
ATOM 2569 C C . GLY B 1 141 ? 33.616 -9.830 28.788 1.00 27.88 141 GLY B C 1
ATOM 2570 O O . GLY B 1 141 ? 34.674 -10.344 29.163 1.00 27.38 141 GLY B O 1
ATOM 2571 N N . SER B 1 142 ? 32.816 -9.140 29.596 1.00 28.16 142 SER B N 1
ATOM 2572 C CA . SER B 1 142 ? 33.143 -8.933 31.000 1.00 28.25 142 SER B CA 1
ATOM 2573 C C . SER B 1 142 ? 32.261 -9.784 31.911 1.00 28.44 142 SER B C 1
ATOM 2574 O O . SER B 1 142 ? 31.140 -10.154 31.549 1.00 28.37 142 SER B O 1
ATOM 2577 N N . VAL B 1 143 ? 32.794 -10.097 33.089 1.00 28.36 143 VAL B N 1
ATOM 2578 C CA . VAL B 1 143 ? 32.051 -10.768 34.151 1.00 28.46 143 VAL B CA 1
ATOM 2579 C C . VAL B 1 143 ? 32.637 -10.333 35.498 1.00 28.41 143 VAL B C 1
ATOM 2580 O O . VAL B 1 143 ? 33.819 -9.985 35.583 1.00 28.25 143 VAL B O 1
ATOM 2584 N N . ALA B 1 144 ? 31.803 -10.325 36.534 1.00 28.07 144 ALA B N 1
ATOM 2585 C CA . ALA B 1 144 ? 32.265 -10.072 37.893 1.00 28.59 144 ALA B CA 1
ATOM 2586 C C . ALA B 1 144 ? 32.186 -11.357 38.720 1.00 28.61 144 ALA B C 1
ATOM 2587 O O . ALA B 1 144 ? 31.099 -11.876 38.978 1.00 28.87 144 ALA B O 1
ATOM 2589 N N . LEU B 1 145 ? 33.349 -11.871 39.110 1.00 28.79 145 LEU B N 1
ATOM 2590 C CA . LEU B 1 145 ? 33.442 -13.098 39.898 1.00 29.33 145 LEU B CA 1
ATOM 2591 C C . LEU B 1 145 ? 34.050 -12.784 41.258 1.00 29.55 145 LEU B C 1
ATOM 2592 O O . LEU B 1 145 ? 35.178 -12.296 41.338 1.00 29.00 145 LEU B O 1
ATOM 2597 N N . ASP B 1 146 ? 33.296 -13.071 42.320 1.00 29.66 146 ASP B N 1
ATOM 2598 C CA . ASP B 1 146 ? 33.638 -12.635 43.680 1.00 29.73 146 ASP B CA 1
ATOM 2599 C C . ASP B 1 146 ? 33.963 -11.137 43.712 1.00 29.08 146 ASP B C 1
ATOM 2600 O O . ASP B 1 146 ? 34.878 -10.695 44.410 1.00 29.40 146 ASP B O 1
ATOM 2605 N N . GLY B 1 147 ? 33.201 -10.369 42.937 1.00 28.76 147 GLY B N 1
ATOM 2606 C CA . GLY B 1 147 ? 33.354 -8.918 42.868 1.00 28.28 147 GLY B CA 1
ATOM 2607 C C . GLY B 1 147 ? 34.508 -8.427 42.016 1.00 27.85 147 GLY B C 1
ATOM 2608 O O . GLY B 1 147 ? 34.758 -7.225 41.948 1.00 27.62 147 GLY B O 1
ATOM 2609 N N . THR B 1 148 ? 35.208 -9.349 41.361 1.00 27.44 148 THR B N 1
ATOM 2610 C CA . THR B 1 148 ? 36.376 -8.998 40.556 1.00 27.22 148 THR B CA 1
ATOM 2611 C C . THR B 1 148 ? 35.993 -8.884 39.083 1.00 26.88 148 THR B C 1
ATOM 2612 O O . THR B 1 148 ? 35.457 -9.830 38.498 1.00 26.76 148 THR B O 1
ATOM 2616 N N . SER B 1 149 ? 36.264 -7.719 38.495 1.00 26.12 149 SER B N 1
ATOM 2617 C CA . SER B 1 149 ? 36.023 -7.492 37.072 1.00 26.07 149 SER B CA 1
ATOM 2618 C C . SER B 1 149 ? 37.034 -8.279 36.252 1.00 25.77 149 SER B C 1
ATOM 2619 O O . SER B 1 149 ? 38.244 -8.080 36.387 1.00 25.30 149 SER B O 1
ATOM 2622 N N . LEU B 1 150 ? 36.533 -9.181 35.413 1.00 25.87 150 LEU B N 1
ATOM 2623 C CA . LEU B 1 150 ? 37.394 -10.089 34.658 1.00 26.33 150 LEU B CA 1
ATOM 2624 C C . LEU B 1 150 ? 36.924 -10.290 33.222 1.00 26.56 150 LEU B C 1
ATOM 2625 O O . LEU B 1 150 ? 35.723 -10.257 32.937 1.00 26.64 150 LEU B O 1
ATOM 2630 N N . THR B 1 151 ? 37.889 -10.496 32.329 1.00 26.59 151 THR B N 1
ATOM 2631 C CA . THR B 1 151 ? 37.622 -10.814 30.931 1.00 26.83 151 THR B CA 1
ATOM 2632 C C . THR B 1 151 ? 37.376 -12.312 30.770 1.00 27.27 151 THR B C 1
ATOM 2633 O O . THR B 1 151 ? 38.159 -13.132 31.247 1.00 26.88 151 THR B O 1
ATOM 2637 N N . VAL B 1 152 ? 36.286 -12.656 30.092 1.00 27.54 152 VAL B N 1
ATOM 2638 C CA . VAL B 1 152 ? 36.028 -14.035 29.697 1.00 28.55 152 VAL B CA 1
ATOM 2639 C C . VAL B 1 152 ? 36.911 -14.324 28.486 1.00 29.07 152 VAL B C 1
ATOM 2640 O O . VAL B 1 152 ? 36.663 -13.815 27.397 1.00 29.63 152 VAL B O 1
ATOM 2644 N N . ASN B 1 153 ? 37.957 -15.119 28.684 1.00 29.91 153 ASN B N 1
ATOM 2645 C CA . ASN B 1 153 ? 38.943 -15.353 27.623 1.00 30.63 153 ASN B CA 1
ATOM 2646 C C . ASN B 1 153 ? 38.509 -16.374 26.579 1.00 31.85 153 ASN B C 1
ATOM 2647 O O . ASN B 1 153 ? 38.789 -16.217 25.388 1.00 32.04 153 ASN B O 1
ATOM 2652 N N . GLY B 1 154 ? 37.832 -17.420 27.040 1.00 32.80 154 GLY B N 1
ATOM 2653 C CA . GLY B 1 154 ? 37.236 -18.422 26.165 1.00 34.38 154 GLY B CA 1
ATOM 2654 C C . GLY B 1 154 ? 35.951 -18.927 26.788 1.00 35.89 154 GLY B C 1
ATOM 2655 O O . GLY B 1 154 ? 35.797 -18.898 28.011 1.00 34.83 154 GLY B O 1
ATOM 2656 N N . VAL B 1 155 ? 35.026 -19.384 25.950 1.00 37.27 155 VAL B N 1
ATOM 2657 C CA . VAL B 1 155 ? 33.739 -19.889 26.426 1.00 38.78 155 VAL B CA 1
ATOM 2658 C C . VAL B 1 155 ? 33.275 -21.112 25.628 1.00 39.96 155 VAL B C 1
ATOM 2659 O O . VAL B 1 155 ? 33.313 -21.121 24.395 1.00 40.34 155 VAL B O 1
ATOM 2663 N N . ASN B 1 156 ? 32.866 -22.147 26.357 1.00 40.90 156 ASN B N 1
ATOM 2664 C CA . ASN B 1 156 ? 32.335 -23.376 25.777 1.00 41.95 156 ASN B CA 1
ATOM 2665 C C . ASN B 1 156 ? 31.106 -23.826 26.563 1.00 41.87 156 ASN B C 1
ATOM 2666 O O . ASN B 1 156 ? 31.229 -24.349 27.675 1.00 42.72 156 ASN B O 1
ATOM 2671 N N . ALA B 1 157 ? 29.927 -23.613 25.975 1.00 42.08 157 ALA B N 1
ATOM 2672 C CA . ALA B 1 157 ? 28.637 -23.818 26.646 1.00 41.98 157 ALA B CA 1
ATOM 2673 C C . ALA B 1 157 ? 28.533 -22.963 27.917 1.00 42.23 157 ALA B C 1
ATOM 2674 O O . ALA B 1 157 ? 28.575 -21.733 27.841 1.00 42.18 157 ALA B O 1
ATOM 2676 N N . ASN B 1 158 ? 28.406 -23.612 29.073 1.00 42.18 158 ASN B N 1
ATOM 2677 C CA . ASN B 1 158 ? 28.364 -22.908 30.355 1.00 42.21 158 ASN B CA 1
ATOM 2678 C C . ASN B 1 158 ? 29.736 -22.831 31.032 1.00 41.67 158 ASN B C 1
ATOM 2679 O O . ASN B 1 158 ? 29.868 -22.283 32.130 1.00 41.72 158 ASN B O 1
ATOM 2684 N N . GLU B 1 159 ? 30.748 -23.385 30.367 1.00 40.71 159 GLU B N 1
ATOM 2685 C CA . GLU B 1 159 ? 32.119 -23.376 30.869 1.00 40.22 159 GLU B CA 1
ATOM 2686 C C . GLU B 1 159 ? 32.916 -22.231 30.245 1.00 39.07 159 GLU B C 1
ATOM 2687 O O . GLU B 1 159 ? 32.808 -21.971 29.046 1.00 38.67 159 GLU B O 1
ATOM 2693 N N . PHE B 1 160 ? 33.705 -21.545 31.070 1.00 37.81 160 PHE B N 1
ATOM 2694 C CA . PHE B 1 160 ? 34.542 -20.440 30.602 1.00 36.54 160 PHE B CA 1
ATOM 2695 C C . PHE B 1 160 ? 35.820 -20.305 31.426 1.00 35.80 160 PHE B C 1
ATOM 2696 O O . PHE B 1 160 ? 35.907 -20.819 32.544 1.00 35.40 160 PHE B O 1
ATOM 2704 N N . ASP B 1 161 ? 36.806 -19.606 30.870 1.00 35.18 161 ASP B N 1
ATOM 2705 C CA . ASP B 1 161 ? 38.067 -19.386 31.569 1.00 34.37 161 ASP B CA 1
ATOM 2706 C C . ASP B 1 161 ? 38.401 -17.909 31.751 1.00 33.45 161 ASP B C 1
ATOM 2707 O O . ASP B 1 161 ? 38.079 -17.071 30.903 1.00 32.94 161 ASP B O 1
ATOM 2712 N N . VAL B 1 162 ? 39.033 -17.609 32.881 1.00 32.12 162 VAL B N 1
ATOM 2713 C CA . VAL B 1 162 ? 39.536 -16.272 33.178 1.00 31.33 162 VAL B CA 1
ATOM 2714 C C . VAL B 1 162 ? 41.003 -16.369 33.588 1.00 31.48 162 VAL B C 1
ATOM 2715 O O . VAL B 1 162 ? 41.461 -17.419 34.042 1.00 31.71 162 VAL B O 1
ATOM 2719 N N . LEU B 1 163 ? 41.738 -15.277 33.412 1.00 31.27 163 LEU B N 1
ATOM 2720 C CA . LEU B 1 163 ? 43.140 -15.231 33.801 1.00 31.26 163 LEU B CA 1
ATOM 2721 C C . LEU B 1 163 ? 43.316 -14.214 34.917 1.00 31.27 163 LEU B C 1
ATOM 2722 O O . LEU B 1 163 ? 42.906 -13.059 34.786 1.00 30.82 163 LEU B O 1
ATOM 2727 N N . LEU B 1 164 ? 43.908 -14.658 36.022 1.00 31.12 164 LEU B N 1
ATOM 2728 C CA . LEU B 1 164 ? 44.176 -13.780 37.155 1.00 30.93 164 LEU B CA 1
ATOM 2729 C C . LEU B 1 164 ? 45.627 -13.322 37.139 1.00 31.36 164 LEU B C 1
ATOM 2730 O O . LEU B 1 164 ? 46.551 -14.133 37.258 1.00 31.23 164 LEU B O 1
ATOM 2735 N N . ILE B 1 165 ? 45.812 -12.017 36.964 1.00 31.34 165 ILE B N 1
ATOM 2736 C CA . ILE B 1 165 ? 47.139 -11.405 36.909 1.00 32.20 165 ILE B CA 1
ATOM 2737 C C . ILE B 1 165 ? 47.796 -11.416 38.293 1.00 32.66 165 ILE B C 1
ATOM 2738 O O . ILE B 1 165 ? 47.102 -11.502 39.311 1.00 32.65 165 ILE B O 1
ATOM 2743 N N . ARG B 1 166 ? 49.127 -11.336 38.322 1.00 33.21 166 ARG B N 1
ATOM 2744 C CA . ARG B 1 166 ? 49.886 -11.380 39.579 1.00 34.13 166 ARG B CA 1
ATOM 2745 C C . ARG B 1 166 ? 49.361 -10.387 40.612 1.00 34.02 166 ARG B C 1
ATOM 2746 O O . ARG B 1 166 ? 49.109 -10.758 41.760 1.00 34.13 166 ARG B O 1
ATOM 2754 N N . HIS B 1 167 ? 49.198 -9.131 40.193 1.00 34.25 167 HIS B N 1
ATOM 2755 C CA . HIS B 1 167 ? 48.714 -8.066 41.075 1.00 34.35 167 HIS B CA 1
ATOM 2756 C C . HIS B 1 167 ? 47.417 -8.431 41.745 1.00 34.26 167 HIS B C 1
ATOM 2757 O O . HIS B 1 167 ? 47.267 -8.245 42.955 1.00 33.51 167 HIS B O 1
ATOM 2764 N N . SER B 1 168 ? 46.479 -8.971 40.966 1.00 33.78 168 SER B N 1
ATOM 2765 C CA . SER B 1 168 ? 45.179 -9.396 41.484 1.00 33.66 168 SER B CA 1
ATOM 2766 C C . SER B 1 168 ? 45.290 -10.574 42.448 1.00 33.84 168 SER B C 1
ATOM 2767 O O . SER B 1 168 ? 44.592 -10.618 43.460 1.00 33.58 168 SER B O 1
ATOM 2770 N N . LEU B 1 169 ? 46.170 -11.522 42.131 1.00 33.83 169 LEU B N 1
ATOM 2771 C CA . LEU B 1 169 ? 46.424 -12.664 43.010 1.00 34.48 169 LEU B CA 1
ATOM 2772 C C . LEU B 1 169 ? 46.978 -12.222 44.364 1.00 34.88 169 LEU B C 1
ATOM 2773 O O . LEU B 1 169 ? 46.816 -12.922 45.364 1.00 35.45 169 LEU B O 1
ATOM 2778 N N . GLU B 1 170 ? 47.619 -11.054 44.382 1.00 35.86 170 GLU B N 1
ATOM 2779 C CA . GLU B 1 170 ? 48.189 -10.481 45.601 1.00 36.57 170 GLU B CA 1
ATOM 2780 C C . GLU B 1 170 ? 47.173 -9.682 46.419 1.00 36.33 170 GLU B C 1
ATOM 2781 O O . GLU B 1 170 ? 47.164 -9.766 47.649 1.00 36.15 170 GLU B O 1
ATOM 2787 N N . VAL B 1 171 ? 46.326 -8.910 45.738 1.00 35.13 171 VAL B N 1
ATOM 2788 C CA . VAL B 1 171 ? 45.407 -7.986 46.417 1.00 34.40 171 VAL B CA 1
ATOM 2789 C C . VAL B 1 171 ? 43.972 -8.510 46.570 1.00 33.78 171 VAL B C 1
ATOM 2790 O O . VAL B 1 171 ? 43.121 -7.827 47.144 1.00 33.34 171 VAL B O 1
ATOM 2794 N N . THR B 1 172 ? 43.709 -9.713 46.057 1.00 33.35 172 THR B N 1
ATOM 2795 C CA . THR B 1 172 ? 42.379 -10.329 46.158 1.00 33.22 172 THR B CA 1
ATOM 2796 C C . THR B 1 172 ? 42.443 -11.738 46.754 1.00 33.28 172 THR B C 1
ATOM 2797 O O . THR B 1 172 ? 43.525 -12.303 46.916 1.00 33.07 172 THR B O 1
ATOM 2801 N N . THR B 1 173 ? 41.275 -12.300 47.057 1.00 33.49 173 THR B N 1
ATOM 2802 C CA . THR B 1 173 ? 41.168 -13.650 47.623 1.00 34.19 173 THR B CA 1
ATOM 2803 C C . THR B 1 173 ? 41.435 -14.761 46.599 1.00 34.49 173 THR B C 1
ATOM 2804 O O . THR B 1 173 ? 41.415 -15.946 46.944 1.00 34.50 173 THR B O 1
ATOM 2808 N N . TRP B 1 174 ? 41.693 -14.376 45.350 1.00 34.48 174 TRP B N 1
ATOM 2809 C CA . TRP B 1 174 ? 41.906 -15.335 44.260 1.00 34.81 174 TRP B CA 1
ATOM 2810 C C . TRP B 1 174 ? 43.160 -16.154 44.394 1.00 35.83 174 TRP B C 1
ATOM 2811 O O . TRP B 1 174 ? 43.262 -17.236 43.812 1.00 36.22 174 TRP B O 1
ATOM 2822 N N . GLY B 1 175 ? 44.117 -15.648 45.168 1.00 37.00 175 GLY B N 1
ATOM 2823 C CA . GLY B 1 175 ? 45.374 -16.347 45.425 1.00 38.63 175 GLY B CA 1
ATOM 2824 C C . GLY B 1 175 ? 45.218 -17.675 46.148 1.00 40.00 175 GLY B C 1
ATOM 2825 O O . GLY B 1 175 ? 46.052 -18.569 45.992 1.00 40.72 175 GLY B O 1
ATOM 2826 N N . GLU B 1 176 ? 44.146 -17.807 46.930 1.00 40.62 176 GLU B N 1
ATOM 2827 C CA . GLU B 1 176 ? 43.895 -19.022 47.710 1.00 41.84 176 GLU B CA 1
ATOM 2828 C C . GLU B 1 176 ? 42.782 -19.913 47.140 1.00 41.92 176 GLU B C 1
ATOM 2829 O O . GLU B 1 176 ? 42.483 -20.969 47.702 1.00 41.57 176 GLU B O 1
ATOM 2835 N N . ARG B 1 177 ? 42.179 -19.493 46.029 1.00 42.34 177 ARG B N 1
ATOM 2836 C CA . ARG B 1 177 ? 41.093 -20.261 45.413 1.00 43.15 177 ARG B CA 1
ATOM 2837 C C . ARG B 1 177 ? 41.605 -21.521 44.717 1.00 43.44 177 ARG B C 1
ATOM 2838 O O . ARG B 1 177 ? 42.637 -21.495 44.044 1.00 43.59 177 ARG B O 1
ATOM 2846 N N . LYS B 1 178 ? 40.882 -22.622 44.904 1.00 44.17 178 LYS B N 1
ATOM 2847 C CA . LYS B 1 178 ? 41.245 -23.911 44.313 1.00 44.15 178 LYS B CA 1
ATOM 2848 C C . LYS B 1 178 ? 40.047 -24.532 43.598 1.00 43.84 178 LYS B C 1
ATOM 2849 O O . LYS B 1 178 ? 38.927 -24.027 43.699 1.00 43.41 178 LYS B O 1
ATOM 2855 N N . ALA B 1 179 ? 40.290 -25.623 42.872 1.00 43.94 179 ALA B N 1
ATOM 2856 C CA . ALA B 1 179 ? 39.226 -26.364 42.196 1.00 43.47 179 ALA B CA 1
ATOM 2857 C C . ALA B 1 179 ? 38.204 -26.888 43.205 1.00 43.30 179 ALA B C 1
ATOM 2858 O O . ALA B 1 179 ? 38.572 -27.402 44.265 1.00 43.90 179 ALA B O 1
ATOM 2860 N N . GLY B 1 180 ? 36.925 -26.739 42.874 1.00 42.67 180 GLY B N 1
ATOM 2861 C CA . GLY B 1 180 ? 35.842 -27.142 43.766 1.00 42.12 180 GLY B CA 1
ATOM 2862 C C . GLY B 1 180 ? 35.182 -25.973 44.477 1.00 42.12 180 GLY B C 1
ATOM 2863 O O . GLY B 1 180 ? 34.014 -26.061 44.867 1.00 42.13 180 GLY B O 1
ATOM 2864 N N . ASP B 1 181 ? 35.931 -24.883 44.646 1.00 41.59 181 ASP B N 1
ATOM 2865 C CA . ASP B 1 181 ? 35.428 -23.669 45.295 1.00 41.04 181 ASP B CA 1
ATOM 2866 C C . ASP B 1 181 ? 34.323 -23.005 44.482 1.00 40.27 181 ASP B C 1
ATOM 2867 O O . ASP B 1 181 ? 34.364 -22.993 43.249 1.00 40.00 181 ASP B O 1
ATOM 2872 N N . LYS B 1 182 ? 33.341 -22.453 45.186 1.00 39.67 182 LYS B N 1
ATOM 2873 C CA . LYS B 1 182 ? 32.267 -21.698 44.555 1.00 39.45 182 LYS B CA 1
ATOM 2874 C C . LYS B 1 182 ? 32.530 -20.200 44.683 1.00 38.68 182 LYS B C 1
ATOM 2875 O O . LYS B 1 182 ? 32.978 -19.728 45.731 1.00 38.59 182 LYS B O 1
ATOM 2881 N N . VAL B 1 183 ? 32.271 -19.464 43.605 1.00 37.44 183 VAL B N 1
ATOM 2882 C CA . VAL B 1 183 ? 32.425 -18.008 43.602 1.00 36.06 183 VAL B CA 1
ATOM 2883 C C . VAL B 1 183 ? 31.117 -17.323 43.214 1.00 35.49 183 VAL B C 1
ATOM 2884 O O . VAL B 1 183 ? 30.287 -17.903 42.509 1.00 35.97 183 VAL B O 1
ATOM 2888 N N . ASN B 1 184 ? 30.937 -16.091 43.682 1.00 34.80 184 ASN B N 1
ATOM 2889 C CA . ASN B 1 184 ? 29.779 -15.286 43.309 1.00 33.91 184 ASN B CA 1
ATOM 2890 C C . ASN B 1 184 ? 29.916 -14.774 41.881 1.00 33.12 184 ASN B C 1
ATOM 2891 O O . ASN B 1 184 ? 30.959 -14.239 41.510 1.00 32.87 184 ASN B O 1
ATOM 2896 N N . ILE B 1 185 ? 28.870 -14.953 41.080 1.00 32.11 185 ILE B N 1
ATOM 2897 C CA . ILE B 1 185 ? 28.876 -14.463 39.701 1.00 31.54 185 ILE B CA 1
ATOM 2898 C C . ILE B 1 185 ? 27.785 -13.421 39.455 1.00 31.19 185 ILE B C 1
ATOM 2899 O O . ILE B 1 185 ? 26.600 -13.674 39.682 1.00 32.04 185 ILE B O 1
ATOM 2904 N N . GLU B 1 186 ? 28.212 -12.239 39.021 1.00 30.40 186 GLU B N 1
ATOM 2905 C CA . GLU B 1 186 ? 27.307 -11.228 38.500 1.00 29.81 186 GLU B CA 1
ATOM 2906 C C . GLU B 1 186 ? 27.600 -11.083 37.015 1.00 29.71 186 GLU B C 1
ATOM 2907 O O . GLU B 1 186 ? 28.711 -10.707 36.626 1.00 29.18 186 GLU B O 1
ATOM 2913 N N . ILE B 1 187 ? 26.615 -11.408 36.184 1.00 29.37 187 ILE B N 1
ATOM 2914 C CA . ILE B 1 187 ? 26.774 -11.237 34.745 1.00 29.41 187 ILE B CA 1
ATOM 2915 C C . ILE B 1 187 ? 26.709 -9.754 34.393 1.00 28.97 187 ILE B C 1
ATOM 2916 O O . ILE B 1 187 ? 26.110 -8.956 35.121 1.00 28.65 187 ILE B O 1
ATOM 2921 N N . ASP B 1 188 ? 27.351 -9.392 33.289 1.00 28.20 188 ASP B N 1
ATOM 2922 C CA . ASP B 1 188 ? 27.400 -8.007 32.844 1.00 27.95 188 ASP B CA 1
ATOM 2923 C C . ASP B 1 188 ? 25.992 -7.462 32.606 1.00 28.00 188 ASP B C 1
ATOM 2924 O O . ASP B 1 188 ? 25.238 -8.009 31.802 1.00 28.07 188 ASP B O 1
ATOM 2929 N N . GLN B 1 189 ? 25.648 -6.387 33.317 1.00 28.09 189 GLN B N 1
ATOM 2930 C CA . GLN B 1 189 ? 24.350 -5.724 33.156 1.00 28.40 189 GLN B CA 1
ATOM 2931 C C . GLN B 1 189 ? 24.127 -5.246 31.718 1.00 28.59 189 GLN B C 1
ATOM 2932 O O . GLN B 1 189 ? 22.990 -5.162 31.255 1.00 28.91 189 GLN B O 1
ATOM 2938 N N . LEU B 1 190 ? 25.218 -4.945 31.014 1.00 29.09 190 LEU B N 1
ATOM 2939 C CA . LEU B 1 190 ? 25.145 -4.532 29.614 1.00 29.80 190 LEU B CA 1
ATOM 2940 C C . LEU B 1 190 ? 24.644 -5.666 28.714 1.00 29.82 190 LEU B C 1
ATOM 2941 O O . LEU B 1 190 ? 23.986 -5.416 27.699 1.00 29.00 190 LEU B O 1
ATOM 2946 N N . ALA B 1 191 ? 24.958 -6.902 29.098 1.00 30.03 191 ALA B N 1
ATOM 2947 C CA . ALA B 1 191 ? 24.441 -8.092 28.420 1.00 30.84 191 ALA B CA 1
ATOM 2948 C C . ALA B 1 191 ? 22.933 -8.222 28.633 1.00 31.60 191 ALA B C 1
ATOM 2949 O O . ALA B 1 191 ? 22.208 -8.675 27.743 1.00 31.80 191 ALA B O 1
ATOM 2951 N N . ARG B 1 192 ? 22.470 -7.812 29.814 1.00 32.50 192 ARG B N 1
ATOM 2952 C CA . ARG B 1 192 ? 21.044 -7.795 30.126 1.00 33.51 192 ARG B CA 1
ATOM 2953 C C . ARG B 1 192 ? 20.319 -6.743 29.280 1.00 33.79 192 ARG B C 1
ATOM 2954 O O . ARG B 1 192 ? 19.180 -6.955 28.863 1.00 34.57 192 ARG B O 1
ATOM 2962 N N . TYR B 1 193 ? 20.990 -5.623 29.013 1.00 34.37 193 TYR B N 1
ATOM 2963 C CA . TYR B 1 193 ? 20.455 -4.599 28.112 1.00 34.79 193 TYR B CA 1
ATOM 2964 C C . TYR B 1 193 ? 20.356 -5.081 26.666 1.00 35.88 193 TYR B C 1
ATOM 2965 O O . TYR B 1 193 ? 19.419 -4.717 25.949 1.00 36.47 193 TYR B O 1
ATOM 2974 N N . ALA B 1 194 ? 21.323 -5.896 26.248 1.00 35.94 194 ALA B N 1
ATOM 2975 C CA . ALA B 1 194 ? 21.288 -6.526 24.931 1.00 36.96 194 ALA B CA 1
ATOM 2976 C C . ALA B 1 194 ? 20.105 -7.490 24.814 1.00 37.36 194 ALA B C 1
ATOM 2977 O O . ALA B 1 194 ? 19.416 -7.510 23.792 1.00 37.50 194 ALA B O 1
ATOM 2979 N N . ALA B 1 195 ? 19.869 -8.268 25.872 1.00 37.89 195 ALA B N 1
ATOM 2980 C CA . ALA B 1 195 ? 18.760 -9.224 25.921 1.00 38.88 195 ALA B CA 1
ATOM 2981 C C . ALA B 1 195 ? 17.401 -8.534 25.860 1.00 40.00 195 ALA B C 1
ATOM 2982 O O . ALA B 1 195 ? 16.479 -9.030 25.210 1.00 40.31 195 ALA B O 1
ATOM 2984 N N . ARG B 1 196 ? 17.291 -7.392 26.537 1.00 40.63 196 ARG B N 1
ATOM 2985 C CA . ARG B 1 196 ? 16.065 -6.594 26.547 1.00 41.53 196 ARG B CA 1
ATOM 2986 C C . ARG B 1 196 ? 15.738 -6.044 25.155 1.00 42.57 196 ARG B C 1
ATOM 2987 O O . ARG B 1 196 ? 14.575 -6.037 24.743 1.00 42.75 196 ARG B O 1
ATOM 2995 N N . LEU B 1 197 ? 16.768 -5.601 24.436 1.00 44.41 197 LEU B N 1
ATOM 2996 C CA . LEU B 1 197 ? 16.610 -5.101 23.070 1.00 46.67 197 LEU B CA 1
ATOM 2997 C C . LEU B 1 197 ? 16.215 -6.218 22.099 1.00 48.38 197 LEU B C 1
ATOM 2998 O O . LEU B 1 197 ? 15.463 -5.986 21.150 1.00 49.19 197 LEU B O 1
ATOM 3003 N N . ALA B 1 198 ? 16.723 -7.424 22.349 1.00 50.23 198 ALA B N 1
ATOM 3004 C CA . ALA B 1 198 ? 16.380 -8.603 21.552 1.00 51.77 198 ALA B CA 1
ATOM 3005 C C . ALA B 1 198 ? 14.980 -9.126 21.882 1.00 53.43 198 ALA B C 1
ATOM 3006 O O . ALA B 1 198 ? 14.278 -9.634 21.003 1.00 53.72 198 ALA B O 1
ATOM 3008 N N . GLN B 1 199 ? 14.587 -9.003 23.151 1.00 54.44 199 GLN B N 1
ATOM 3009 C CA . GLN B 1 199 ? 13.251 -9.394 23.608 1.00 56.00 199 GLN B CA 1
ATOM 3010 C C . GLN B 1 199 ? 12.177 -8.500 22.990 1.00 57.05 199 GLN B C 1
ATOM 3011 O O . GLN B 1 199 ? 11.117 -8.982 22.582 1.00 58.01 199 GLN B O 1
ATOM 3017 N N . TYR B 1 200 ? 12.464 -7.201 22.924 1.00 57.81 200 TYR B N 1
ATOM 3018 C CA . TYR B 1 200 ? 11.542 -6.215 22.364 1.00 58.68 200 TYR B CA 1
ATOM 3019 C C . TYR B 1 200 ? 11.387 -6.385 20.852 1.00 60.09 200 TYR B C 1
ATOM 3020 O O . TYR B 1 200 ? 10.313 -6.135 20.300 1.00 60.99 200 TYR B O 1
ATOM 3029 N N . GLN B 1 201 ? 12.465 -6.810 20.195 1.00 61.01 201 GLN B N 1
ATOM 3030 C CA . GLN B 1 201 ? 12.460 -7.056 18.755 1.00 62.20 201 GLN B CA 1
ATOM 3031 C C . GLN B 1 201 ? 12.142 -8.515 18.442 1.00 62.21 201 GLN B C 1
ATOM 3032 O O . GLN B 1 201 ? 11.247 -9.110 19.043 1.00 62.52 201 GLN B O 1
ATOM 3038 N N . MET C 1 1 ? 25.940 17.470 38.852 1.00 28.92 1 MET C N 1
ATOM 3039 C CA . MET C 1 1 ? 25.417 16.076 38.740 1.00 29.02 1 MET C CA 1
ATOM 3040 C C . MET C 1 1 ? 24.812 15.580 40.049 1.00 27.51 1 MET C C 1
ATOM 3041 O O . MET C 1 1 ? 25.084 16.128 41.121 1.00 26.63 1 MET C O 1
ATOM 3046 N N . PHE C 1 2 ? 23.991 14.537 39.942 1.00 26.46 2 PHE C N 1
ATOM 3047 C CA . PHE C 1 2 ? 23.128 14.097 41.037 1.00 25.70 2 PHE C CA 1
ATOM 3048 C C . PHE C 1 2 ? 23.185 12.580 41.197 1.00 25.80 2 PHE C C 1
ATOM 3049 O O . PHE C 1 2 ? 23.770 11.885 40.364 1.00 25.18 2 PHE C O 1
ATOM 3057 N N . THR C 1 3 ? 22.596 12.071 42.277 1.00 25.35 3 THR C N 1
ATOM 3058 C CA . THR C 1 3 ? 22.595 10.629 42.522 1.00 25.57 3 THR C CA 1
ATOM 3059 C C . THR C 1 3 ? 21.189 10.041 42.681 1.00 25.58 3 THR C C 1
ATOM 3060 O O . THR C 1 3 ? 21.008 8.822 42.651 1.00 25.80 3 THR C O 1
ATOM 3064 N N . GLY C 1 4 ? 20.196 10.912 42.828 1.00 25.67 4 GLY C N 1
ATOM 3065 C CA . GLY C 1 4 ? 18.813 10.470 42.949 1.00 26.48 4 GLY C CA 1
ATOM 3066 C C . GLY C 1 4 ? 18.373 10.233 44.379 1.00 26.93 4 GLY C C 1
ATOM 3067 O O . GLY C 1 4 ? 17.381 9.544 44.620 1.00 27.19 4 GLY C O 1
ATOM 3068 N N . ILE C 1 5 ? 19.119 10.790 45.330 1.00 27.44 5 ILE C N 1
ATOM 3069 C CA . ILE C 1 5 ? 18.703 10.789 46.729 1.00 27.84 5 ILE C CA 1
ATOM 3070 C C . ILE C 1 5 ? 18.133 12.162 47.070 1.00 27.55 5 ILE C C 1
ATOM 3071 O O . ILE C 1 5 ? 18.859 13.156 47.128 1.00 27.38 5 ILE C O 1
ATOM 3076 N N . ILE C 1 6 ? 16.820 12.201 47.275 1.00 27.66 6 ILE C N 1
ATOM 3077 C CA . ILE C 1 6 ? 16.106 13.447 47.536 1.00 27.53 6 ILE C CA 1
ATOM 3078 C C . ILE C 1 6 ? 16.361 13.929 48.962 1.00 28.00 6 ILE C C 1
ATOM 3079 O O . ILE C 1 6 ? 16.229 13.164 49.920 1.00 28.13 6 ILE C O 1
ATOM 3084 N N . THR C 1 7 ? 16.731 15.201 49.088 1.00 28.29 7 THR C N 1
ATOM 3085 C CA . THR C 1 7 ? 17.135 15.774 50.372 1.00 29.08 7 THR C CA 1
ATOM 3086 C C . THR C 1 7 ? 16.163 16.840 50.892 1.00 29.48 7 THR C C 1
ATOM 3087 O O . THR C 1 7 ? 16.293 17.302 52.030 1.00 30.71 7 THR C O 1
ATOM 3091 N N . ASP C 1 8 ? 15.204 17.230 50.054 1.00 29.82 8 ASP C N 1
ATOM 3092 C CA . ASP C 1 8 ? 14.147 18.167 50.446 1.00 29.99 8 ASP C CA 1
ATOM 3093 C C . ASP C 1 8 ? 12.922 18.037 49.542 1.00 30.04 8 ASP C C 1
ATOM 3094 O O . ASP C 1 8 ? 13.039 17.722 48.356 1.00 29.87 8 ASP C O 1
ATOM 3099 N N . ILE C 1 9 ? 11.745 18.265 50.118 1.00 29.91 9 ILE C N 1
ATOM 3100 C CA . ILE C 1 9 ? 10.516 18.375 49.345 1.00 30.13 9 ILE C CA 1
ATOM 3101 C C . ILE C 1 9 ? 10.174 19.859 49.231 1.00 30.74 9 ILE C C 1
ATOM 3102 O O . ILE C 1 9 ? 9.761 20.498 50.206 1.00 29.64 9 ILE C O 1
ATOM 3107 N N . GLY C 1 10 ? 10.380 20.404 48.037 1.00 31.15 10 GLY C N 1
ATOM 3108 C CA . GLY C 1 10 ? 10.118 21.809 47.775 1.00 31.25 10 GLY C CA 1
ATOM 3109 C C . GLY C 1 10 ? 8.677 22.046 47.383 1.00 31.72 10 GLY C C 1
ATOM 3110 O O . GLY C 1 10 ? 7.976 21.124 46.965 1.00 31.89 10 GLY C O 1
ATOM 3111 N N . LYS C 1 11 ? 8.235 23.289 47.527 1.00 32.00 11 LYS C N 1
ATOM 3112 C CA . LYS C 1 11 ? 6.895 23.675 47.114 1.00 32.85 11 LYS C CA 1
ATOM 3113 C C . LYS C 1 11 ? 6.987 24.793 46.088 1.00 32.58 11 LYS C C 1
ATOM 3114 O O . LYS C 1 11 ? 7.669 25.795 46.312 1.00 32.10 11 LYS C O 1
ATOM 3120 N N . VAL C 1 12 ? 6.305 24.608 44.962 1.00 32.88 12 VAL C N 1
ATOM 3121 C CA . VAL C 1 12 ? 6.219 25.642 43.939 1.00 33.85 12 VAL C CA 1
ATOM 3122 C C . VAL C 1 12 ? 5.374 26.787 44.491 1.00 34.93 12 VAL C C 1
ATOM 3123 O O . VAL C 1 12 ? 4.169 26.638 44.713 1.00 35.61 12 VAL C O 1
ATOM 3127 N N . ASP C 1 13 ? 6.031 27.918 44.729 1.00 36.28 13 ASP C N 1
ATOM 3128 C CA . ASP C 1 13 ? 5.400 29.086 45.330 1.00 37.46 13 ASP C CA 1
ATOM 3129 C C . ASP C 1 13 ? 4.683 29.930 44.279 1.00 37.71 13 ASP C C 1
ATOM 3130 O O . ASP C 1 13 ? 3.523 30.304 44.467 1.00 38.42 13 ASP C O 1
ATOM 3135 N N . ARG C 1 14 ? 5.371 30.226 43.177 1.00 37.84 14 ARG C N 1
ATOM 3136 C CA . ARG C 1 14 ? 4.770 30.986 42.075 1.00 37.69 14 ARG C CA 1
ATOM 3137 C C . ARG C 1 14 ? 5.267 30.550 40.694 1.00 37.00 14 ARG C C 1
ATOM 3138 O O . ARG C 1 14 ? 6.387 30.049 40.548 1.00 35.94 14 ARG C O 1
ATOM 3146 N N . VAL C 1 15 ? 4.409 30.742 39.694 1.00 36.42 15 VAL C N 1
ATOM 3147 C CA . VAL C 1 15 ? 4.713 30.425 38.301 1.00 36.00 15 VAL C CA 1
ATOM 3148 C C . VAL C 1 15 ? 4.456 31.666 37.449 1.00 36.33 15 VAL C C 1
ATOM 3149 O O . VAL C 1 15 ? 3.353 32.220 37.462 1.00 35.85 15 VAL C O 1
ATOM 3153 N N . LYS C 1 16 ? 5.477 32.101 36.716 1.00 36.33 16 LYS C N 1
ATOM 3154 C CA . LYS C 1 16 ? 5.374 33.295 35.882 1.00 36.71 16 LYS C CA 1
ATOM 3155 C C . LYS C 1 16 ? 5.819 32.998 34.449 1.00 36.28 16 LYS C C 1
ATOM 3156 O O . LYS C 1 16 ? 6.927 32.508 34.237 1.00 34.93 16 LYS C O 1
ATOM 3162 N N . PRO C 1 17 ? 4.948 33.284 33.461 1.00 36.46 17 PRO C N 1
ATOM 3163 C CA . PRO C 1 17 ? 5.336 33.122 32.060 1.00 36.11 17 PRO C CA 1
ATOM 3164 C C . PRO C 1 17 ? 6.469 34.072 31.677 1.00 35.91 17 PRO C C 1
ATOM 3165 O O . PRO C 1 17 ? 6.462 35.240 32.070 1.00 35.21 17 PRO C O 1
ATOM 3169 N N . LEU C 1 18 ? 7.442 33.547 30.937 1.00 35.68 18 LEU C N 1
ATOM 3170 C CA . LEU C 1 18 ? 8.550 34.332 30.402 1.00 35.83 18 LEU C CA 1
ATOM 3171 C C . LEU C 1 18 ? 8.551 34.226 28.883 1.00 35.55 18 LEU C C 1
ATOM 3172 O O . LEU C 1 18 ? 7.801 33.433 28.310 1.00 35.75 18 LEU C O 1
ATOM 3177 N N . ASN C 1 19 ? 9.386 35.034 28.234 1.00 35.62 19 ASN C N 1
ATOM 3178 C CA . ASN C 1 19 ? 9.617 34.900 26.800 1.00 35.27 19 ASN C CA 1
ATOM 3179 C C . ASN C 1 19 ? 10.277 33.554 26.506 1.00 35.45 19 ASN C C 1
ATOM 3180 O O . ASN C 1 19 ? 11.442 33.336 26.850 1.00 35.50 19 ASN C O 1
ATOM 3185 N N . GLU C 1 20 ? 9.505 32.652 25.897 1.00 35.87 20 GLU C N 1
ATOM 3186 C CA . GLU C 1 20 ? 9.940 31.285 25.558 1.00 36.05 20 GLU C CA 1
ATOM 3187 C C . GLU C 1 20 ? 10.340 30.442 26.781 1.00 35.41 20 GLU C C 1
ATOM 3188 O O . GLU C 1 20 ? 11.177 29.540 26.681 1.00 35.20 20 GLU C O 1
ATOM 3194 N N . GLY C 1 21 ? 9.730 30.730 27.929 1.00 34.33 21 GLY C N 1
ATOM 3195 C CA . GLY C 1 21 ? 10.018 29.994 29.158 1.00 33.66 21 GLY C CA 1
ATOM 3196 C C . GLY C 1 21 ? 9.060 30.285 30.296 1.00 32.99 21 GLY C C 1
ATOM 3197 O O . GLY C 1 21 ? 8.088 31.020 30.126 1.00 32.92 21 GLY C O 1
ATOM 3198 N N . VAL C 1 22 ? 9.336 29.692 31.456 1.00 32.91 22 VAL C N 1
ATOM 3199 C CA . VAL C 1 22 ? 8.572 29.954 32.681 1.00 32.49 22 VAL C CA 1
ATOM 3200 C C . VAL C 1 22 ? 9.503 30.151 33.879 1.00 31.83 22 VAL C C 1
ATOM 3201 O O . VAL C 1 22 ? 10.458 29.395 34.064 1.00 31.87 22 VAL C O 1
ATOM 3205 N N . LEU C 1 23 ? 9.227 31.179 34.677 1.00 30.83 23 LEU C N 1
ATOM 3206 C CA . LEU C 1 23 ? 9.934 31.393 35.937 1.00 30.31 23 LEU C CA 1
ATOM 3207 C C . LEU C 1 23 ? 9.200 30.672 37.065 1.00 29.94 23 LEU C C 1
ATOM 3208 O O . LEU C 1 23 ? 7.974 30.768 37.180 1.00 29.84 23 LEU C O 1
ATOM 3213 N N . LEU C 1 24 ? 9.958 29.952 37.887 1.00 28.81 24 LEU C N 1
ATOM 3214 C CA . LEU C 1 24 ? 9.406 29.243 39.037 1.00 28.48 24 LEU C CA 1
ATOM 3215 C C . LEU C 1 24 ? 10.110 29.694 40.308 1.00 28.44 24 LEU C C 1
ATOM 3216 O O . LEU C 1 24 ? 11.341 29.707 40.367 1.00 27.56 24 LEU C O 1
ATOM 3221 N N . ARG C 1 25 ? 9.329 30.076 41.316 1.00 28.49 25 ARG C N 1
ATOM 3222 C CA . ARG C 1 25 ? 9.865 30.269 42.660 1.00 28.82 25 ARG C CA 1
ATOM 3223 C C . ARG C 1 25 ? 9.524 29.037 43.488 1.00 29.30 25 ARG C C 1
ATOM 3224 O O . ARG C 1 25 ? 8.359 28.642 43.578 1.00 29.47 25 ARG C O 1
ATOM 3232 N N . ILE C 1 26 ? 10.550 28.432 44.076 1.00 29.21 26 ILE C N 1
ATOM 3233 C CA . ILE C 1 26 ? 10.393 27.200 44.842 1.00 30.23 26 ILE C CA 1
ATOM 3234 C C . ILE C 1 26 ? 10.770 27.430 46.302 1.00 30.57 26 ILE C C 1
ATOM 3235 O O . ILE C 1 26 ? 11.908 27.788 46.608 1.00 29.51 26 ILE C O 1
ATOM 3240 N N . GLU C 1 27 ? 9.796 27.237 47.191 1.00 31.93 27 GLU C N 1
ATOM 3241 C CA . GLU C 1 27 ? 10.024 27.275 48.631 1.00 32.80 27 GLU C CA 1
ATOM 3242 C C . GLU C 1 27 ? 10.814 26.032 49.036 1.00 32.34 27 GLU C C 1
ATOM 3243 O O . GLU C 1 27 ? 10.523 24.927 48.572 1.00 32.23 27 GLU C O 1
ATOM 3249 N N . THR C 1 28 ? 11.815 26.220 49.891 1.00 31.70 28 THR C N 1
ATOM 3250 C CA . THR C 1 28 ? 12.720 25.135 50.269 1.00 31.63 28 THR C CA 1
ATOM 3251 C C . THR C 1 28 ? 13.152 25.192 51.736 1.00 31.68 28 THR C C 1
ATOM 3252 O O . THR C 1 28 ? 13.100 26.248 52.369 1.00 31.66 28 THR C O 1
ATOM 3256 N N . ALA C 1 29 ? 13.571 24.043 52.262 1.00 31.61 29 ALA C N 1
ATOM 3257 C CA . ALA C 1 29 ? 14.155 23.957 53.597 1.00 32.08 29 ALA C CA 1
ATOM 3258 C C . ALA C 1 29 ? 15.664 24.203 53.556 1.00 32.28 29 ALA C C 1
ATOM 3259 O O . ALA C 1 29 ? 16.294 24.379 54.600 1.00 31.94 29 ALA C O 1
ATOM 3261 N N . TYR C 1 30 ? 16.234 24.215 52.348 1.00 32.35 30 TYR C N 1
ATOM 3262 C CA . TYR C 1 30 ? 17.649 24.538 52.154 1.00 32.84 30 TYR C CA 1
ATOM 3263 C C . TYR C 1 30 ? 17.969 25.939 52.664 1.00 33.86 30 TYR C C 1
ATOM 3264 O O . TYR C 1 30 ? 17.152 26.853 52.539 1.00 33.50 30 TYR C O 1
ATOM 3273 N N . ASP C 1 31 ? 19.165 26.098 53.225 1.00 35.57 31 ASP C N 1
ATOM 3274 C CA . ASP C 1 31 ? 19.661 27.406 53.639 1.00 37.27 31 ASP C CA 1
ATOM 3275 C C . ASP C 1 31 ? 20.114 28.183 52.400 1.00 38.18 31 ASP C C 1
ATOM 3276 O O . ASP C 1 31 ? 21.037 27.750 51.706 1.00 38.37 31 ASP C O 1
ATOM 3281 N N . PRO C 1 32 ? 19.464 29.332 52.116 1.00 39.22 32 PRO C N 1
ATOM 3282 C CA . PRO C 1 32 ? 19.792 30.138 50.931 1.00 39.83 32 PRO C CA 1
ATOM 3283 C C . PRO C 1 32 ? 21.227 30.669 50.931 1.00 40.46 32 PRO C C 1
ATOM 3284 O O . PRO C 1 32 ? 21.749 31.029 49.873 1.00 40.54 32 PRO C O 1
ATOM 3288 N N . GLU C 1 33 ? 21.850 30.710 52.107 1.00 40.96 33 GLU C N 1
ATOM 3289 C CA . GLU C 1 33 ? 23.248 31.119 52.243 1.00 41.58 33 GLU C CA 1
ATOM 3290 C C . GLU C 1 33 ? 24.202 30.082 51.641 1.00 40.90 33 GLU C C 1
ATOM 3291 O O . GLU C 1 33 ? 25.319 30.416 51.241 1.00 41.43 33 GLU C O 1
ATOM 3297 N N . THR C 1 34 ? 23.750 28.830 51.574 1.00 39.67 34 THR C N 1
ATOM 3298 C CA . THR C 1 34 ? 24.545 27.741 51.001 1.00 38.51 34 THR C CA 1
ATOM 3299 C C . THR C 1 34 ? 24.311 27.587 49.493 1.00 37.26 34 THR C C 1
ATOM 3300 O O . THR C 1 34 ? 24.956 26.764 48.841 1.00 36.75 34 THR C O 1
ATOM 3304 N N . ILE C 1 35 ? 23.380 28.372 48.954 1.00 35.72 35 ILE C N 1
ATOM 3305 C CA . ILE C 1 35 ? 23.083 28.362 47.521 1.00 34.80 35 ILE C CA 1
ATOM 3306 C C . ILE C 1 35 ? 23.690 29.597 46.855 1.00 34.74 35 ILE C C 1
ATOM 3307 O O . ILE C 1 35 ? 23.611 30.704 47.390 1.00 34.49 35 ILE C O 1
ATOM 3312 N N . GLU C 1 36 ? 24.312 29.392 45.698 1.00 34.63 36 GLU C N 1
ATOM 3313 C CA . GLU C 1 36 ? 24.832 30.491 44.889 1.00 34.20 36 GLU C CA 1
ATOM 3314 C C . GLU C 1 36 ? 24.028 30.621 43.603 1.00 32.74 36 GLU C C 1
ATOM 3315 O O . GLU C 1 36 ? 23.466 29.639 43.114 1.00 32.05 36 GLU C O 1
ATOM 3321 N N . LEU C 1 37 ? 23.966 31.836 43.064 1.00 31.32 37 LEU C N 1
ATOM 3322 C CA . LEU C 1 37 ? 23.374 32.060 41.750 1.00 30.58 37 LEU C CA 1
ATOM 3323 C C . LEU C 1 37 ? 24.124 31.217 40.732 1.00 29.83 37 LEU C C 1
ATOM 3324 O O . LEU C 1 37 ? 25.352 31.176 40.746 1.00 29.61 37 LEU C O 1
ATOM 3329 N N . GLY C 1 38 ? 23.387 30.526 39.870 1.00 28.59 38 GLY C N 1
ATOM 3330 C CA . GLY C 1 38 ? 24.002 29.665 38.865 1.00 28.38 38 GLY C CA 1
ATOM 3331 C C . GLY C 1 38 ? 24.181 28.223 39.306 1.00 28.03 38 GLY C C 1
ATOM 3332 O O . GLY C 1 38 ? 24.654 27.392 38.530 1.00 27.94 38 GLY C O 1
ATOM 3333 N N . ALA C 1 39 ? 23.812 27.923 40.551 1.00 27.49 39 ALA C N 1
ATOM 3334 C CA . ALA C 1 39 ? 23.886 26.554 41.068 1.00 26.88 39 ALA C CA 1
ATOM 3335 C C . ALA C 1 39 ? 22.880 25.651 40.361 1.00 26.35 39 ALA C C 1
ATOM 3336 O O . ALA C 1 39 ? 21.808 26.104 39.949 1.00 26.49 39 ALA C O 1
ATOM 3338 N N . SER C 1 40 ? 23.242 24.380 40.215 1.00 25.22 40 SER C N 1
ATOM 3339 C CA . SER C 1 40 ? 22.351 23.381 39.641 1.00 24.59 40 SER C CA 1
ATOM 3340 C C . SER C 1 40 ? 21.597 22.645 40.743 1.00 23.69 40 SER C C 1
ATOM 3341 O O . SER C 1 40 ? 22.204 22.088 41.657 1.00 23.62 40 SER C O 1
ATOM 3344 N N . ILE C 1 41 ? 20.271 22.664 40.657 1.00 23.00 41 ILE C N 1
ATOM 3345 C CA . ILE C 1 41 ? 19.418 21.895 41.564 1.00 22.63 41 ILE C CA 1
ATOM 3346 C C . ILE C 1 41 ? 18.458 21.050 40.736 1.00 22.18 41 ILE C C 1
ATOM 3347 O O . ILE C 1 41 ? 17.827 21.551 39.804 1.00 22.04 41 ILE C O 1
ATOM 3352 N N . ALA C 1 42 ? 18.377 19.765 41.067 1.00 22.40 42 ALA C N 1
ATOM 3353 C CA . ALA C 1 42 ? 17.425 18.863 40.436 1.00 22.87 42 ALA C CA 1
ATOM 3354 C C . ALA C 1 42 ? 16.041 19.070 41.044 1.00 23.38 42 ALA C C 1
ATOM 3355 O O . ALA C 1 42 ? 15.860 18.934 42.256 1.00 23.46 42 ALA C O 1
ATOM 3357 N N . CYS C 1 43 ? 15.079 19.414 40.194 1.00 23.86 43 CYS C N 1
ATOM 3358 C CA . CYS C 1 43 ? 13.703 19.665 40.622 1.00 24.62 43 CYS C CA 1
ATOM 3359 C C . CYS C 1 43 ? 12.799 18.591 40.022 1.00 24.87 43 CYS C C 1
ATOM 3360 O O . CYS C 1 43 ? 12.509 18.610 38.822 1.00 24.94 43 CYS C O 1
ATOM 3363 N N . SER C 1 44 ? 12.366 17.654 40.868 1.00 25.41 44 SER C N 1
ATOM 3364 C CA . SER C 1 44 ? 11.701 16.421 40.430 1.00 25.46 44 SER C CA 1
ATOM 3365 C C . SER C 1 44 ? 12.424 15.773 39.246 1.00 25.33 44 SER C C 1
ATOM 3366 O O . SER C 1 44 ? 11.799 15.352 38.271 1.00 25.08 44 SER C O 1
ATOM 3369 N N . GLY C 1 45 ? 13.749 15.713 39.343 1.00 25.37 45 GLY C N 1
ATOM 3370 C CA . GLY C 1 45 ? 14.571 15.089 38.312 1.00 25.94 45 GLY C CA 1
ATOM 3371 C C . GLY C 1 45 ? 15.167 16.034 37.292 1.00 26.03 45 GLY C C 1
ATOM 3372 O O . GLY C 1 45 ? 16.144 15.691 36.629 1.00 26.16 45 GLY C O 1
ATOM 3373 N N . VAL C 1 46 ? 14.581 17.221 37.162 1.00 26.22 46 VAL C N 1
ATOM 3374 C CA . VAL C 1 46 ? 14.995 18.179 36.139 1.00 25.76 46 VAL C CA 1
ATOM 3375 C C . VAL C 1 46 ? 16.104 19.095 36.653 1.00 25.72 46 VAL C C 1
ATOM 3376 O O . VAL C 1 46 ? 15.908 19.836 37.617 1.00 25.41 46 VAL C O 1
ATOM 3380 N N . CYS C 1 47 ? 17.265 19.048 36.000 1.00 25.67 47 CYS C N 1
ATOM 3381 C CA . CYS C 1 47 ? 18.365 19.943 36.349 1.00 25.65 47 CYS C CA 1
ATOM 3382 C C . CYS C 1 47 ? 18.058 21.366 35.899 1.00 25.39 47 CYS C C 1
ATOM 3383 O O . CYS C 1 47 ? 17.867 21.628 34.706 1.00 25.73 47 CYS C O 1
ATOM 3386 N N . LEU C 1 48 ? 18.010 22.271 36.871 1.00 24.90 48 LEU C N 1
ATOM 3387 C CA . LEU C 1 48 ? 17.651 23.665 36.646 1.00 25.17 48 LEU C CA 1
ATOM 3388 C C . LEU C 1 48 ? 18.667 24.583 37.306 1.00 24.55 48 LEU C C 1
ATOM 3389 O O . LEU C 1 48 ? 19.251 24.240 38.337 1.00 24.80 48 LEU C O 1
ATOM 3394 N N . THR C 1 49 ? 18.870 25.751 36.707 1.00 24.70 49 THR C N 1
ATOM 3395 C CA . THR C 1 49 ? 19.861 26.708 37.188 1.00 24.51 49 THR C CA 1
ATOM 3396 C C . THR C 1 49 ? 19.197 27.789 38.033 1.00 24.32 49 THR C C 1
ATOM 3397 O O . THR C 1 49 ? 18.212 28.398 37.616 1.00 24.73 49 THR C O 1
ATOM 3401 N N . VAL C 1 50 ? 19.746 28.016 39.223 1.00 24.11 50 VAL C N 1
ATOM 3402 C CA . VAL C 1 50 ? 19.244 29.045 40.130 1.00 24.35 50 VAL C CA 1
ATOM 3403 C C . VAL C 1 50 ? 19.481 30.429 39.525 1.00 24.47 50 VAL C C 1
ATOM 3404 O O . VAL C 1 50 ? 20.614 30.775 39.177 1.00 24.07 50 VAL C O 1
ATOM 3408 N N . VAL C 1 51 ? 18.404 31.201 39.394 1.00 24.74 51 VAL C N 1
ATOM 3409 C CA . VAL C 1 51 ? 18.471 32.541 38.804 1.00 25.23 51 VAL C CA 1
ATOM 3410 C C . VAL C 1 51 ? 18.265 33.663 39.827 1.00 25.86 51 VAL C C 1
ATOM 3411 O O . VAL C 1 51 ? 18.632 34.806 39.569 1.00 26.18 51 VAL C O 1
ATOM 3415 N N . ALA C 1 52 ? 17.678 33.340 40.980 1.00 26.18 52 ALA C N 1
ATOM 3416 C CA . ALA C 1 52 ? 17.434 34.341 42.025 1.00 26.43 52 ALA C CA 1
ATOM 3417 C C . ALA C 1 52 ? 17.302 33.741 43.424 1.00 26.96 52 ALA C C 1
ATOM 3418 O O . ALA C 1 52 ? 16.842 32.606 43.591 1.00 26.16 52 ALA C O 1
ATOM 3420 N N . LEU C 1 53 ? 17.716 34.524 44.418 1.00 27.54 53 LEU C N 1
ATOM 3421 C CA . LEU C 1 53 ? 17.640 34.144 45.829 1.00 28.20 53 LEU C CA 1
ATOM 3422 C C . LEU C 1 53 ? 17.062 35.322 46.626 1.00 29.12 53 LEU C C 1
ATOM 3423 O O . LEU C 1 53 ? 17.013 36.439 46.112 1.00 28.83 53 LEU C O 1
ATOM 3428 N N . PRO C 1 54 ? 16.606 35.081 47.876 1.00 29.98 54 PRO C N 1
ATOM 3429 C CA . PRO C 1 54 ? 16.102 36.188 48.701 1.00 30.97 54 PRO C CA 1
ATOM 3430 C C . PRO C 1 54 ? 17.135 37.292 48.928 1.00 32.08 54 PRO C C 1
ATOM 3431 O O . PRO C 1 54 ? 18.332 37.011 49.026 1.00 31.89 54 PRO C O 1
ATOM 3435 N N . GLU C 1 55 ? 16.663 38.535 49.011 1.00 33.99 55 GLU C N 1
ATOM 3436 C CA . GLU C 1 55 ? 17.534 39.701 49.192 1.00 35.68 55 GLU C CA 1
ATOM 3437 C C . GLU C 1 55 ? 18.203 39.721 50.573 1.00 35.96 55 GLU C C 1
ATOM 3438 O O . GLU C 1 55 ? 17.850 38.930 51.451 1.00 34.99 55 GLU C O 1
ATOM 3444 N N . LYS C 1 56 ? 19.177 40.613 50.748 1.00 36.67 56 LYS C N 1
ATOM 3445 C CA . LYS C 1 56 ? 19.839 40.793 52.041 1.00 37.98 56 LYS C CA 1
ATOM 3446 C C . LYS C 1 56 ? 18.836 41.275 53.084 1.00 38.00 56 LYS C C 1
ATOM 3447 O O . LYS C 1 56 ? 18.049 42.187 52.823 1.00 37.50 56 LYS C O 1
ATOM 3453 N N . GLY C 1 57 ? 18.864 40.647 54.257 1.00 39.05 57 GLY C N 1
ATOM 3454 C CA . GLY C 1 57 ? 17.936 40.980 55.336 1.00 39.36 57 GLY C CA 1
ATOM 3455 C C . GLY C 1 57 ? 16.726 40.065 55.393 1.00 39.71 57 GLY C C 1
ATOM 3456 O O . GLY C 1 57 ? 16.141 39.869 56.463 1.00 39.64 57 GLY C O 1
ATOM 3457 N N . SER C 1 58 ? 16.347 39.512 54.241 1.00 38.86 58 SER C N 1
ATOM 3458 C CA . SER C 1 58 ? 15.211 38.596 54.148 1.00 37.54 58 SER C CA 1
ATOM 3459 C C . SER C 1 58 ? 15.499 37.280 54.860 1.00 36.49 58 SER C C 1
ATOM 3460 O O . SER C 1 58 ? 16.614 36.755 54.795 1.00 35.42 58 SER C O 1
ATOM 3463 N N . ASN C 1 59 ? 14.482 36.763 55.544 1.00 35.20 59 ASN C N 1
ATOM 3464 C CA . ASN C 1 59 ? 14.574 35.485 56.244 1.00 34.56 59 ASN C CA 1
ATOM 3465 C C . ASN C 1 59 ? 13.857 34.366 55.492 1.00 33.77 59 ASN C C 1
ATOM 3466 O O . ASN C 1 59 ? 13.815 33.222 55.953 1.00 33.85 59 ASN C O 1
ATOM 3471 N N . ALA C 1 60 ? 13.298 34.707 54.332 1.00 33.16 60 ALA C N 1
ATOM 3472 C CA . ALA C 1 60 ? 12.591 33.750 53.488 1.00 32.21 60 ALA C CA 1
ATOM 3473 C C . ALA C 1 60 ? 13.553 32.707 52.931 1.00 32.05 60 ALA C C 1
ATOM 3474 O O . ALA C 1 60 ? 14.747 32.975 52.765 1.00 30.92 60 ALA C O 1
ATOM 3476 N N . ARG C 1 61 ? 13.026 31.515 52.661 1.00 31.72 61 ARG C N 1
ATOM 3477 C CA . ARG C 1 61 ? 13.826 30.423 52.118 1.00 31.64 61 ARG C CA 1
ATOM 3478 C C . ARG C 1 61 ? 13.230 29.903 50.816 1.00 30.78 61 ARG C C 1
ATOM 3479 O O . ARG C 1 61 ? 12.381 29.005 50.812 1.00 30.65 61 ARG C O 1
ATOM 3487 N N . TRP C 1 62 ? 13.675 30.498 49.713 1.00 29.88 62 TRP C N 1
ATOM 3488 C CA . TRP C 1 62 ? 13.268 30.080 48.377 1.00 29.04 62 TRP C CA 1
ATOM 3489 C C . TRP C 1 62 ? 14.382 30.265 47.387 1.00 28.38 62 TRP C C 1
ATOM 3490 O O . TRP C 1 62 ? 15.378 30.923 47.676 1.00 27.93 62 TRP C O 1
ATOM 3501 N N . PHE C 1 63 ? 14.224 29.668 46.212 1.00 28.00 63 PHE C N 1
ATOM 3502 C CA . PHE C 1 63 ? 15.102 29.946 45.078 1.00 27.94 63 PHE C CA 1
ATOM 3503 C C . PHE C 1 63 ? 14.279 29.979 43.796 1.00 27.90 63 PHE C C 1
ATOM 3504 O O . PHE C 1 63 ? 13.223 29.345 43.709 1.00 27.99 63 PHE C O 1
ATOM 3512 N N . GLU C 1 64 ? 14.755 30.733 42.811 1.00 27.91 64 GLU C N 1
ATOM 3513 C CA . GLU C 1 64 ? 14.072 30.814 41.528 1.00 27.54 64 GLU C CA 1
ATOM 3514 C C . GLU C 1 64 ? 14.858 30.114 4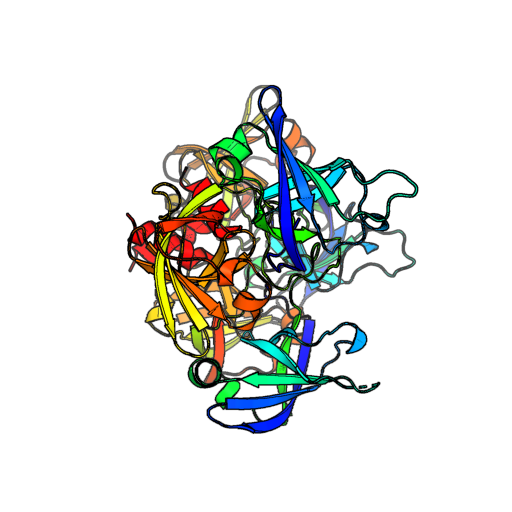0.428 1.00 27.19 64 GLU C C 1
ATOM 3515 O O . GLU C 1 64 ? 16.086 30.190 40.388 1.00 26.68 64 GLU C O 1
ATOM 3521 N N . VAL C 1 65 ? 14.129 29.417 39.563 1.00 26.98 65 VAL C N 1
ATOM 3522 C CA . VAL C 1 65 ? 14.694 28.746 38.391 1.00 27.32 65 VAL C CA 1
ATOM 3523 C C . VAL C 1 65 ? 13.860 29.085 37.158 1.00 28.01 65 VAL C C 1
ATOM 3524 O O . VAL C 1 65 ? 12.697 29.482 37.276 1.00 27.90 65 VAL C O 1
ATOM 3528 N N . GLU C 1 66 ? 14.460 28.941 35.979 1.00 28.35 66 GLU C N 1
ATOM 3529 C CA . GLU C 1 66 ? 13.755 29.177 34.723 1.00 29.31 66 GLU C CA 1
ATOM 3530 C C . GLU C 1 66 ? 13.783 27.927 33.854 1.00 29.46 66 GLU C C 1
ATOM 3531 O O . GLU C 1 66 ? 14.842 27.335 33.638 1.00 29.34 66 GLU C O 1
ATOM 3537 N N . ALA C 1 67 ? 12.611 27.524 33.371 1.00 29.82 67 ALA C N 1
ATOM 3538 C CA . ALA C 1 67 ? 12.486 26.346 32.519 1.00 30.20 67 ALA C CA 1
ATOM 3539 C C . ALA C 1 67 ? 12.205 26.755 31.078 1.00 30.89 67 ALA C C 1
ATOM 3540 O O . ALA C 1 67 ? 11.292 27.541 30.815 1.00 30.77 67 ALA C O 1
ATOM 3542 N N . TRP C 1 68 ? 12.993 26.211 30.153 1.00 31.52 68 TRP C N 1
ATOM 3543 C CA . TRP C 1 68 ? 12.903 26.568 28.737 1.00 32.95 68 TRP C CA 1
ATOM 3544 C C . TRP C 1 68 ? 12.163 25.536 27.929 1.00 34.00 68 TRP C C 1
ATOM 3545 O O . TRP C 1 68 ? 11.556 24.624 28.495 1.00 33.58 68 TRP C O 1
ATOM 3556 N N . GLU C 1 69 ? 12.204 25.670 26.603 1.00 35.54 69 GLU C N 1
ATOM 3557 C CA . GLU C 1 69 ? 11.373 24.860 25.702 1.00 36.60 69 GLU C CA 1
ATOM 3558 C C . GLU C 1 69 ? 11.551 23.341 25.840 1.00 36.50 69 GLU C C 1
ATOM 3559 O O . GLU C 1 69 ? 10.566 22.602 25.811 1.00 36.86 69 GLU C O 1
ATOM 3565 N N . GLU C 1 70 ? 12.794 22.886 26.002 1.00 35.97 70 GLU C N 1
ATOM 3566 C CA . GLU C 1 70 ? 13.075 21.455 26.120 1.00 35.91 70 GLU C CA 1
ATOM 3567 C C . GLU C 1 70 ? 12.509 20.881 27.416 1.00 35.22 70 GLU C C 1
ATOM 3568 O O . GLU C 1 70 ? 11.834 19.850 27.399 1.00 35.55 70 GLU C O 1
ATOM 3574 N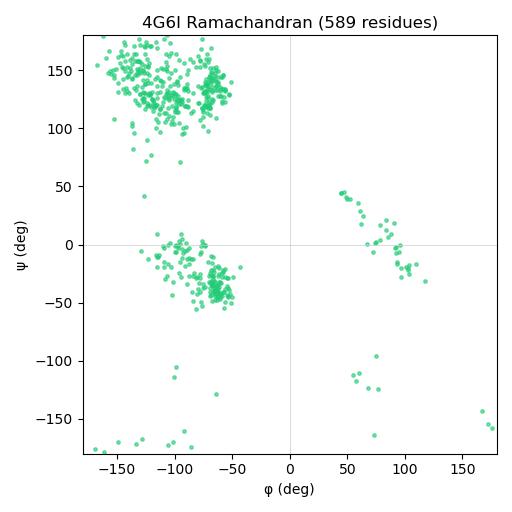 N . ALA C 1 71 ? 12.786 21.557 28.530 1.00 34.61 71 ALA C N 1
ATOM 3575 C CA . ALA C 1 71 ? 12.279 21.145 29.837 1.00 34.27 71 ALA C CA 1
ATOM 3576 C C . ALA C 1 71 ? 10.751 21.190 29.883 1.00 34.34 71 ALA C C 1
ATOM 3577 O O . ALA C 1 71 ? 10.118 20.287 30.426 1.00 34.23 71 ALA C O 1
ATOM 3579 N N . LEU C 1 72 ? 10.167 22.231 29.294 1.00 34.45 72 LEU C N 1
ATOM 3580 C CA . LEU C 1 72 ? 8.711 22.391 29.265 1.00 34.80 72 LEU C CA 1
ATOM 3581 C C . LEU C 1 72 ? 8.005 21.315 28.439 1.00 35.10 72 LEU C C 1
ATOM 3582 O O . LEU C 1 72 ? 6.925 20.855 28.812 1.00 34.78 72 LEU C O 1
ATOM 3587 N N . ARG C 1 73 ? 8.625 20.921 27.329 1.00 35.28 73 ARG C N 1
ATOM 3588 C CA . ARG C 1 73 ? 8.077 19.892 26.444 1.00 35.78 73 ARG C CA 1
ATOM 3589 C C . ARG C 1 73 ? 8.252 18.477 27.008 1.00 35.52 73 ARG C C 1
ATOM 3590 O O . ARG C 1 73 ? 7.280 17.725 27.114 1.00 35.79 73 ARG C O 1
ATOM 3598 N N . LEU C 1 74 ? 9.485 18.128 27.377 1.00 34.43 74 LEU C N 1
ATOM 3599 C CA . LEU C 1 74 ? 9.822 16.759 27.780 1.00 33.76 74 LEU C CA 1
ATOM 3600 C C . LEU C 1 74 ? 9.390 16.375 29.195 1.00 32.85 74 LEU C C 1
ATOM 3601 O O . LEU C 1 74 ? 9.132 15.202 29.461 1.00 32.70 74 LEU C O 1
ATOM 3606 N N . THR C 1 75 ? 9.317 17.353 30.094 1.00 31.63 75 THR C N 1
ATOM 3607 C CA . THR C 1 75 ? 9.088 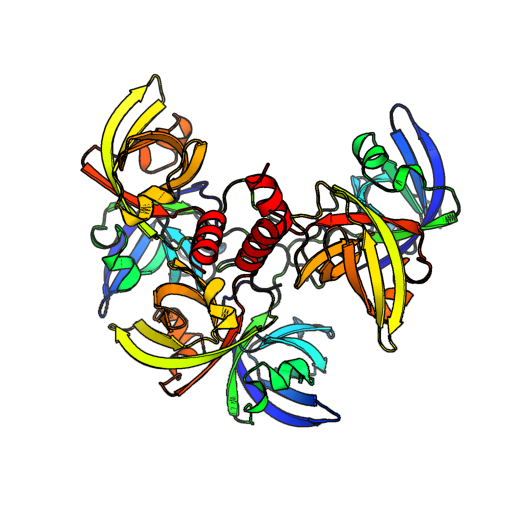17.071 31.516 1.00 31.25 75 THR C CA 1
ATOM 3608 C C . THR C 1 75 ? 7.699 17.490 32.005 1.00 30.85 75 THR C C 1
ATOM 3609 O O . THR C 1 75 ? 6.914 18.068 31.255 1.00 31.33 75 THR C O 1
ATOM 3613 N N . THR C 1 76 ? 7.419 17.204 33.274 1.00 30.97 76 THR C N 1
ATOM 3614 C CA . THR C 1 76 ? 6.129 17.525 33.891 1.00 30.97 76 THR C CA 1
ATOM 3615 C C . THR C 1 76 ? 5.977 19.008 34.255 1.00 31.37 76 THR C C 1
ATOM 3616 O O . THR C 1 76 ? 4.896 19.434 34.667 1.00 31.41 76 THR C O 1
ATOM 3620 N N . ILE C 1 77 ? 7.050 19.784 34.092 1.00 31.56 77 ILE C N 1
ATOM 3621 C CA . ILE C 1 77 ? 7.089 21.194 34.521 1.00 31.92 77 ILE C CA 1
ATOM 3622 C C . ILE C 1 77 ? 5.948 22.048 33.948 1.00 32.83 77 ILE C C 1
ATOM 3623 O O . ILE C 1 77 ? 5.432 22.935 34.632 1.00 33.02 77 ILE C O 1
ATOM 3628 N N . SER C 1 78 ? 5.548 21.762 32.710 1.00 33.56 78 SER C N 1
ATOM 3629 C CA . SER C 1 78 ? 4.439 22.467 32.057 1.00 34.94 78 SER C CA 1
ATOM 3630 C C . SER C 1 78 ? 3.122 22.404 32.846 1.00 35.40 78 SER C C 1
ATOM 3631 O O . SER C 1 78 ? 2.241 23.246 32.657 1.00 36.37 78 SER C O 1
ATOM 3634 N N . SER C 1 79 ? 3.003 21.416 33.730 1.00 35.64 79 SER C N 1
ATOM 3635 C CA . SER C 1 79 ? 1.796 21.216 34.536 1.00 35.54 79 SER C CA 1
ATOM 3636 C C . SER C 1 79 ? 1.916 21.772 35.960 1.00 35.51 79 SER C C 1
ATOM 3637 O O . SER C 1 79 ? 0.936 21.781 36.713 1.00 35.56 79 SER C O 1
ATOM 3640 N N . TRP C 1 80 ? 3.113 22.234 36.319 1.00 33.88 80 TRP C N 1
ATOM 3641 C CA . TRP C 1 80 ? 3.393 22.722 37.670 1.00 34.26 80 TRP C CA 1
ATOM 3642 C C . TRP C 1 80 ? 2.686 24.009 37.971 1.00 34.91 80 TRP C C 1
ATOM 3643 O O . TRP C 1 80 ? 2.927 25.031 37.324 1.00 34.87 80 TRP C O 1
ATOM 3654 N N . GLN C 1 81 ? 1.800 23.960 38.961 1.00 35.97 81 GLN C N 1
ATOM 3655 C CA . GLN C 1 81 ? 1.094 25.143 39.441 1.00 36.54 81 GLN C CA 1
ATOM 3656 C C . GLN C 1 81 ? 1.502 25.430 40.881 1.00 36.49 81 GLN C C 1
ATOM 3657 O O . GLN C 1 81 ? 2.162 24.607 41.518 1.00 36.00 81 GLN C O 1
ATOM 3663 N N . SER C 1 82 ? 1.115 26.601 41.385 1.00 36.46 82 SER C N 1
ATOM 3664 C CA . SER C 1 82 ? 1.384 26.982 42.770 1.00 36.46 82 SER C CA 1
ATOM 3665 C C . SER C 1 82 ? 0.826 25.940 43.742 1.00 36.28 82 SER C C 1
ATOM 3666 O O . SER C 1 82 ? -0.316 25.499 43.599 1.00 37.09 82 SER C O 1
ATOM 3669 N N . GLY C 1 83 ? 1.645 25.544 44.713 1.00 35.54 83 GLY C N 1
ATOM 3670 C CA . GLY C 1 83 ? 1.261 24.535 45.698 1.00 35.66 83 GLY C CA 1
ATOM 3671 C C . GLY C 1 83 ? 1.824 23.152 45.420 1.00 35.62 83 GLY C C 1
ATOM 3672 O O . GLY C 1 83 ? 1.875 22.307 46.317 1.00 35.31 83 GLY C O 1
ATOM 3673 N N . ARG C 1 84 ? 2.242 22.920 44.176 1.00 35.73 84 ARG C N 1
ATOM 3674 C CA . ARG C 1 84 ? 2.816 21.638 43.763 1.00 35.82 84 ARG C CA 1
ATOM 3675 C C . ARG C 1 84 ? 4.078 21.315 44.564 1.00 35.09 84 ARG C C 1
ATOM 3676 O O . ARG C 1 84 ? 4.990 22.139 44.665 1.00 35.04 84 ARG C O 1
ATOM 3684 N N . LYS C 1 85 ? 4.111 20.120 45.148 1.00 34.10 85 LYS C N 1
ATOM 3685 C CA . LYS C 1 85 ? 5.292 19.655 45.868 1.00 32.95 85 LYS C CA 1
ATOM 3686 C C . LYS C 1 85 ? 6.232 18.933 44.909 1.00 31.79 85 LYS C C 1
ATOM 3687 O O . LYS C 1 85 ? 5.796 18.122 44.092 1.00 31.30 85 LYS C O 1
ATOM 3693 N N . ILE C 1 86 ? 7.521 19.252 45.005 1.00 30.36 86 ILE C N 1
ATOM 3694 C CA . ILE C 1 86 ? 8.528 18.689 44.105 1.00 29.71 86 ILE C CA 1
ATOM 3695 C C . ILE C 1 86 ? 9.752 18.190 44.863 1.00 28.72 86 ILE C C 1
ATOM 3696 O O . ILE C 1 86 ? 10.125 18.744 45.898 1.00 28.81 86 ILE C O 1
ATOM 3701 N N . ASN C 1 87 ? 10.367 17.135 44.336 1.00 28.50 87 ASN C N 1
ATOM 3702 C CA . ASN C 1 87 ? 11.600 16.592 44.892 1.00 27.91 87 ASN C CA 1
ATOM 3703 C C . ASN C 1 87 ? 12.783 17.504 44.600 1.00 27.72 87 ASN C C 1
ATOM 3704 O O . ASN C 1 87 ? 12.899 18.038 43.497 1.00 27.96 87 ASN C O 1
ATOM 3709 N N . LEU C 1 88 ? 13.651 17.683 45.593 1.00 27.01 88 LEU C N 1
ATOM 3710 C CA . LEU C 1 88 ? 14.844 18.511 45.432 1.00 26.76 88 LEU C CA 1
ATOM 3711 C C . LEU C 1 88 ? 16.113 17.753 45.792 1.00 26.47 88 LEU C C 1
ATOM 3712 O O . LEU C 1 88 ? 16.153 17.008 46.774 1.00 26.44 88 LEU C O 1
ATOM 3717 N N . GLU C 1 89 ? 17.146 17.949 44.980 1.00 26.34 89 GLU C N 1
ATOM 3718 C CA . GLU C 1 89 ? 18.472 17.419 45.260 1.00 25.91 89 GLU C CA 1
ATOM 3719 C C . GLU C 1 89 ? 19.525 18.434 44.823 1.00 26.28 89 GLU C C 1
ATOM 3720 O O . GLU C 1 89 ? 19.433 19.002 43.732 1.00 25.61 89 GLU C O 1
ATOM 3726 N N . ARG C 1 90 ? 20.512 18.659 45.688 1.00 27.05 90 ARG C N 1
ATOM 3727 C CA . ARG C 1 90 ? 21.623 19.560 45.389 1.00 28.23 90 ARG C CA 1
ATOM 3728 C C . ARG C 1 90 ? 22.663 18.840 44.538 1.00 28.36 90 ARG C C 1
ATOM 3729 O O . ARG C 1 90 ? 22.790 17.616 44.608 1.00 27.84 90 ARG C O 1
ATOM 3737 N N . SER C 1 91 ? 23.405 19.605 43.741 1.00 28.71 91 SER C N 1
ATOM 3738 C CA . SER C 1 91 ? 24.469 19.047 42.910 1.00 29.24 91 SER C CA 1
ATOM 3739 C C . SER C 1 91 ? 25.624 18.535 43.770 1.00 29.45 91 SER C C 1
ATOM 3740 O O . SER C 1 91 ? 26.004 19.168 44.758 1.00 29.43 91 SER C O 1
ATOM 3743 N N . LEU C 1 92 ? 26.168 17.384 43.387 1.00 29.66 92 LEU C N 1
ATOM 3744 C CA . LEU C 1 92 ? 27.266 16.756 44.118 1.00 30.43 92 LEU C CA 1
ATOM 3745 C C . LEU C 1 92 ? 28.614 17.330 43.699 1.00 30.11 92 LEU C C 1
ATOM 3746 O O . LEU C 1 92 ? 28.753 17.875 42.605 1.00 29.57 92 LEU C O 1
ATOM 3751 N N . LYS C 1 93 ? 29.599 17.205 44.584 1.00 30.60 93 LYS C N 1
ATOM 3752 C CA . LYS C 1 93 ? 30.965 17.634 44.300 1.00 31.41 93 LYS C CA 1
ATOM 3753 C C . LYS C 1 93 ? 31.873 16.425 44.104 1.00 30.89 93 LYS C C 1
ATOM 3754 O O . LYS C 1 93 ? 31.512 15.304 44.467 1.00 30.64 93 LYS C O 1
ATOM 3760 N N . LEU C 1 94 ? 33.051 16.658 43.528 1.00 30.66 94 LEU C N 1
ATOM 3761 C CA . LEU C 1 94 ? 34.063 15.614 43.379 1.00 30.86 94 LEU C CA 1
ATOM 3762 C C . LEU C 1 94 ? 34.350 14.956 44.729 1.00 30.80 94 LEU C C 1
ATOM 3763 O O . LEU C 1 94 ? 34.575 15.644 45.728 1.00 30.04 94 LEU C O 1
ATOM 3768 N N . GLY C 1 95 ? 34.312 13.625 44.752 1.00 30.44 95 GLY C N 1
ATOM 3769 C CA . GLY C 1 95 ? 34.601 12.859 45.963 1.00 30.53 95 GLY C CA 1
ATOM 3770 C C . GLY C 1 95 ? 33.390 12.528 46.817 1.00 30.15 95 GLY C C 1
ATOM 3771 O O . GLY C 1 95 ? 33.502 11.780 47.791 1.00 29.63 95 GLY C O 1
ATOM 3772 N N . ASP C 1 96 ? 32.235 13.084 46.455 1.00 30.15 96 ASP C N 1
ATOM 3773 C CA . ASP C 1 96 ? 30.984 12.827 47.171 1.00 30.48 96 ASP C CA 1
ATOM 3774 C C . ASP C 1 96 ? 30.485 11.407 46.946 1.00 30.57 96 ASP C C 1
ATOM 3775 O O . ASP C 1 96 ? 30.621 10.858 45.848 1.00 29.97 96 ASP C O 1
ATOM 3780 N N . GLU C 1 97 ? 29.896 10.824 47.989 1.00 30.89 97 GLU C N 1
ATOM 3781 C CA . GLU C 1 97 ? 29.268 9.509 47.895 1.00 30.92 97 GLU C CA 1
ATOM 3782 C C . GLU C 1 97 ? 28.063 9.541 46.957 1.00 30.94 97 GLU C C 1
ATOM 3783 O O . GLU C 1 97 ? 27.345 10.542 46.884 1.00 30.42 97 GLU C O 1
ATOM 3789 N N . MET C 1 98 ? 27.859 8.438 46.240 1.00 30.68 98 MET C N 1
ATOM 3790 C CA . MET C 1 98 ? 26.773 8.311 45.274 1.00 31.68 98 MET C CA 1
ATOM 3791 C C . MET C 1 98 ? 25.876 7.139 45.666 1.00 31.29 98 MET C C 1
ATOM 3792 O O . MET C 1 98 ? 25.948 6.063 45.069 1.00 31.05 98 MET C O 1
ATOM 3797 N N . GLY C 1 99 ? 25.032 7.359 46.671 1.00 30.72 99 GLY C N 1
ATOM 3798 C CA . GLY C 1 99 ? 24.199 6.300 47.244 1.00 30.11 99 GLY C CA 1
ATOM 3799 C C . GLY C 1 99 ? 23.060 5.809 46.368 1.00 29.60 99 GLY C C 1
ATOM 3800 O O . GLY C 1 99 ? 22.472 4.760 46.641 1.00 29.66 99 GLY C O 1
ATOM 3801 N N . GLY C 1 100 ? 22.738 6.567 45.324 1.00 28.56 100 GLY C N 1
ATOM 3802 C CA . GLY C 1 100 ? 21.711 6.169 44.364 1.00 27.79 100 GLY C CA 1
ATOM 3803 C C . GLY C 1 100 ? 22.353 5.556 43.135 1.00 27.27 100 GLY C C 1
ATOM 3804 O O . GLY C 1 100 ? 22.808 4.413 43.174 1.00 27.63 100 GLY C O 1
ATOM 3805 N N . HIS C 1 101 ? 22.363 6.319 42.044 1.00 26.70 101 HIS C N 1
ATOM 3806 C CA . HIS C 1 101 ? 23.153 6.012 40.848 1.00 26.61 101 HIS C CA 1
ATOM 3807 C C . HIS C 1 101 ? 23.539 7.312 40.194 1.00 26.67 101 HIS C C 1
ATOM 3808 O O . HIS C 1 101 ? 23.364 8.368 40.796 1.00 27.41 101 HIS C O 1
ATOM 3815 N N . LEU C 1 102 ? 24.083 7.276 38.981 1.00 26.54 102 LEU C N 1
ATOM 3816 C CA . LEU C 1 102 ? 24.481 8.523 38.329 1.00 26.32 102 LEU C CA 1
ATOM 3817 C C . LEU C 1 102 ? 23.286 9.161 37.638 1.00 25.38 102 LEU C C 1
ATOM 3818 O O . LEU C 1 102 ? 22.737 8.599 36.695 1.00 24.93 102 LEU C O 1
ATOM 3823 N N . VAL C 1 103 ? 22.896 10.336 38.126 1.00 24.66 103 VAL C N 1
ATOM 3824 C CA . VAL C 1 103 ? 21.750 11.072 37.605 1.00 24.77 103 VAL C CA 1
ATOM 3825 C C . VAL C 1 103 ? 22.220 12.439 37.104 1.00 24.65 103 VAL C C 1
ATOM 3826 O O . VAL C 1 103 ? 22.738 13.241 37.879 1.00 24.32 103 VAL C O 1
ATOM 3830 N N . PHE C 1 104 ? 22.046 12.696 35.809 1.00 24.86 104 PHE C N 1
ATOM 3831 C CA . PHE C 1 104 ? 22.478 13.967 35.219 1.00 25.66 104 PHE C CA 1
ATOM 3832 C C . PHE C 1 104 ? 21.449 15.083 35.376 1.00 25.67 104 PHE C C 1
ATOM 3833 O O . PHE C 1 104 ? 21.801 16.259 35.412 1.00 25.63 104 PHE C O 1
ATOM 3841 N N . GLY C 1 105 ? 20.177 14.713 35.468 1.00 25.38 105 GLY C N 1
ATOM 3842 C CA . GLY C 1 105 ? 19.112 15.703 35.520 1.00 25.81 105 GLY C CA 1
ATOM 3843 C C . GLY C 1 105 ? 18.618 16.104 34.143 1.00 25.72 105 GLY C C 1
ATOM 3844 O O . GLY C 1 105 ? 17.855 17.060 34.010 1.00 25.43 105 GLY C O 1
ATOM 3845 N N . HIS C 1 106 ? 19.069 15.387 33.113 1.00 26.57 106 HIS C N 1
ATOM 3846 C CA . HIS C 1 106 ? 18.497 15.534 31.779 1.00 27.21 106 HIS C CA 1
ATOM 3847 C C . HIS C 1 106 ? 17.410 14.512 31.627 1.00 27.22 106 HIS C C 1
ATOM 3848 O O . HIS C 1 106 ? 17.675 13.330 31.396 1.00 27.00 106 HIS C O 1
ATOM 3855 N N . VAL C 1 107 ? 16.170 14.963 31.785 1.00 27.05 107 VAL C N 1
ATOM 3856 C CA . VAL C 1 107 ? 15.012 14.079 31.717 1.00 27.28 107 VAL C CA 1
ATOM 3857 C C . VAL C 1 107 ? 14.699 13.730 30.262 1.00 27.25 107 VAL C C 1
ATOM 3858 O O . VAL C 1 107 ? 14.697 14.599 29.390 1.00 27.48 107 VAL C O 1
ATOM 3862 N N . ASP C 1 108 ? 14.450 12.448 30.015 1.00 27.91 108 ASP C N 1
ATOM 3863 C CA . ASP C 1 108 ? 14.216 11.939 28.665 1.00 28.20 108 ASP C CA 1
ATOM 3864 C C . ASP C 1 108 ? 12.752 12.036 28.240 1.00 28.86 108 ASP C C 1
ATOM 3865 O O . ASP C 1 108 ? 12.448 12.138 27.047 1.00 28.48 108 ASP C O 1
ATOM 3870 N N . GLY C 1 109 ? 11.852 12.002 29.219 1.00 29.26 109 GLY C N 1
ATOM 3871 C CA . GLY C 1 109 ? 10.422 12.106 28.950 1.00 29.89 109 GLY C CA 1
ATOM 3872 C C . GLY C 1 109 ? 9.569 11.934 30.190 1.00 30.48 109 GLY C C 1
ATOM 3873 O O . GLY C 1 109 ? 10.038 12.132 31.314 1.00 29.64 109 GLY C O 1
ATOM 3874 N N . GLN C 1 110 ? 8.308 11.567 29.978 1.00 31.12 110 GLN C N 1
ATOM 3875 C CA . GLN C 1 110 ? 7.370 11.349 31.07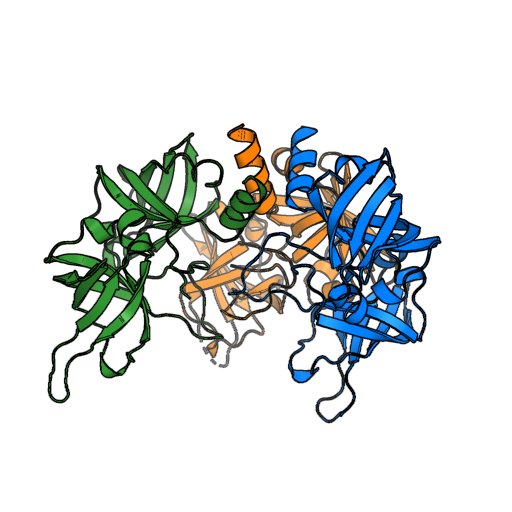4 1.00 32.47 110 GLN C CA 1
ATOM 3876 C C . GLN C 1 110 ? 6.857 9.916 31.071 1.00 33.11 110 GLN C C 1
ATOM 3877 O O . GLN C 1 110 ? 6.451 9.400 30.029 1.00 34.48 110 GLN C O 1
ATOM 3883 N N . ALA C 1 111 ? 6.894 9.279 32.238 1.00 33.21 111 ALA C N 1
ATOM 3884 C CA . ALA C 1 111 ? 6.263 7.976 32.436 1.00 33.66 111 ALA C CA 1
ATOM 3885 C C . ALA C 1 111 ? 4.982 8.159 33.243 1.00 33.85 111 ALA C C 1
ATOM 3886 O O . ALA C 1 111 ? 4.926 9.000 34.141 1.00 34.15 111 ALA C O 1
ATOM 3888 N N . GLU C 1 112 ? 3.957 7.376 32.917 1.00 35.00 112 GLU C N 1
ATOM 3889 C CA . GLU C 1 112 ? 2.666 7.475 33.598 1.00 35.03 112 GLU C CA 1
ATOM 3890 C C . GLU C 1 112 ? 2.451 6.307 34.556 1.00 34.93 112 GLU C C 1
ATOM 3891 O O . GLU C 1 112 ? 2.601 5.148 34.172 1.00 35.08 112 GLU C O 1
ATOM 3897 N N . ILE C 1 113 ? 2.099 6.622 35.802 1.00 34.56 113 ILE C N 1
ATOM 3898 C CA . ILE C 1 113 ? 1.756 5.602 36.790 1.00 34.97 113 ILE C CA 1
ATOM 3899 C C . ILE C 1 113 ? 0.412 4.985 36.405 1.00 35.80 113 ILE C C 1
ATOM 3900 O O . ILE C 1 113 ? -0.569 5.702 36.191 1.00 36.37 113 ILE C O 1
ATOM 3905 N N . VAL C 1 114 ? 0.382 3.661 36.290 1.00 36.80 114 VAL C N 1
ATOM 3906 C CA . VAL C 1 114 ? -0.858 2.951 35.966 1.00 37.90 114 VAL C CA 1
ATOM 3907 C C . VAL C 1 114 ? -1.418 2.175 37.159 1.00 38.64 114 VAL C C 1
ATOM 3908 O O . VAL C 1 114 ? -2.633 1.995 37.267 1.00 38.82 114 VAL C O 1
ATOM 3912 N N . GLU C 1 115 ? -0.533 1.732 38.051 1.00 39.21 115 GLU C N 1
ATOM 3913 C CA . GLU C 1 115 ? -0.932 0.985 39.247 1.00 40.10 115 GLU C CA 1
ATOM 3914 C C . GLU C 1 115 ? -0.066 1.291 40.467 1.00 39.94 115 GLU C C 1
ATOM 3915 O O . GLU C 1 115 ? 1.148 1.474 40.353 1.00 39.32 115 GLU C O 1
ATOM 3921 N N . ARG C 1 116 ? -0.713 1.342 41.629 1.00 39.94 116 ARG C N 1
ATOM 3922 C CA . ARG C 1 116 ? -0.039 1.435 42.921 1.00 40.47 116 ARG C CA 1
ATOM 3923 C C . ARG C 1 116 ? -0.571 0.321 43.822 1.00 41.26 116 ARG C C 1
ATOM 3924 O O . ARG C 1 116 ? -1.779 0.233 44.058 1.00 41.39 116 ARG C O 1
ATOM 3932 N N . LYS C 1 117 ? 0.331 -0.525 44.316 1.00 42.19 117 LYS C N 1
ATOM 3933 C CA . LYS C 1 117 ? -0.049 -1.652 45.172 1.00 42.90 117 LYS C CA 1
ATOM 3934 C C . LYS C 1 117 ? 0.834 -1.755 46.413 1.00 43.34 117 LYS C C 1
ATOM 3935 O O . LYS C 1 117 ? 2.057 -1.886 46.309 1.00 42.19 117 LYS C O 1
ATOM 3941 N N . ASP C 1 118 ? 0.201 -1.695 47.584 1.00 43.79 118 ASP C N 1
ATOM 3942 C CA . ASP C 1 118 ? 0.900 -1.824 48.860 1.00 45.12 118 ASP C CA 1
ATOM 3943 C C . ASP C 1 118 ? 1.338 -3.265 49.106 1.00 45.68 118 ASP C C 1
ATOM 3944 O O . ASP C 1 118 ? 0.526 -4.191 49.031 1.00 46.53 118 ASP C O 1
ATOM 3949 N N . GLU C 1 119 ? 2.625 -3.445 49.391 1.00 45.48 119 GLU C N 1
ATOM 3950 C CA . GLU C 1 119 ? 3.185 -4.771 49.654 1.00 46.40 119 GLU C CA 1
ATOM 3951 C C . GLU C 1 119 ? 3.929 -4.813 50.992 1.00 46.87 119 GLU C C 1
ATOM 3952 O O . GLU C 1 119 ? 5.006 -5.406 51.101 1.00 47.65 119 GLU C O 1
ATOM 3958 N N . GLY C 1 120 ? 3.343 -4.177 52.004 1.00 47.57 120 GLY C N 1
ATOM 3959 C CA . GLY C 1 120 ? 3.904 -4.168 53.353 1.00 47.84 120 GLY C CA 1
ATOM 3960 C C . GLY C 1 120 ? 5.109 -3.260 53.494 1.00 47.92 120 GLY C C 1
ATOM 3961 O O . GLY C 1 120 ? 4.967 -2.053 53.698 1.00 48.02 120 GLY C O 1
ATOM 3962 N N . ASP C 1 121 ? 6.296 -3.852 53.379 1.00 48.42 121 ASP C N 1
ATOM 3963 C CA . ASP C 1 121 ? 7.563 -3.130 53.513 1.00 48.49 121 ASP C CA 1
ATOM 3964 C C . ASP C 1 121 ? 7.728 -2.030 52.460 1.00 47.18 121 ASP C C 1
ATOM 3965 O O . ASP C 1 121 ? 8.278 -0.963 52.748 1.00 47.30 121 ASP C O 1
ATOM 3970 N N . ALA C 1 122 ? 7.246 -2.298 51.248 1.00 45.26 122 ALA C N 1
ATOM 3971 C CA . ALA C 1 122 ? 7.368 -1.362 50.131 1.00 42.98 122 ALA C CA 1
ATOM 3972 C C . ALA C 1 122 ? 6.074 -1.262 49.326 1.00 41.63 122 ALA C C 1
ATOM 3973 O O . ALA C 1 122 ? 5.214 -2.141 49.402 1.00 41.42 122 ALA C O 1
ATOM 3975 N N . VAL C 1 123 ? 5.943 -0.181 48.560 1.00 39.42 123 VAL C N 1
ATOM 3976 C CA . VAL C 1 123 ? 4.801 0.010 47.670 1.00 38.47 123 VAL C CA 1
ATOM 3977 C C . VAL C 1 123 ? 5.249 -0.161 46.219 1.00 37.93 123 VAL C C 1
ATOM 3978 O O . VAL C 1 123 ? 6.202 0.484 45.771 1.00 37.28 123 VAL C O 1
ATOM 3982 N N . ARG C 1 124 ? 4.560 -1.042 45.498 1.00 37.93 124 ARG C N 1
ATOM 3983 C CA . ARG C 1 124 ? 4.878 -1.331 44.105 1.00 37.66 124 ARG C CA 1
ATOM 3984 C C . ARG C 1 124 ? 4.149 -0.381 43.158 1.00 37.25 124 ARG C C 1
ATOM 3985 O O . ARG C 1 124 ? 2.915 -0.349 43.117 1.00 36.74 124 ARG C O 1
ATOM 3993 N N . PHE C 1 125 ? 4.927 0.389 42.403 1.00 35.70 125 PHE C N 1
ATOM 3994 C CA . PHE C 1 125 ? 4.384 1.270 41.379 1.00 35.15 125 PHE C CA 1
ATOM 3995 C C . PHE C 1 125 ? 4.630 0.687 39.996 1.00 34.83 125 PHE C C 1
ATOM 3996 O O . PHE C 1 125 ? 5.770 0.391 39.632 1.00 34.19 125 PHE C O 1
ATOM 4004 N N . THR C 1 126 ? 3.551 0.512 39.238 1.00 34.70 126 THR C N 1
ATOM 4005 C CA . THR C 1 126 ? 3.646 0.085 37.848 1.00 34.81 126 THR C CA 1
ATOM 4006 C C . THR C 1 126 ? 3.479 1.310 36.957 1.00 35.07 126 THR C C 1
ATOM 4007 O O . THR C 1 126 ? 2.553 2.108 37.145 1.00 34.70 126 THR C O 1
ATOM 4011 N N . LEU C 1 127 ? 4.396 1.461 36.005 1.00 34.69 127 LEU C N 1
ATOM 4012 C CA . LEU C 1 127 ? 4.425 2.632 35.137 1.00 34.97 127 LEU C CA 1
ATOM 4013 C C . LEU C 1 127 ? 4.461 2.265 33.663 1.00 35.43 127 LEU C C 1
ATOM 4014 O O . LEU C 1 127 ? 5.002 1.225 33.283 1.00 35.86 127 LEU C O 1
ATOM 4019 N N . ARG C 1 128 ? 3.877 3.134 32.843 1.00 36.00 128 ARG C N 1
ATOM 4020 C CA . ARG C 1 128 ? 3.956 3.016 31.396 1.00 37.10 128 ARG C CA 1
ATOM 4021 C C . ARG C 1 128 ? 5.035 3.960 30.882 1.00 37.23 128 ARG C C 1
ATOM 4022 O O . ARG C 1 128 ? 4.975 5.171 31.104 1.00 36.46 128 ARG C O 1
ATOM 4030 N N . ALA C 1 129 ? 6.022 3.388 30.203 1.00 37.69 129 ALA C N 1
ATOM 4031 C CA . ALA C 1 129 ? 7.124 4.153 29.635 1.00 38.37 129 ALA C CA 1
ATOM 4032 C C . ALA C 1 129 ? 6.779 4.628 28.226 1.00 38.86 129 ALA C C 1
ATOM 4033 O O . ALA C 1 129 ? 6.011 3.964 27.527 1.00 39.07 129 ALA C O 1
ATOM 4035 N N . PRO C 1 130 ? 7.342 5.781 27.804 1.00 39.45 130 PRO C N 1
ATOM 4036 C CA . PRO C 1 130 ? 7.196 6.213 26.409 1.00 40.08 130 PRO C CA 1
ATOM 4037 C C . PRO C 1 130 ? 7.732 5.154 25.449 1.00 40.32 130 PRO C C 1
ATOM 4038 O O . PRO C 1 130 ? 8.703 4.462 25.773 1.00 40.21 130 PRO C O 1
ATOM 4042 N N . GLU C 1 131 ? 7.100 5.037 24.282 1.00 41.14 131 GLU C N 1
ATOM 4043 C CA . GLU C 1 131 ? 7.441 4.014 23.288 1.00 41.29 131 GLU C CA 1
ATOM 4044 C C . GLU C 1 131 ? 8.928 3.979 22.921 1.00 41.54 131 GLU C C 1
ATOM 4045 O O . GLU C 1 131 ? 9.504 2.901 22.754 1.00 41.88 131 GLU C O 1
ATOM 4047 N N . GLU C 1 132 ? 9.538 5.158 22.814 1.00 42.19 132 GLU C N 1
ATOM 4048 C CA . GLU C 1 132 ? 10.948 5.292 22.433 1.00 42.40 132 GLU C CA 1
ATOM 4049 C C . GLU C 1 132 ? 11.904 4.800 23.522 1.00 41.40 132 GLU C C 1
ATOM 4050 O O . GLU C 1 132 ? 13.023 4.377 23.227 1.00 41.09 132 GLU C O 1
ATOM 4056 N N . LEU C 1 133 ? 11.455 4.859 24.775 1.00 40.42 133 LEU C N 1
ATOM 4057 C CA . LEU C 1 133 ? 12.295 4.530 25.929 1.00 39.40 133 LEU C CA 1
ATOM 4058 C C . LEU C 1 133 ? 12.162 3.078 26.389 1.00 38.72 133 LEU C C 1
ATOM 4059 O O . LEU C 1 133 ? 13.105 2.513 26.949 1.00 38.12 133 LEU C O 1
ATOM 4064 N N . ALA C 1 134 ? 10.995 2.484 26.138 1.00 38.06 134 ALA C N 1
ATOM 4065 C CA . ALA C 1 134 ? 10.667 1.124 26.593 1.00 37.87 134 ALA C CA 1
ATOM 4066 C C . ALA C 1 134 ? 11.690 0.022 26.254 1.00 37.84 134 ALA C C 1
ATOM 4067 O O . ALA C 1 134 ? 11.979 -0.814 27.113 1.00 37.43 134 ALA C O 1
ATOM 4069 N N . PRO C 1 135 ? 12.239 0.011 25.016 1.00 38.04 135 PRO C N 1
ATOM 4070 C CA . PRO C 1 135 ? 13.212 -1.039 24.670 1.00 37.90 135 PRO C CA 1
ATOM 4071 C C . PRO C 1 135 ? 14.527 -0.948 25.447 1.00 37.67 135 PRO C C 1
ATOM 4072 O O . PRO C 1 135 ? 15.335 -1.877 25.400 1.00 37.73 135 PRO C O 1
ATOM 4076 N N . PHE C 1 136 ? 14.732 0.160 26.153 1.00 37.47 136 PHE C N 1
ATOM 4077 C CA . PHE C 1 136 ? 15.981 0.395 26.873 1.00 37.29 136 PHE C CA 1
ATOM 4078 C C . PHE C 1 136 ? 15.771 0.454 28.385 1.00 36.49 136 PHE C C 1
ATOM 4079 O O . PHE C 1 136 ? 16.678 0.808 29.139 1.00 35.74 136 PHE C O 1
ATOM 4087 N N . ILE C 1 137 ? 14.564 0.097 28.815 1.00 35.41 137 ILE C N 1
ATOM 4088 C CA . ILE C 1 137 ? 14.275 -0.115 30.228 1.00 34.80 137 ILE C CA 1
ATOM 4089 C C . ILE C 1 137 ? 14.371 -1.612 30.501 1.00 34.52 137 ILE C C 1
ATOM 4090 O O . ILE C 1 137 ? 13.587 -2.408 29.976 1.00 34.22 137 ILE C O 1
ATOM 4095 N N . ALA C 1 138 ? 15.361 -1.984 31.307 1.00 33.61 138 ALA C N 1
ATOM 4096 C CA . ALA C 1 138 ? 15.681 -3.383 31.551 1.00 34.12 138 ALA C CA 1
ATOM 4097 C C . ALA C 1 138 ? 15.712 -3.706 33.038 1.00 34.29 138 ALA C C 1
ATOM 4098 O O . ALA C 1 138 ? 16.087 -2.863 33.859 1.00 33.94 138 ALA C O 1
ATOM 4100 N N . GLN C 1 139 ? 15.322 -4.937 33.367 1.00 34.70 139 GLN C N 1
ATOM 4101 C CA . GLN C 1 139 ? 15.344 -5.442 34.737 1.00 35.51 139 GLN C CA 1
ATOM 4102 C C . GLN C 1 139 ? 16.713 -5.213 35.380 1.00 34.83 139 GLN C C 1
ATOM 4103 O O . GLN C 1 139 ? 17.745 -5.360 34.722 1.00 34.21 139 GLN C O 1
ATOM 4109 N N . LYS C 1 140 ? 16.701 -4.834 36.657 1.00 34.47 140 LYS C N 1
ATOM 4110 C CA . LYS C 1 140 ? 17.914 -4.591 37.462 1.00 34.02 140 LYS C CA 1
ATOM 4111 C C . LYS C 1 140 ? 18.663 -3.307 37.100 1.00 33.03 140 LYS C C 1
ATOM 4112 O O . LYS C 1 140 ? 19.619 -2.931 37.780 1.00 32.99 140 LYS C O 1
ATOM 4118 N N . GLY C 1 141 ? 18.225 -2.637 36.037 1.00 31.80 141 GLY C N 1
ATOM 4119 C CA . GLY C 1 141 ? 18.738 -1.316 35.693 1.00 31.14 141 GLY C CA 1
ATOM 4120 C C . GLY C 1 141 ? 18.221 -0.276 36.671 1.00 30.47 141 GLY C C 1
ATOM 4121 O O . GLY C 1 141 ? 17.269 -0.528 37.413 1.00 29.96 141 GLY C O 1
ATOM 4122 N N . SER C 1 142 ? 18.858 0.889 36.686 1.00 30.24 142 SER C N 1
ATOM 4123 C CA . SER C 1 142 ? 18.415 1.990 37.534 1.00 29.99 142 SER C CA 1
ATOM 4124 C C . SER C 1 142 ? 17.671 3.037 36.717 1.00 29.63 142 SER C C 1
ATOM 4125 O O . SER C 1 142 ? 17.965 3.249 35.541 1.00 29.61 142 SER C O 1
ATOM 4128 N N . VAL C 1 143 ? 16.702 3.684 37.352 1.00 28.96 143 VAL C N 1
ATOM 4129 C CA . VAL C 1 143 ? 15.936 4.747 36.715 1.00 28.58 143 VAL C CA 1
ATOM 4130 C C . VAL C 1 143 ? 15.760 5.909 37.693 1.00 27.66 143 VAL C C 1
ATOM 4131 O O . VAL C 1 143 ? 15.635 5.698 38.901 1.00 27.52 143 VAL C O 1
ATOM 4135 N N . ALA C 1 144 ? 15.803 7.131 37.169 1.00 26.61 144 ALA C N 1
ATOM 4136 C CA . ALA C 1 144 ? 15.432 8.305 37.946 1.00 26.15 144 ALA C CA 1
ATOM 4137 C C . ALA C 1 144 ? 13.995 8.676 37.603 1.00 25.73 144 ALA C C 1
ATOM 4138 O O . ALA C 1 144 ? 13.692 9.052 36.469 1.00 25.65 144 ALA C O 1
ATOM 4140 N N . LEU C 1 145 ? 13.109 8.539 38.586 1.00 25.64 145 LEU C N 1
ATOM 4141 C CA . LEU C 1 145 ? 11.705 8.893 38.415 1.00 25.88 145 LEU C CA 1
ATOM 4142 C C . LEU C 1 145 ? 11.369 10.017 39.380 1.00 25.75 145 LEU C C 1
ATOM 4143 O O . LEU C 1 145 ? 11.486 9.849 40.594 1.00 25.72 145 LEU C O 1
ATOM 4148 N N . ASP C 1 146 ? 10.972 11.165 38.830 1.00 25.94 146 ASP C N 1
ATOM 4149 C CA . ASP C 1 146 ? 10.861 12.409 39.602 1.00 26.04 146 ASP C CA 1
ATOM 4150 C C . ASP C 1 146 ? 12.132 12.640 40.425 1.00 25.36 146 ASP C C 1
ATOM 4151 O O . ASP C 1 146 ? 12.078 13.056 41.585 1.00 25.19 146 ASP C O 1
ATOM 4156 N N . GLY C 1 147 ? 13.277 12.349 39.808 1.00 25.43 147 GLY C N 1
ATOM 4157 C CA . GLY C 1 147 ? 14.582 12.532 40.439 1.00 25.16 147 GLY C CA 1
ATOM 4158 C C . GLY C 1 147 ? 14.961 11.503 41.484 1.00 25.52 147 GLY C C 1
ATOM 4159 O O . GLY C 1 147 ? 16.027 11.600 42.090 1.00 25.26 147 GLY C O 1
ATOM 4160 N N . THR C 1 148 ? 14.095 10.517 41.696 1.00 25.81 148 THR C N 1
ATOM 4161 C CA . THR C 1 148 ? 14.336 9.486 42.699 1.00 26.04 148 THR C CA 1
ATOM 4162 C C . THR C 1 148 ? 15.007 8.272 42.067 1.00 26.01 148 THR C C 1
ATOM 4163 O O . THR C 1 148 ? 14.499 7.707 41.096 1.00 26.13 148 THR C O 1
ATOM 4167 N N . SER C 1 149 ? 16.152 7.886 42.626 1.00 26.03 149 SER C N 1
ATOM 4168 C CA . SER C 1 149 ? 16.890 6.709 42.176 1.00 26.60 149 SER C CA 1
ATOM 4169 C C . SER C 1 149 ? 16.156 5.429 42.564 1.00 26.99 149 SER C C 1
ATOM 4170 O O . SER C 1 149 ? 15.966 5.146 43.749 1.00 27.53 149 SER C O 1
ATOM 4173 N N . LEU C 1 150 ? 15.747 4.664 41.556 1.00 27.11 150 LEU C N 1
ATOM 4174 C CA . LEU C 1 150 ? 14.998 3.429 41.767 1.00 28.17 150 LEU C CA 1
ATOM 4175 C C . LEU C 1 150 ? 15.486 2.321 40.838 1.00 28.87 150 LEU C C 1
ATOM 4176 O O . LEU C 1 150 ? 15.938 2.587 39.724 1.00 28.44 150 LEU C O 1
ATOM 4181 N N . THR C 1 151 ? 15.390 1.081 41.308 1.00 29.98 151 THR C N 1
ATOM 4182 C CA . THR C 1 151 ? 15.743 -0.084 40.505 1.00 30.89 151 THR C CA 1
ATOM 4183 C C . THR C 1 151 ? 14.524 -0.570 39.724 1.00 31.66 151 THR C C 1
ATOM 4184 O O . THR C 1 151 ? 13.409 -0.595 40.249 1.00 31.11 151 THR C O 1
ATOM 4188 N N . VAL C 1 152 ? 14.739 -0.937 38.463 1.00 32.16 152 VAL C N 1
ATOM 4189 C CA . VAL C 1 152 ? 13.693 -1.564 37.659 1.00 33.26 152 VAL C CA 1
ATOM 4190 C C . VAL C 1 152 ? 13.547 -3.007 38.139 1.00 34.24 152 VAL C C 1
ATOM 4191 O O . VAL C 1 152 ? 14.437 -3.836 37.935 1.00 34.03 152 VAL C O 1
ATOM 4195 N N . ASN C 1 153 ? 12.427 -3.282 38.803 1.00 35.88 153 ASN C N 1
ATOM 4196 C CA . ASN C 1 153 ? 12.165 -4.585 39.412 1.00 37.39 153 ASN C CA 1
ATOM 4197 C C . ASN C 1 153 ? 11.713 -5.624 38.388 1.00 38.20 153 ASN C C 1
ATOM 4198 O O . ASN C 1 153 ? 12.014 -6.812 38.518 1.00 37.96 153 ASN C O 1
ATOM 4203 N N . GLY C 1 154 ? 10.986 -5.163 37.375 1.00 39.54 154 GLY C N 1
ATOM 4204 C CA . GLY C 1 154 ? 10.486 -6.032 36.319 1.00 40.42 154 GLY C CA 1
ATOM 4205 C C . GLY C 1 154 ? 9.965 -5.224 35.152 1.00 41.35 154 GLY C C 1
ATOM 4206 O O . GLY C 1 154 ? 9.562 -4.070 35.316 1.00 41.13 154 GLY C O 1
ATOM 4207 N N . VAL C 1 155 ? 9.979 -5.832 33.970 1.00 41.59 155 VAL C N 1
ATOM 4208 C CA . VAL C 1 155 ? 9.493 -5.171 32.764 1.00 42.40 155 VAL C CA 1
ATOM 4209 C C . VAL C 1 155 ? 8.470 -6.038 32.019 1.00 43.14 155 VAL C C 1
ATOM 4210 O O . VAL C 1 155 ? 8.655 -7.249 31.862 1.00 43.13 155 VAL C O 1
ATOM 4214 N N . ASN C 1 156 ? 7.383 -5.402 31.591 1.00 43.88 156 ASN C N 1
ATOM 4215 C CA . ASN C 1 156 ? 6.305 -6.065 30.864 1.00 44.72 156 ASN C CA 1
ATOM 4216 C C . ASN C 1 156 ? 5.874 -5.207 29.676 1.00 44.75 156 ASN C C 1
ATOM 4217 O O . ASN C 1 156 ? 5.060 -4.290 29.823 1.00 45.00 156 ASN C O 1
ATOM 4222 N N . ALA C 1 157 ? 6.435 -5.516 28.505 1.00 44.76 157 ALA C N 1
ATOM 4223 C CA . ALA C 1 157 ? 6.241 -4.734 27.276 1.00 44.49 157 ALA C CA 1
ATOM 4224 C C . ALA C 1 157 ? 6.612 -3.258 27.472 1.00 44.59 157 ALA C C 1
ATOM 4225 O O . ALA C 1 157 ? 7.784 -2.936 27.679 1.00 44.69 157 ALA C O 1
ATOM 4227 N N . ASN C 1 158 ? 5.616 -2.375 27.414 1.00 43.98 158 ASN C N 1
ATOM 4228 C CA . ASN C 1 158 ? 5.825 -0.941 27.616 1.00 43.95 158 ASN C CA 1
ATOM 4229 C C . ASN C 1 158 ? 5.679 -0.518 29.079 1.00 42.88 158 ASN C C 1
ATOM 4230 O O . ASN C 1 158 ? 5.802 0.666 29.409 1.00 43.36 158 ASN C O 1
ATOM 4235 N N . GLU C 1 159 ? 5.422 -1.493 29.949 1.00 41.09 159 GLU C N 1
ATOM 4236 C CA . GLU C 1 159 ? 5.240 -1.240 31.376 1.00 39.62 159 GLU C CA 1
ATOM 4237 C C . GLU C 1 159 ? 6.399 -1.788 32.202 1.00 38.23 159 GLU C C 1
ATOM 4238 O O . GLU C 1 159 ? 7.042 -2.765 31.814 1.00 37.85 159 GLU C O 1
ATOM 4244 N N . PHE C 1 160 ? 6.662 -1.145 33.337 1.00 37.07 160 PHE C N 1
ATOM 4245 C CA . PHE C 1 160 ? 7.715 -1.579 34.254 1.00 36.06 160 PHE C CA 1
ATOM 4246 C C . PHE C 1 160 ? 7.357 -1.279 35.710 1.00 35.58 160 PHE C C 1
ATOM 4247 O O . PHE C 1 160 ? 6.544 -0.391 35.990 1.00 35.57 160 PHE C O 1
ATOM 4255 N N . ASP C 1 161 ? 7.969 -2.029 36.625 1.00 35.18 161 ASP C N 1
ATOM 4256 C CA . ASP C 1 161 ? 7.692 -1.919 38.055 1.00 35.14 161 ASP C CA 1
ATOM 4257 C C . ASP C 1 161 ? 8.863 -1.353 38.846 1.00 34.44 161 ASP C C 1
ATOM 4258 O O . ASP C 1 161 ? 10.023 -1.670 38.574 1.00 34.27 161 ASP C O 1
ATOM 4263 N N . VAL C 1 162 ? 8.542 -0.512 39.825 1.00 34.00 162 VAL C N 1
ATOM 4264 C CA . VAL C 1 162 ? 9.514 -0.049 40.815 1.00 33.88 162 VAL C CA 1
ATOM 4265 C C . VAL C 1 162 ? 8.956 -0.225 42.228 1.00 34.26 162 VAL C C 1
ATOM 4266 O O . VAL C 1 162 ? 7.744 -0.126 42.446 1.00 34.15 162 VAL C O 1
ATOM 4270 N N . LEU C 1 163 ? 9.853 -0.496 43.172 1.00 34.49 163 LEU C N 1
ATOM 4271 C CA . LEU C 1 163 ? 9.504 -0.654 44.579 1.00 35.54 163 LEU C CA 1
ATOM 4272 C C . LEU C 1 163 ? 9.937 0.573 45.373 1.00 36.10 163 LEU C C 1
ATOM 4273 O O . LEU C 1 163 ? 11.102 0.980 45.321 1.00 35.39 163 LEU C O 1
ATOM 4278 N N . LEU C 1 164 ? 8.996 1.159 46.105 1.00 36.37 164 LEU C N 1
ATOM 4279 C CA . LEU C 1 164 ? 9.298 2.297 46.965 1.00 37.16 164 LEU C CA 1
ATOM 4280 C C . LEU C 1 164 ? 9.144 1.960 48.442 1.00 38.23 164 LEU C C 1
ATOM 4281 O O . LEU C 1 164 ? 8.033 1.715 48.923 1.00 38.20 164 LEU C O 1
ATOM 4286 N N . ILE C 1 165 ? 10.274 1.940 49.146 1.00 38.71 165 ILE C N 1
ATOM 4287 C CA . ILE C 1 165 ? 10.305 1.644 50.580 1.00 39.75 165 ILE C CA 1
ATOM 4288 C C . ILE C 1 165 ? 9.693 2.776 51.404 1.00 40.15 165 ILE C C 1
ATOM 4289 O O . ILE C 1 165 ? 9.594 3.912 50.931 1.00 39.43 165 ILE C O 1
ATOM 4294 N N . ARG C 1 166 ? 9.291 2.454 52.633 1.00 41.06 166 ARG C N 1
ATOM 4295 C CA . ARG C 1 166 ? 8.568 3.385 53.505 1.00 42.06 166 ARG C CA 1
ATOM 4296 C C . ARG C 1 166 ? 9.307 4.705 53.748 1.00 42.39 166 ARG C C 1
ATOM 4297 O O . ARG C 1 166 ? 8.679 5.766 53.793 1.00 42.09 166 ARG C O 1
ATOM 4305 N N . HIS C 1 167 ? 10.629 4.634 53.897 1.00 42.23 167 HIS C N 1
ATOM 4306 C CA . HIS C 1 167 ? 11.454 5.829 54.088 1.00 42.99 167 HIS C CA 1
ATOM 4307 C C . HIS C 1 167 ? 11.380 6.758 52.906 1.00 42.19 167 HIS C C 1
ATOM 4308 O O . HIS C 1 167 ? 11.278 7.972 53.079 1.00 42.25 167 HIS C O 1
ATOM 4315 N N . SER C 1 168 ? 11.421 6.190 51.701 1.00 41.35 168 SER C N 1
ATOM 4316 C CA . SER C 1 168 ? 11.346 6.965 50.460 1.00 40.55 168 SER C CA 1
ATOM 4317 C C . SER C 1 168 ? 9.980 7.618 50.262 1.00 40.00 168 SER C C 1
ATOM 4318 O O . SER C 1 168 ? 9.884 8.704 49.693 1.00 39.87 168 SER C O 1
ATOM 4321 N N . LEU C 1 169 ? 8.929 6.952 50.732 1.00 39.61 169 LEU C N 1
ATOM 4322 C CA . LEU C 1 169 ? 7.581 7.516 50.702 1.00 39.20 169 LEU C CA 1
ATOM 4323 C C . LEU C 1 169 ? 7.464 8.727 51.625 1.00 38.96 169 LEU C C 1
ATOM 4324 O O . LEU C 1 169 ? 6.676 9.638 51.367 1.00 39.09 169 LEU C O 1
ATOM 4329 N N . GLU C 1 170 ? 8.260 8.729 52.692 1.00 39.14 170 GLU C N 1
ATOM 4330 C CA . GLU C 1 170 ? 8.260 9.814 53.669 1.00 39.22 170 GLU C CA 1
ATOM 4331 C C . GLU C 1 170 ? 9.079 11.021 53.207 1.00 39.03 170 GLU C C 1
ATOM 4332 O O . GLU C 1 170 ? 8.648 12.162 53.374 1.00 39.69 170 GLU C O 1
ATOM 4334 N N . VAL C 1 171 ? 10.250 10.763 52.625 1.00 38.58 171 VAL C N 1
ATOM 4335 C CA . VAL C 1 171 ? 11.198 11.831 52.272 1.00 38.12 171 VAL C CA 1
ATOM 4336 C C . VAL C 1 171 ? 11.063 12.366 50.837 1.00 36.84 171 VAL C C 1
ATOM 4337 O O . VAL C 1 171 ? 11.715 13.348 50.475 1.00 36.88 171 VAL C O 1
ATOM 4341 N N . THR C 1 172 ? 10.230 11.721 50.022 1.00 35.85 172 THR C N 1
ATOM 4342 C CA . THR C 1 172 ? 9.999 12.177 48.646 1.00 34.66 172 THR C CA 1
ATOM 4343 C C . THR C 1 172 ? 8.514 12.426 48.376 1.00 34.61 172 THR C C 1
ATOM 4344 O O . THR C 1 172 ? 7.660 12.092 49.203 1.00 34.30 172 THR C O 1
ATOM 4348 N N . THR C 1 173 ? 8.217 12.999 47.211 1.00 33.63 173 THR C N 1
ATOM 4349 C CA . THR C 1 173 ? 6.839 13.256 46.787 1.00 34.17 173 THR C CA 1
ATOM 4350 C C . THR C 1 173 ? 6.099 11.985 46.358 1.00 34.16 173 THR C C 1
ATOM 4351 O O . THR C 1 173 ? 4.925 12.043 45.986 1.00 35.00 173 THR C O 1
ATOM 4355 N N . TRP C 1 174 ? 6.786 10.843 46.412 1.00 34.36 174 TRP C N 1
ATOM 4356 C CA . TRP C 1 174 ? 6.182 9.554 46.066 1.00 35.07 174 TRP C CA 1
ATOM 4357 C C . TRP C 1 174 ? 5.115 9.122 47.037 1.00 35.90 174 TRP C C 1
ATOM 4358 O O . TRP C 1 174 ? 4.314 8.237 46.730 1.00 36.37 174 TRP C O 1
ATOM 4369 N N . GLY C 1 175 ? 5.093 9.755 48.208 1.00 37.05 175 GLY C N 1
ATOM 4370 C CA . GLY C 1 175 ? 4.081 9.489 49.229 1.00 38.55 175 GLY C CA 1
ATOM 4371 C C . GLY C 1 175 ? 2.684 9.942 48.844 1.00 39.99 175 GLY C C 1
ATOM 4372 O O . GLY C 1 175 ? 1.698 9.447 49.393 1.00 40.71 175 GLY C O 1
ATOM 4373 N N . GLU C 1 176 ? 2.599 10.882 47.901 1.00 40.22 176 GLU C N 1
ATOM 4374 C CA . GLU C 1 176 ? 1.312 11.402 47.431 1.00 41.61 176 GLU C CA 1
ATOM 4375 C C . GLU C 1 176 ? 0.965 10.968 46.000 1.00 41.48 176 GLU C C 1
ATOM 4376 O O . GLU C 1 176 ? -0.104 11.311 45.485 1.00 41.63 176 GLU C O 1
ATOM 4382 N N . ARG C 1 177 ? 1.863 10.215 45.366 1.00 41.97 177 ARG C N 1
ATOM 4383 C CA . ARG C 1 177 ? 1.657 9.773 43.983 1.00 42.42 177 ARG C CA 1
ATOM 4384 C C . ARG C 1 177 ? 0.586 8.693 43.868 1.00 43.04 177 ARG C C 1
ATOM 4385 O O . ARG C 1 177 ? 0.479 7.811 44.723 1.00 43.03 177 ARG C O 1
ATOM 4393 N N . LYS C 1 178 ? -0.200 8.776 42.799 1.00 43.85 178 LYS C N 1
ATOM 4394 C CA . LYS C 1 178 ? -1.296 7.841 42.553 1.00 44.71 178 LYS C CA 1
ATOM 4395 C C . LYS C 1 178 ? -1.434 7.533 41.061 1.00 44.35 178 LYS C C 1
ATOM 4396 O O . LYS C 1 178 ? -0.772 8.160 40.231 1.00 43.91 178 LYS C O 1
ATOM 4402 N N . ALA C 1 179 ? -2.283 6.560 40.730 1.00 43.39 179 ALA C N 1
ATOM 4403 C CA . ALA C 1 179 ? -2.504 6.146 39.343 1.00 42.96 179 ALA C CA 1
ATOM 4404 C C . ALA C 1 179 ? -2.987 7.304 38.472 1.00 42.83 179 ALA C C 1
ATOM 4405 O O . ALA C 1 179 ? -3.876 8.063 38.866 1.00 43.32 179 ALA C O 1
ATOM 4407 N N . GLY C 1 180 ? -2.384 7.434 37.292 1.00 40.99 180 GLY C N 1
ATOM 4408 C CA . GLY C 1 180 ? -2.695 8.524 36.373 1.00 39.88 180 GLY C CA 1
ATOM 4409 C C . GLY C 1 180 ? -1.653 9.629 36.372 1.00 38.76 180 GLY C C 1
ATOM 4410 O O . GLY C 1 180 ? -1.550 10.387 35.405 1.00 39.24 180 GLY C O 1
ATOM 4411 N N . ASP C 1 181 ? -0.883 9.719 37.458 1.00 37.55 181 ASP C N 1
ATOM 4412 C CA . ASP C 1 181 ? 0.161 10.738 37.605 1.00 36.19 181 ASP C CA 1
ATOM 4413 C C . ASP C 1 181 ? 1.312 10.525 36.629 1.00 35.64 181 ASP C C 1
ATOM 4414 O O . ASP C 1 181 ? 1.782 9.399 36.445 1.00 35.35 181 ASP C O 1
ATOM 4419 N N . LYS C 1 182 ? 1.753 11.616 36.008 1.00 34.94 182 LYS C N 1
ATOM 4420 C CA . LYS C 1 182 ? 2.919 11.603 35.131 1.00 34.18 182 LYS C CA 1
ATOM 4421 C C . LYS C 1 182 ? 4.160 11.943 35.945 1.00 32.78 182 LYS C C 1
ATOM 4422 O O . LYS C 1 182 ? 4.151 12.888 36.738 1.00 32.56 182 LYS C O 1
ATOM 4428 N N . VAL C 1 183 ? 5.221 11.162 35.760 1.00 31.13 183 VAL C N 1
ATOM 4429 C CA . VAL C 1 183 ? 6.490 11.417 36.443 1.00 30.00 183 VAL C CA 1
ATOM 4430 C C . VAL C 1 183 ? 7.631 11.586 35.438 1.00 29.48 183 VAL C C 1
ATOM 4431 O O . VAL C 1 183 ? 7.578 11.053 34.327 1.00 29.30 183 VAL C O 1
ATOM 4435 N N . ASN C 1 184 ? 8.650 12.339 35.835 1.00 28.60 184 ASN C N 1
ATOM 4436 C CA . ASN C 1 184 ? 9.835 12.526 35.002 1.00 28.22 184 ASN C CA 1
ATOM 4437 C C . ASN C 1 184 ? 10.691 11.265 34.982 1.00 27.41 184 ASN C C 1
ATOM 4438 O O . ASN C 1 184 ? 10.952 10.676 36.029 1.00 27.41 184 ASN C O 1
ATOM 4443 N N . ILE C 1 185 ? 11.098 10.840 33.787 1.00 27.19 185 ILE C N 1
ATOM 4444 C CA . ILE C 1 185 ? 11.946 9.655 33.639 1.00 26.86 185 ILE C CA 1
ATOM 4445 C C . ILE C 1 185 ? 13.292 9.978 32.984 1.00 26.39 185 ILE C C 1
ATOM 4446 O O . ILE C 1 185 ? 13.350 10.574 31.907 1.00 26.58 185 ILE C O 1
ATOM 4451 N N . GLU C 1 186 ? 14.363 9.598 33.674 1.00 26.20 186 GLU C N 1
ATOM 4452 C CA . GLU C 1 186 ? 15.709 9.619 33.117 1.00 26.04 186 GLU C CA 1
ATOM 4453 C C . GLU C 1 186 ? 16.282 8.211 33.214 1.00 26.03 186 GLU C C 1
ATOM 4454 O O . GLU C 1 186 ? 16.389 7.650 34.307 1.00 25.22 186 GLU C O 1
ATOM 4460 N N . ILE C 1 187 ? 16.635 7.640 32.065 1.00 26.37 187 ILE C N 1
ATOM 4461 C CA . ILE C 1 187 ? 17.248 6.312 32.020 1.00 26.73 187 ILE C CA 1
ATOM 4462 C C . ILE C 1 187 ? 18.729 6.390 32.407 1.00 26.75 187 ILE C C 1
ATOM 4463 O O . ILE C 1 187 ? 19.360 7.432 32.225 1.00 26.68 187 ILE C O 1
ATOM 4468 N N . ASP C 1 188 ? 19.274 5.302 32.954 1.00 26.75 188 ASP C N 1
ATOM 4469 C CA . ASP C 1 188 ? 20.660 5.313 33.441 1.00 27.09 188 ASP C CA 1
ATOM 4470 C C . ASP C 1 188 ? 21.684 5.243 32.302 1.00 27.17 188 ASP C C 1
ATOM 4471 O O . ASP C 1 188 ? 21.310 5.138 31.132 1.00 26.06 188 ASP C O 1
ATOM 4476 N N . GLN C 1 189 ? 22.966 5.317 32.653 1.00 27.38 189 GLN C N 1
ATOM 4477 C CA . GLN C 1 189 ? 24.037 5.440 31.662 1.00 28.05 189 GLN C CA 1
ATOM 4478 C C . GLN C 1 189 ? 24.106 4.296 30.651 1.00 28.14 189 GLN C C 1
ATOM 4479 O O . GLN C 1 189 ? 24.273 4.539 29.454 1.00 28.69 189 GLN C O 1
ATOM 4485 N N . LEU C 1 190 ? 23.976 3.060 31.129 1.00 28.12 190 LEU C N 1
ATOM 4486 C CA . LEU C 1 190 ? 23.968 1.893 30.242 1.00 28.32 190 LEU C CA 1
ATOM 4487 C C . LEU C 1 190 ? 22.757 1.900 29.308 1.00 28.59 190 LEU C C 1
ATOM 4488 O O . LEU C 1 190 ? 22.876 1.552 28.133 1.00 28.53 190 LEU C O 1
ATOM 4493 N N . ALA C 1 191 ? 21.602 2.313 29.831 1.00 28.61 191 ALA C N 1
ATOM 4494 C CA . ALA C 1 191 ? 20.386 2.438 29.025 1.00 28.55 191 ALA C CA 1
ATOM 4495 C C . ALA C 1 191 ? 20.537 3.519 27.959 1.00 28.71 191 ALA C C 1
ATOM 4496 O O . ALA C 1 191 ? 20.163 3.314 26.803 1.00 28.32 191 ALA C O 1
ATOM 4498 N N . ARG C 1 192 ? 21.097 4.661 28.360 1.00 29.14 192 ARG C N 1
ATOM 4499 C CA . ARG C 1 192 ? 21.370 5.776 27.454 1.00 29.85 192 ARG C CA 1
ATOM 4500 C C . ARG C 1 192 ? 22.322 5.355 26.336 1.00 30.17 192 ARG C C 1
ATOM 4501 O O . ARG C 1 192 ? 22.114 5.704 25.172 1.00 29.96 192 ARG C O 1
ATOM 4509 N N . TYR C 1 193 ? 23.357 4.602 26.706 1.00 30.42 193 TYR C N 1
ATOM 4510 C CA . TYR C 1 193 ? 24.329 4.078 25.750 1.00 31.12 193 TYR C CA 1
ATOM 4511 C C . TYR C 1 193 ? 23.688 3.113 24.751 1.00 31.77 193 TYR C C 1
ATOM 4512 O O . TYR C 1 193 ? 23.943 3.202 23.549 1.00 32.70 193 TYR C O 1
ATOM 4521 N N . ALA C 1 194 ? 22.863 2.198 25.255 1.00 32.63 194 ALA C N 1
ATOM 4522 C CA . ALA C 1 194 ? 22.143 1.248 24.407 1.00 33.64 194 ALA C CA 1
ATOM 4523 C C . ALA C 1 194 ? 21.162 1.961 23.473 1.00 34.71 194 ALA C C 1
ATOM 4524 O O . ALA C 1 194 ? 21.010 1.571 22.312 1.00 35.47 194 ALA C O 1
ATOM 4526 N N . ALA C 1 195 ? 20.519 3.012 23.984 1.00 35.26 195 ALA C N 1
ATOM 4527 C CA . ALA C 1 195 ? 19.589 3.832 23.203 1.00 36.38 195 ALA C CA 1
ATOM 4528 C C . ALA C 1 195 ? 20.297 4.615 22.101 1.00 37.51 195 ALA C C 1
ATOM 4529 O O . ALA C 1 195 ? 19.742 4.818 21.021 1.00 37.95 195 ALA C O 1
ATOM 4531 N N . ARG C 1 196 ? 21.523 5.046 22.387 1.00 38.53 196 ARG C N 1
ATOM 4532 C CA . ARG C 1 196 ? 22.335 5.794 21.432 1.00 39.67 196 ARG C CA 1
ATOM 4533 C C . ARG C 1 196 ? 22.780 4.917 20.260 1.00 40.33 196 ARG C C 1
ATOM 4534 O O . ARG C 1 196 ? 22.707 5.337 19.104 1.00 40.22 196 ARG C O 1
ATOM 4542 N N . LEU C 1 197 ? 23.229 3.701 20.569 1.00 41.19 197 LEU C N 1
ATOM 4543 C CA . LEU C 1 197 ? 23.721 2.764 19.556 1.00 42.39 197 LEU C CA 1
ATOM 4544 C C . LEU C 1 197 ? 22.614 2.223 18.655 1.00 43.33 197 LEU C C 1
ATOM 4545 O O . LEU C 1 197 ? 22.851 1.938 17.480 1.00 42.88 197 LEU C O 1
ATOM 4550 N N . ALA C 1 198 ? 21.414 2.081 19.213 1.00 44.41 198 ALA C N 1
ATOM 4551 C CA . ALA C 1 198 ? 20.254 1.620 18.451 1.00 45.84 198 ALA C CA 1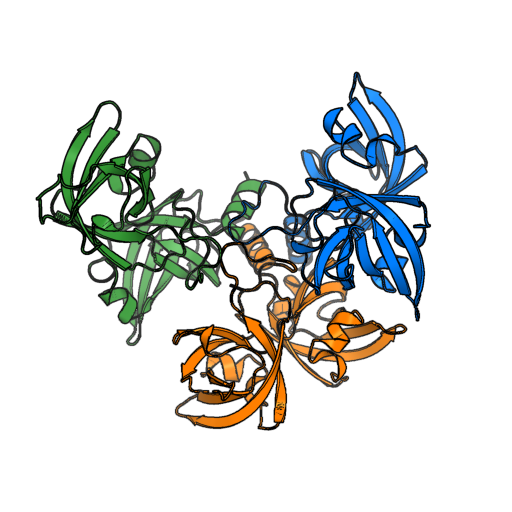
ATOM 4552 C C . ALA C 1 198 ? 19.734 2.700 17.502 1.00 46.95 198 ALA C C 1
ATOM 4553 O O . ALA C 1 198 ? 19.295 2.395 16.391 1.00 48.32 198 ALA C O 1
ATOM 4555 N N . GLN C 1 199 ? 19.791 3.955 17.946 1.00 47.69 199 GLN C N 1
ATOM 4556 C CA . GLN C 1 199 ? 19.343 5.094 17.144 1.00 48.39 199 GLN C CA 1
ATOM 4557 C C . GLN C 1 199 ? 20.489 5.688 16.333 1.00 49.14 199 GLN C C 1
ATOM 4558 O O . GLN C 1 199 ? 21.122 4.996 15.535 1.00 50.47 199 GLN C O 1
#

CATH classification: 2.40.30.20 (+1 more: 2.40.30.20)